Protein 4ZRS (pdb70)

InterPro domains:
  IPR002168 Lipase, GDXG, putative histidine active site [PS01173] (69-85)
  IPR013094 Alpha/beta hydrolase fold-3 [PF07859] (69-193)
  IPR029058 Alpha/Beta hydrolase fold [G3DSA:3.40.50.1820] (19-282)
  IPR029058 Alpha/Beta hydrolase fold [SSF53474] (35-288)
  IPR050300 GDXG lipolytic enzyme [PTHR48081] (38-205)

Sequence (582 aa):
GHMTPELRAKLESLGRDLTPEMLGGTTQIFAAMATGSDPEVEVTRDLEYGEDPRHRLDLFRKADTRDAPVLVFVHGGGFVMGDKRLAETPFYDNIGVFAAQQGFVGVTITYRLAPAHQFPSGPEDLAAVVRWLKANVAQYGGDPDKIVLSGQAGAAHVASYIAHKAHHATEGGGIAGAILMSGIYDTLTATPNEFLIAYYGDDPKGWGPASSMAGLINTEIPLMLTVSEFDPEDFQRQAAQFVCAWGMAHAAYPEMHYLVGHNHLSPAQSIGTEIKAIGRMVAGFVRRVTRGHMTPELRAKLESLGRDLTPEMLGGTTQIFAAMATGSDPEVEVTRDLEYGEDPRHRLDLFRKADTRDAPVLVFVHGGGFVMGDKRLAETPFYDNIGVFAAQQGFVGVTITYRLAPAHQFPSGPEDLAAVVRWLKANVAQYGGDPDKIVLSGQAGAAHVASYIAHKAHHATEGGGIAGAILMSGIYDTLTATPNEFLIAYYGDDPKGWGPASSMAGLINTEIPLMLTVSEFDPEDFQRQAAQFVCAWGMAHAAYPEMHYLVGHNHLSPAQSIGTEIKAIGRMVAGFVRRVTR

Structure (mmCIF, N/CA/C/O backbone):
data_4ZRS
#
_entry.id   4ZRS
#
_cell.length_a   52.156
_cell.length_b   101.790
_cell.length_c   69.822
_cell.angle_alpha   90.00
_cell.angle_beta   110.62
_cell.angle_gamma   90.00
#
_symmetry.space_group_name_H-M   'P 1 21 1'
#
loop_
_entity.id
_entity.type
_entity.pdbx_description
1 polymer Esterase
2 non-polymer GLYCEROL
3 water water
#
loop_
_atom_site.group_PDB
_atom_site.id
_atom_site.type_symbol
_atom_site.label_atom_id
_atom_site.label_alt_id
_atom_site.label_comp_id
_atom_site.label_asym_id
_atom_site.label_entity_id
_atom_site.label_seq_id
_atom_site.pdbx_PDB_ins_code
_atom_site.Cartn_x
_atom_site.Cartn_y
_atom_site.Cartn_z
_atom_site.occupancy
_atom_site.B_iso_or_equiv
_atom_site.auth_seq_id
_atom_site.auth_comp_id
_atom_site.auth_asym_id
_atom_site.auth_atom_id
_atom_site.pdbx_PDB_model_num
ATOM 1 N N . GLY A 1 15 ? -4.957 3.679 32.308 1.00 33.68 -1 GLY A N 1
ATOM 2 C CA . GLY A 1 15 ? -6.263 4.385 32.362 1.00 35.69 -1 GLY A CA 1
ATOM 3 C C . GLY A 1 15 ? -7.539 3.545 32.566 1.00 40.87 -1 GLY A C 1
ATOM 4 O O . GLY A 1 15 ? -8.302 3.478 31.637 1.00 42.27 -1 GLY A O 1
ATOM 5 N N . HIS A 1 16 ? -7.794 2.879 33.715 1.00 40.67 0 HIS A N 1
ATOM 6 C CA . HIS A 1 16 ? -6.792 2.656 34.775 1.00 39.70 0 HIS A CA 1
ATOM 7 C C . HIS A 1 16 ? -6.536 1.152 35.016 1.00 42.46 0 HIS A C 1
ATOM 8 O O . HIS A 1 16 ? -7.453 0.322 35.058 1.00 36.46 0 HIS A O 1
ATOM 10 N N . MET A 1 17 ? -5.247 0.827 35.108 1.00 41.29 1 MET A N 1
ATOM 11 C CA . MET A 1 17 ? -4.820 -0.460 35.529 1.00 41.19 1 MET A CA 1
ATOM 12 C C . MET A 1 17 ? -4.913 -0.552 3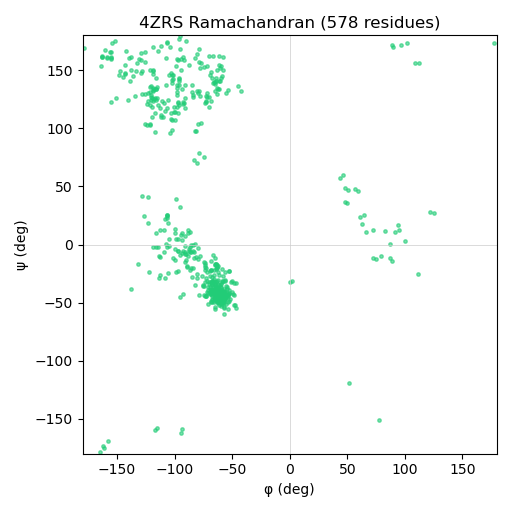7.058 1.00 42.59 1 MET A C 1
ATOM 13 O O . MET A 1 17 ? -4.407 0.325 37.778 1.00 41.47 1 MET A O 1
ATOM 18 N N . THR A 1 18 ? -5.510 -1.638 37.531 1.00 40.05 2 THR A N 1
ATOM 19 C CA . THR A 1 18 ? -5.684 -1.914 38.950 1.00 36.37 2 THR A CA 1
ATOM 20 C C . THR A 1 18 ? -4.427 -2.461 39.653 1.00 34.40 2 THR A C 1
ATOM 21 O O . THR A 1 18 ? -3.557 -3.061 39.011 1.00 33.72 2 THR A O 1
ATOM 25 N N . PRO A 1 19 ? -4.339 -2.292 40.983 1.00 32.35 3 PRO A N 1
ATOM 26 C CA . PRO A 1 19 ? -3.334 -3.033 41.718 1.00 30.04 3 PRO A CA 1
ATOM 27 C C . PRO A 1 19 ? -3.300 -4.540 41.393 1.00 28.40 3 PRO A C 1
ATOM 28 O O . PRO A 1 19 ? -2.246 -5.149 41.406 1.00 26.22 3 PRO A O 1
ATOM 32 N N . GLU A 1 20 ? -4.447 -5.112 41.094 1.00 26.40 4 GLU A N 1
ATOM 33 C CA . GLU A 1 20 ? -4.595 -6.524 40.885 1.00 28.16 4 GLU A CA 1
ATOM 34 C C . GLU A 1 20 ? -3.923 -6.941 39.562 1.00 27.68 4 GLU A C 1
ATOM 35 O O . GLU A 1 20 ? -3.303 -8.008 39.456 1.00 25.86 4 GLU A O 1
ATOM 41 N N . LEU A 1 21 ? -4.098 -6.136 38.520 1.00 23.31 5 LEU A N 1
ATOM 42 C CA . LEU A 1 21 ? -3.467 -6.485 37.244 1.00 21.92 5 LEU A CA 1
ATOM 43 C C . LEU A 1 21 ? -1.931 -6.278 37.366 1.00 20.52 5 LEU A C 1
ATOM 44 O O . LEU A 1 21 ? -1.119 -7.076 36.836 1.00 18.97 5 LEU A O 1
ATOM 49 N N . ARG A 1 22 ? -1.551 -5.209 38.058 1.00 19.86 6 ARG A N 1
ATOM 50 C CA . ARG A 1 22 ? -0.130 -4.930 38.304 1.00 20.93 6 ARG A CA 1
ATOM 51 C C . ARG A 1 22 ? 0.527 -6.118 39.010 1.00 20.00 6 ARG A C 1
ATOM 52 O O . ARG A 1 22 ? 1.629 -6.517 38.667 1.00 21.78 6 ARG A O 1
ATOM 60 N N . ALA A 1 23 ? -0.161 -6.647 40.012 1.00 20.60 7 ALA A N 1
ATOM 61 C CA . ALA A 1 23 ? 0.319 -7.744 40.812 1.00 21.63 7 ALA A CA 1
ATOM 62 C C . ALA A 1 23 ? 0.484 -9.011 39.962 1.00 20.12 7 ALA A C 1
ATOM 63 O O . ALA A 1 23 ? 1.472 -9.745 40.063 1.00 22.03 7 ALA A O 1
ATOM 65 N N . LYS A 1 24 ? -0.431 -9.237 39.068 1.00 20.45 8 LYS A N 1
ATOM 66 C CA . LYS A 1 24 ? -0.314 -10.373 38.144 1.00 24.39 8 LYS A CA 1
ATOM 67 C C . LYS A 1 24 ? 0.874 -10.249 37.188 1.00 21.91 8 LYS A C 1
ATOM 68 O O . LYS A 1 24 ? 1.563 -11.222 36.910 1.00 20.73 8 LYS A O 1
ATOM 74 N N . LEU A 1 25 ? 1.093 -9.045 36.643 1.00 18.91 9 LEU A N 1
ATOM 75 C CA . LEU A 1 25 ? 2.241 -8.882 35.749 1.00 18.76 9 LEU A CA 1
ATOM 76 C C . LEU A 1 25 ? 3.506 -8.990 36.550 1.00 16.49 9 LEU A C 1
ATOM 77 O O . LEU A 1 25 ? 4.456 -9.557 36.113 1.00 15.40 9 LEU A O 1
ATOM 82 N N . GLU A 1 26 ? 3.514 -8.450 37.760 1.00 17.83 10 GLU A N 1
ATOM 83 C CA . GLU A 1 26 ? 4.718 -8.594 38.561 1.00 18.92 10 GLU A CA 1
ATOM 84 C C . GLU A 1 26 ? 5.062 -10.037 38.783 1.00 20.10 10 GLU A C 1
ATOM 85 O O . GLU A 1 26 ? 6.234 -10.403 38.723 1.00 19.06 10 GLU A O 1
ATOM 91 N N . SER A 1 27 ? 4.041 -10.853 39.062 1.00 20.09 11 SER A N 1
ATOM 92 C CA . SER A 1 27 ? 4.300 -12.262 39.374 1.00 23.30 11 SER A CA 1
ATOM 93 C C . SER A 1 27 ? 4.801 -13.001 38.172 1.00 22.67 11 SER A C 1
ATOM 94 O O . SER A 1 27 ? 5.457 -13.994 38.335 1.00 22.72 11 SER A O 1
ATOM 97 N N . LEU A 1 28 ? 4.547 -12.519 36.953 1.00 22.12 12 LEU A N 1
ATOM 98 C CA . LEU A 1 28 ? 5.094 -13.203 35.769 1.00 22.19 12 LEU A CA 1
ATOM 99 C C . LEU A 1 28 ? 6.597 -12.947 35.641 1.00 21.92 12 LEU A C 1
ATOM 100 O O . LEU A 1 28 ? 7.276 -13.616 34.879 1.00 22.06 12 LEU A O 1
ATOM 105 N N . GLY A 1 29 ? 7.099 -11.922 36.323 1.00 21.22 13 GLY A N 1
ATOM 106 C CA . GLY A 1 29 ? 8.539 -11.714 36.436 1.00 23.17 13 GLY A CA 1
ATOM 107 C C . GLY A 1 29 ? 9.154 -10.850 35.335 1.00 22.74 13 GLY A C 1
ATOM 108 O O . GLY A 1 29 ? 8.495 -10.535 34.334 1.00 20.93 13 GLY A O 1
ATOM 109 N N . ARG A 1 30 ? 10.415 -10.474 35.526 1.00 23.43 14 ARG A N 1
ATOM 110 C CA . ARG A 1 30 ? 11.137 -9.653 34.546 1.00 28.84 14 ARG A CA 1
ATOM 111 C C . ARG A 1 30 ? 12.204 -10.375 33.712 1.00 30.27 14 ARG A C 1
ATOM 112 O O . ARG A 1 30 ? 13.138 -9.748 33.161 1.00 29.43 14 ARG A O 1
ATOM 120 N N . ASP A 1 31 ? 12.041 -11.668 33.550 1.00 28.56 15 ASP A N 1
ATOM 121 C CA . ASP A 1 31 ? 12.807 -12.374 32.553 1.00 28.87 15 ASP A CA 1
ATOM 122 C C . ASP A 1 31 ? 11.963 -12.636 31.346 1.00 26.88 15 ASP A C 1
ATOM 123 O O . ASP A 1 31 ? 10.770 -12.908 31.416 1.00 23.26 15 ASP A O 1
ATOM 128 N N . LEU A 1 32 ? 12.599 -12.519 30.199 1.00 32.27 16 LEU A N 1
ATOM 129 C CA . LEU A 1 32 ? 11.903 -12.846 28.950 1.00 35.25 16 LEU A CA 1
ATOM 130 C C . LEU A 1 32 ? 11.972 -14.352 28.820 1.00 36.44 16 LEU A C 1
ATOM 131 O O . LEU A 1 32 ? 13.020 -14.897 28.472 1.00 37.11 16 LEU A O 1
ATOM 136 N N . THR A 1 33 ? 10.876 -14.977 29.239 1.00 33.48 17 THR A N 1
ATOM 137 C CA . THR A 1 33 ? 10.666 -16.375 29.171 1.00 35.24 17 THR A CA 1
ATOM 138 C C . THR A 1 33 ? 9.339 -16.555 28.515 1.00 43.40 17 THR A C 1
ATOM 139 O O . THR A 1 33 ? 8.535 -15.638 28.474 1.00 45.65 17 THR A O 1
ATOM 143 N N . PRO A 1 34 ? 9.075 -17.763 28.068 1.00 47.13 18 PRO A N 1
ATOM 144 C CA . PRO A 1 34 ? 7.793 -18.222 27.580 1.00 45.83 18 PRO A CA 1
ATOM 145 C C . PRO A 1 34 ? 6.626 -18.090 28.516 1.00 41.72 18 PRO A C 1
ATOM 146 O O . PRO A 1 34 ? 5.557 -17.705 28.066 1.00 48.37 18 PRO A O 1
ATOM 150 N N . GLU A 1 35 ? 6.775 -18.490 29.800 1.00 34.52 19 GLU A N 1
ATOM 151 C CA . GLU A 1 35 ? 5.760 -18.209 30.798 1.00 33.63 19 GLU A CA 1
ATOM 152 C C . GLU A 1 35 ? 5.443 -16.669 30.830 1.00 32.74 19 GLU A C 1
ATOM 153 O O . GLU A 1 35 ? 4.284 -16.287 30.867 1.00 29.99 19 GLU A O 1
ATOM 155 N N . MET A 1 36 ? 6.378 -15.811 30.813 1.00 29.69 20 MET A N 1
ATOM 156 C CA . MET A 1 36 ? 6.081 -14.372 30.908 1.00 27.31 20 MET A CA 1
ATOM 157 C C . MET A 1 36 ? 5.412 -13.777 29.643 1.00 27.95 20 MET A C 1
ATOM 158 O O . MET A 1 36 ? 4.365 -13.163 29.727 1.00 22.98 20 MET A O 1
ATOM 163 N N . LEU A 1 37 ? 6.004 -14.028 28.482 1.00 28.86 21 LEU A N 1
ATOM 164 C CA . LEU A 1 37 ? 5.469 -13.510 27.226 1.00 29.15 21 LEU A CA 1
ATOM 165 C C . LEU A 1 37 ? 4.093 -14.057 26.985 1.00 25.31 21 LEU A C 1
ATOM 166 O O . LEU A 1 37 ? 3.140 -13.314 26.781 1.00 26.88 21 LEU A O 1
ATOM 171 N N . GLY A 1 38 ? 3.972 -15.355 27.116 1.00 25.92 22 GLY A N 1
ATOM 172 C CA . GLY A 1 38 ? 2.727 -16.001 26.840 1.00 22.94 22 GLY A CA 1
ATOM 173 C C . GLY A 1 38 ? 1.642 -15.656 27.814 1.00 24.35 22 GLY A C 1
ATOM 174 O O . GLY A 1 38 ? 0.492 -15.439 27.435 1.00 23.01 22 GLY A O 1
ATOM 175 N N . GLY A 1 39 ? 1.993 -15.622 29.096 1.00 22.52 23 GLY A N 1
ATOM 176 C CA . GLY A 1 39 ? 1.016 -15.261 30.114 1.00 21.61 23 GLY A CA 1
ATOM 177 C C . GLY A 1 39 ? 0.486 -13.822 29.895 1.00 20.46 23 GLY A C 1
ATOM 178 O O . GLY A 1 39 ? -0.698 -13.562 30.001 1.00 22.64 23 GLY A O 1
ATOM 179 N N . THR A 1 40 ? 1.369 -12.930 29.497 1.00 19.18 24 THR A N 1
ATOM 180 C CA . THR A 1 40 ? 0.946 -11.584 29.200 1.00 18.21 24 THR A CA 1
ATOM 181 C C . THR A 1 40 ? -0.070 -11.538 28.021 1.00 17.30 24 THR A C 1
ATOM 182 O O . THR A 1 40 ? -1.147 -10.956 28.133 1.00 14.24 24 THR A O 1
ATOM 186 N N . THR A 1 41 ? 0.286 -12.188 26.928 1.00 18.32 25 THR A N 1
ATOM 187 C CA . THR A 1 41 ? -0.505 -12.153 25.738 1.00 18.03 25 THR A CA 1
ATOM 188 C C . THR A 1 41 ? -1.886 -12.733 26.019 1.00 20.22 25 THR A C 1
ATOM 189 O O . THR A 1 41 ? -2.872 -12.181 25.601 1.00 18.43 25 THR A O 1
ATOM 193 N N . GLN A 1 42 ? -1.927 -13.792 26.815 1.00 20.96 26 GLN A N 1
ATOM 194 C CA . GLN A 1 42 ? -3.189 -14.390 27.147 1.00 24.05 26 GLN A CA 1
ATOM 195 C C . GLN A 1 42 ? -4.090 -13.411 27.922 1.00 21.94 26 GLN A C 1
ATOM 196 O O . GLN A 1 42 ? -5.262 -13.306 27.643 1.00 21.44 26 GLN A O 1
ATOM 202 N N . ILE A 1 43 ? -3.535 -12.666 28.865 1.00 18.92 27 ILE A N 1
ATOM 203 C CA . ILE A 1 43 ? -4.332 -11.715 29.635 1.00 17.34 27 ILE A CA 1
ATOM 204 C C . ILE A 1 43 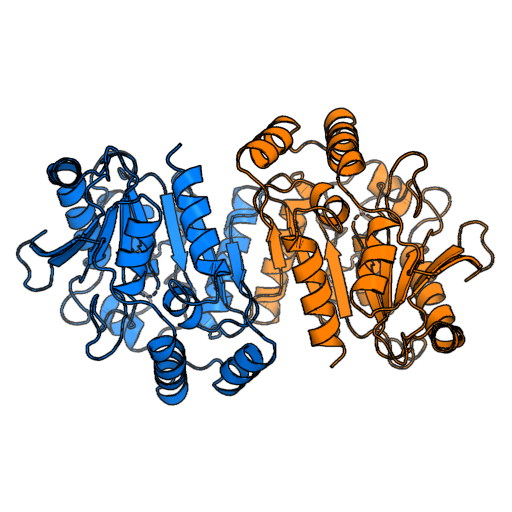? -4.901 -10.628 28.691 1.00 17.08 27 ILE A C 1
ATOM 205 O O . ILE A 1 43 ? -6.088 -10.276 28.721 1.00 17.21 27 ILE A O 1
ATOM 210 N N . PHE A 1 44 ? -4.041 -10.048 27.859 1.00 15.93 28 PHE A N 1
ATOM 211 C CA . PHE A 1 44 ? -4.499 -8.878 27.094 1.00 16.15 28 PHE A CA 1
ATOM 212 C C . PHE A 1 44 ? -5.298 -9.285 25.901 1.00 14.70 28 PHE A C 1
ATOM 213 O O . PHE A 1 44 ? -6.138 -8.497 25.515 1.00 15.22 28 PHE A O 1
ATOM 221 N N . ALA A 1 45 ? -5.074 -10.498 25.378 1.00 15.55 29 ALA A N 1
ATOM 222 C CA . ALA A 1 45 ? -5.822 -10.984 24.215 1.00 18.63 29 ALA A CA 1
ATOM 223 C C . ALA A 1 45 ? -7.322 -11.012 24.503 1.00 19.27 29 ALA A C 1
ATOM 224 O O . ALA A 1 45 ? -8.151 -10.706 23.594 1.00 19.01 29 ALA A O 1
ATOM 226 N N . ALA A 1 46 ? -7.688 -11.252 25.751 1.00 19.76 30 ALA A N 1
ATOM 227 C CA . ALA A 1 46 ? -9.097 -11.293 26.101 1.00 21.03 30 ALA A CA 1
ATOM 228 C C . ALA A 1 46 ? -9.679 -9.905 26.348 1.00 20.68 30 ALA A C 1
ATOM 229 O O . ALA A 1 46 ? -10.892 -9.754 26.479 1.00 19.05 30 ALA A O 1
ATOM 231 N N . MET A 1 47 ? -8.837 -8.890 26.448 1.00 17.69 31 MET A N 1
ATOM 232 C CA . MET A 1 47 ? -9.306 -7.543 26.733 1.00 19.42 31 MET A CA 1
ATOM 233 C C . MET A 1 47 ? -9.288 -6.581 25.528 1.00 19.61 31 MET A C 1
ATOM 234 O O . MET A 1 47 ? -9.984 -5.631 25.540 1.00 19.02 31 MET A O 1
ATOM 239 N N . ALA A 1 48 ? -8.453 -6.809 24.513 1.00 18.96 32 ALA A N 1
ATOM 240 C CA . ALA A 1 48 ? -8.229 -5.804 23.489 1.00 18.70 32 ALA A CA 1
ATOM 241 C C . ALA A 1 48 ? -9.167 -5.939 22.325 1.00 17.73 32 ALA A C 1
ATOM 242 O O . ALA A 1 48 ? -9.358 -7.014 21.807 1.00 17.37 32 ALA A O 1
ATOM 244 N N . THR A 1 49 ? -9.680 -4.818 21.850 1.00 17.89 33 THR A N 1
ATOM 245 C CA . THR A 1 49 ? -10.499 -4.780 20.622 1.00 17.72 33 THR A CA 1
ATOM 246 C C . THR A 1 49 ? -9.625 -4.980 19.382 1.00 16.58 33 THR A C 1
ATOM 247 O O . THR A 1 49 ? -8.721 -4.203 19.101 1.00 17.98 33 THR A O 1
ATOM 251 N N . GLY A 1 50 ? -9.947 -5.987 18.598 1.00 15.66 34 GLY A N 1
ATOM 252 C CA . GLY A 1 50 ? -9.250 -6.275 17.373 1.00 17.12 34 GLY A CA 1
ATOM 253 C C . GLY A 1 50 ? -9.961 -5.946 16.075 1.00 18.27 34 GLY A C 1
ATOM 254 O O . GLY A 1 50 ? -9.389 -6.114 14.985 1.00 17.32 34 GLY A O 1
ATOM 255 N N . SER A 1 51 ? -11.196 -5.462 16.180 1.00 19.00 35 SER A N 1
ATOM 256 C CA . SER A 1 51 ? -11.936 -5.061 14.990 1.00 20.80 35 SER A CA 1
ATOM 257 C C . SER A 1 51 ? -13.061 -4.080 15.335 1.00 19.89 35 SER A C 1
ATOM 258 O O . SER A 1 51 ? -13.420 -3.893 16.497 1.00 18.93 35 SER A O 1
ATOM 261 N N . ASP A 1 52 ? -13.504 -3.384 14.308 1.00 18.09 36 ASP A N 1
ATOM 262 C CA . ASP A 1 52 ? -14.550 -2.418 14.428 1.00 17.69 36 ASP A CA 1
ATOM 263 C C . ASP A 1 52 ? -15.142 -2.350 13.030 1.00 18.58 36 ASP A C 1
ATOM 264 O O . ASP A 1 52 ? -14.410 -2.089 12.089 1.00 18.04 36 ASP A O 1
ATOM 269 N N . PRO A 1 53 ? -16.470 -2.606 12.872 1.00 17.59 37 PRO A N 1
ATOM 270 C CA . PRO A 1 53 ? -17.121 -2.521 11.570 1.00 17.70 37 PRO A CA 1
ATOM 271 C C . PRO A 1 53 ? -16.969 -1.166 10.868 1.00 18.06 37 PRO A C 1
ATOM 272 O O . PRO A 1 53 ? -17.008 -1.111 9.635 1.00 18.24 37 PRO A O 1
ATOM 276 N N . GLU A 1 54 ? -16.734 -0.091 11.588 1.00 17.87 38 GLU A N 1
ATOM 277 C CA . GLU A 1 54 ? -16.485 1.174 10.979 1.00 20.44 38 GLU A CA 1
ATOM 278 C C . GLU A 1 54 ? -15.036 1.359 10.537 1.00 22.18 38 GLU A C 1
ATOM 279 O O . GLU A 1 54 ? -14.700 2.382 9.970 1.00 19.11 38 GLU A O 1
ATOM 285 N N . VAL A 1 55 ? -14.168 0.404 10.874 1.00 19.70 39 VAL A N 1
ATOM 286 C CA . VAL A 1 55 ? -12.717 0.491 10.449 1.00 17.89 39 VAL A CA 1
ATOM 287 C C . VAL A 1 55 ? -12.506 -0.460 9.283 1.00 17.43 39 VAL A C 1
ATOM 288 O O . VAL A 1 55 ? -12.638 -1.659 9.436 1.00 17.33 39 VAL A O 1
ATOM 292 N N . GLU A 1 56 ? -12.235 0.106 8.119 1.00 17.67 40 GLU A N 1
ATOM 293 C CA . GLU A 1 56 ? -11.916 -0.671 6.911 1.00 20.07 40 GLU A CA 1
ATOM 294 C C . GLU A 1 56 ? -10.437 -1.117 6.935 1.00 17.30 40 GLU A C 1
ATOM 295 O O . GLU A 1 56 ? -9.525 -0.329 7.207 1.00 16.33 40 GLU A O 1
ATOM 301 N N . VAL A 1 57 ? -10.220 -2.374 6.661 1.00 16.50 41 VAL A N 1
ATOM 302 C CA . VAL A 1 57 ? -8.906 -2.939 6.708 1.00 17.93 41 VAL A CA 1
ATOM 303 C C . VAL A 1 57 ? -8.561 -3.413 5.307 1.00 18.92 41 VAL A C 1
ATOM 304 O O . VAL A 1 57 ? -9.286 -4.184 4.714 1.00 20.40 41 VAL A O 1
ATOM 308 N N . THR A 1 58 ? -7.432 -2.972 4.789 1.00 16.38 42 THR A N 1
ATOM 309 C CA . THR A 1 58 ? -6.899 -3.523 3.534 1.00 15.25 42 THR A CA 1
ATOM 310 C C . THR A 1 58 ? -5.660 -4.337 3.893 1.00 14.23 42 THR A C 1
ATOM 311 O O . THR A 1 58 ? -4.686 -3.783 4.468 1.00 14.28 42 THR A O 1
ATOM 315 N N . ARG A 1 59 ? -5.666 -5.625 3.548 1.00 13.18 43 ARG A N 1
ATOM 316 C CA . ARG A 1 59 ? -4.658 -6.568 3.993 1.00 13.65 43 ARG A CA 1
ATOM 317 C C . ARG A 1 59 ? -3.546 -6.755 2.977 1.00 14.78 43 ARG A C 1
ATOM 318 O O . ARG A 1 59 ? -3.784 -6.793 1.783 1.00 12.90 43 ARG A O 1
ATOM 326 N N . ASP A 1 60 ? -2.305 -6.802 3.462 1.00 13.47 44 ASP A N 1
ATOM 327 C CA . ASP A 1 60 ? -1.204 -7.254 2.659 1.00 14.34 44 ASP A CA 1
ATOM 328 C C . ASP A 1 60 ? -0.927 -6.480 1.358 1.00 13.07 44 ASP A C 1
ATOM 329 O O . ASP A 1 60 ? -0.632 -7.051 0.316 1.00 12.78 44 ASP A O 1
ATOM 334 N N . LEU A 1 61 ? -0.929 -5.170 1.480 1.00 13.71 45 LEU A N 1
ATOM 335 C CA . LEU A 1 61 ? -0.352 -4.312 0.489 1.00 14.71 45 LEU A CA 1
ATOM 336 C C . LEU A 1 61 ? 1.155 -4.566 0.422 1.00 14.06 45 LEU A C 1
ATOM 337 O O . LEU A 1 61 ? 1.814 -4.794 1.440 1.00 13.96 45 LEU A O 1
ATOM 342 N N . GLU A 1 62 ? 1.691 -4.564 -0.774 1.00 13.90 46 GLU A N 1
ATOM 343 C CA . GLU A 1 62 ? 3.070 -5.021 -0.988 1.00 14.37 46 GLU A CA 1
ATOM 344 C C . GLU A 1 62 ? 3.966 -3.805 -1.110 1.00 14.60 46 GLU A C 1
ATOM 345 O O . GLU A 1 62 ? 3.821 -3.050 -2.015 1.00 15.77 46 GLU A O 1
ATOM 351 N N . TYR A 1 63 ? 4.863 -3.601 -0.177 1.00 13.75 47 TYR A N 1
ATOM 352 C CA . TYR A 1 63 ? 5.732 -2.430 -0.222 1.00 14.21 47 TYR A CA 1
ATOM 353 C C . TYR A 1 63 ? 7.114 -2.743 -0.765 1.00 15.05 47 TYR A C 1
ATOM 354 O O . TYR A 1 63 ? 7.925 -1.836 -0.933 1.00 14.80 47 TYR A O 1
ATOM 363 N N . GLY A 1 64 ? 7.353 -4.025 -1.036 1.00 15.09 48 GLY A N 1
ATOM 364 C CA . GLY A 1 64 ? 8.567 -4.467 -1.691 1.00 17.26 48 GLY A CA 1
ATOM 365 C C . GLY A 1 64 ? 8.379 -5.865 -2.256 1.00 17.15 48 GLY A C 1
ATOM 366 O O . GLY A 1 64 ? 7.283 -6.416 -2.205 1.00 16.95 48 GLY A O 1
ATOM 367 N N . GLU A 1 65 ? 9.454 -6.448 -2.755 1.00 17.85 49 GLU A N 1
ATOM 368 C CA . GLU A 1 65 ? 9.400 -7.791 -3.373 1.00 19.91 49 GLU A CA 1
ATOM 369 C C . GLU A 1 65 ? 9.482 -8.950 -2.449 1.00 19.04 49 GLU A C 1
ATOM 370 O O . GLU A 1 65 ? 9.200 -10.073 -2.865 1.00 18.91 49 GLU A O 1
ATOM 376 N N . ASP A 1 66 ? 9.991 -8.752 -1.240 1.00 16.30 50 ASP A N 1
ATOM 377 C CA . ASP A 1 66 ? 10.124 -9.883 -0.337 1.00 16.15 50 ASP A CA 1
ATOM 378 C C . ASP A 1 66 ? 8.732 -10.328 0.048 1.00 15.77 50 ASP A C 1
ATOM 379 O O . ASP A 1 66 ? 7.811 -9.468 0.127 1.00 15.30 50 ASP A O 1
ATOM 384 N N . PRO A 1 67 ? 8.544 -11.636 0.292 1.00 14.72 51 PRO A N 1
ATOM 385 C CA . PRO A 1 67 ? 7.202 -12.102 0.743 1.00 14.78 51 PRO A CA 1
ATOM 386 C C . PRO A 1 67 ? 6.733 -11.445 2.054 1.00 14.17 51 PRO A C 1
ATOM 387 O O . PRO A 1 67 ? 5.517 -11.416 2.268 1.00 13.16 51 PRO A O 1
ATOM 391 N N . ARG A 1 68 ? 7.669 -10.912 2.865 1.00 12.19 52 ARG A N 1
ATOM 392 C CA . ARG A 1 68 ? 7.313 -10.245 4.121 1.00 13.33 52 ARG A CA 1
ATOM 393 C C . ARG A 1 68 ? 7.270 -8.720 3.999 1.00 13.46 52 ARG A C 1
ATOM 394 O O . ARG A 1 68 ? 7.068 -8.024 4.998 1.00 13.83 52 ARG A O 1
ATOM 402 N N . HIS A 1 69 ? 7.457 -8.199 2.792 1.00 12.29 53 HIS A N 1
ATOM 403 C CA . HIS A 1 69 ? 7.238 -6.793 2.558 1.00 12.37 53 HIS A CA 1
ATOM 404 C C . HIS A 1 69 ? 5.730 -6.535 2.386 1.00 12.35 53 HIS A C 1
ATOM 405 O O . HIS A 1 69 ? 5.281 -6.262 1.277 1.00 11.14 53 HIS A O 1
ATOM 412 N N . ARG A 1 70 ? 4.994 -6.657 3.484 1.00 11.82 54 ARG A N 1
ATOM 413 C CA . ARG A 1 70 ? 3.553 -6.451 3.517 1.00 13.15 54 ARG A CA 1
ATOM 414 C C . ARG A 1 70 ? 3.110 -5.492 4.602 1.00 13.54 54 ARG A C 1
ATOM 415 O O . ARG A 1 70 ? 3.744 -5.416 5.694 1.00 14.53 54 ARG A O 1
ATOM 423 N N . LEU A 1 71 ? 2.022 -4.770 4.348 1.00 12.73 55 LEU A N 1
ATOM 424 C CA . LEU A 1 71 ? 1.477 -3.901 5.361 1.00 12.28 55 LEU A CA 1
ATOM 425 C C . LEU A 1 71 ? -0.045 -3.942 5.261 1.00 13.70 55 LEU A C 1
ATOM 426 O O . LEU A 1 71 ? -0.600 -4.204 4.161 1.00 12.57 55 LEU A O 1
ATOM 431 N N . ASP A 1 72 ? -0.687 -3.797 6.434 1.00 12.99 56 ASP A N 1
ATOM 432 C CA . ASP A 1 72 ? -2.145 -3.741 6.558 1.00 13.64 56 ASP A CA 1
ATOM 433 C C . ASP A 1 72 ? -2.492 -2.305 6.872 1.00 13.21 56 ASP A C 1
ATOM 434 O O . ASP A 1 72 ? -1.815 -1.618 7.663 1.00 13.23 56 ASP A O 1
ATOM 439 N N . LEU A 1 73 ? -3.528 -1.817 6.218 1.00 12.54 57 LEU A N 1
ATOM 440 C CA . LEU A 1 73 ? -3.905 -0.442 6.359 1.00 13.09 57 LEU A CA 1
ATOM 441 C C . LEU A 1 73 ? -5.317 -0.325 6.953 1.00 12.95 57 LEU A C 1
ATOM 442 O O . LEU A 1 73 ? -6.260 -0.996 6.502 1.00 11.88 57 LEU A O 1
ATOM 447 N N . PHE A 1 74 ? -5.450 0.559 7.943 1.00 12.86 58 PHE A N 1
ATOM 448 C CA . PHE A 1 74 ? -6.664 0.720 8.712 1.00 12.96 58 PHE A CA 1
ATOM 449 C C . PHE A 1 74 ? -7.189 2.159 8.567 1.00 13.81 58 PHE A C 1
ATOM 450 O O . PHE A 1 74 ? -6.449 3.094 8.800 1.00 14.34 58 PHE A O 1
ATOM 458 N N . ARG A 1 75 ? -8.473 2.337 8.209 1.00 14.86 59 ARG A N 1
ATOM 459 C CA . ARG A 1 75 ? -9.063 3.674 8.161 1.00 16.31 59 ARG A CA 1
ATOM 460 C C . ARG A 1 75 ? -10.584 3.680 8.334 1.00 16.96 59 ARG A C 1
ATOM 461 O O . ARG A 1 75 ? -11.250 2.695 8.150 1.00 16.19 59 ARG A O 1
ATOM 469 N N . LYS A 1 76 ? -11.110 4.826 8.703 1.00 17.93 60 LYS A N 1
ATOM 470 C CA . LYS A 1 76 ? -12.582 5.027 8.691 1.00 20.93 60 LYS A CA 1
ATOM 471 C C . LYS A 1 76 ? -12.967 5.640 7.338 1.00 23.13 60 LYS A C 1
ATOM 472 O O . LYS A 1 76 ? -12.095 6.146 6.620 1.00 21.42 60 LYS A O 1
ATOM 478 N N . ALA A 1 77 ? -14.257 5.551 6.977 1.00 23.74 61 ALA A N 1
ATOM 479 C CA . ALA A 1 77 ? -14.735 6.088 5.714 1.00 27.09 61 ALA A CA 1
ATOM 480 C C . ALA A 1 77 ? -14.453 7.580 5.632 1.00 23.95 61 ALA A C 1
ATOM 481 O O . ALA A 1 77 ? -14.015 8.064 4.638 1.00 25.42 61 ALA A O 1
ATOM 483 N N . ASP A 1 78 ? -14.644 8.303 6.697 1.00 26.35 62 ASP A N 1
ATOM 484 C CA . ASP A 1 78 ? -14.454 9.748 6.646 1.00 27.99 62 ASP A CA 1
ATOM 485 C C . ASP A 1 78 ? -12.961 10.240 6.735 1.00 26.67 62 ASP A C 1
ATOM 486 O O . ASP A 1 78 ? -12.710 11.448 6.650 1.00 26.24 62 ASP A O 1
ATOM 491 N N . THR A 1 79 ? -11.995 9.348 6.916 1.00 21.70 63 THR A N 1
ATOM 492 C CA . THR A 1 79 ? -10.624 9.775 7.201 1.00 21.50 63 THR A CA 1
ATOM 493 C C . THR A 1 79 ? -9.961 10.449 6.022 1.00 18.31 63 THR A C 1
ATOM 494 O O . THR A 1 79 ? -9.787 9.849 4.994 1.00 20.72 63 THR A O 1
ATOM 498 N N . ARG A 1 80 ? -9.494 11.655 6.215 1.00 22.23 64 ARG A N 1
ATOM 499 C CA . ARG A 1 80 ? -8.869 12.473 5.175 1.00 24.64 64 ARG A CA 1
ATOM 500 C C . ARG A 1 80 ? -7.725 13.280 5.708 1.00 20.11 64 ARG A C 1
ATOM 501 O O . ARG A 1 80 ? -7.816 13.733 6.791 1.00 18.50 64 ARG A O 1
ATOM 509 N N . ASP A 1 81 ? -6.684 13.512 4.910 1.00 19.14 65 ASP A N 1
ATOM 510 C CA . ASP A 1 81 ? -5.568 14.397 5.315 1.00 21.01 65 ASP A CA 1
ATOM 511 C C . ASP A 1 81 ? -5.042 14.069 6.743 1.00 18.14 65 ASP A C 1
ATOM 512 O O . ASP A 1 81 ? -4.606 14.913 7.507 1.00 17.44 65 ASP A O 1
ATOM 517 N N . ALA A 1 82 ? -5.031 12.797 7.046 1.00 16.73 66 ALA A N 1
ATOM 518 C CA . ALA A 1 82 ? -4.840 12.404 8.390 1.00 15.50 66 ALA A CA 1
ATOM 519 C C . ALA A 1 82 ? -3.370 12.011 8.743 1.00 15.50 66 ALA A C 1
ATOM 520 O O . ALA A 1 82 ? -2.574 11.598 7.877 1.00 14.46 66 ALA A O 1
ATOM 522 N N . PRO A 1 83 ? -3.049 12.061 10.036 1.00 14.50 67 PRO A N 1
ATOM 523 C CA . PRO A 1 83 ? -1.800 11.469 10.485 1.00 14.27 67 PRO A CA 1
ATOM 524 C C . PRO A 1 83 ? -1.778 10.002 10.185 1.00 13.04 67 PRO A C 1
ATOM 525 O O . PRO A 1 83 ? -2.839 9.395 10.074 1.00 12.17 67 PRO A O 1
ATOM 529 N N . VAL A 1 84 ? -0.578 9.459 9.997 1.00 12.10 68 VAL A N 1
ATOM 530 C CA . VAL A 1 84 ? -0.395 8.049 9.665 1.00 11.78 68 VAL A CA 1
ATOM 531 C C . VAL A 1 84 ? 0.421 7.413 10.752 1.00 12.91 68 VAL A C 1
ATOM 532 O O . VAL A 1 84 ? 1.582 7.817 10.949 1.00 15.34 68 VAL A O 1
ATOM 536 N N . LEU A 1 85 ? -0.113 6.422 11.464 1.00 11.41 69 LEU A N 1
ATOM 537 C CA . LEU A 1 85 ? 0.637 5.793 12.518 1.00 11.09 69 LEU A CA 1
ATOM 538 C C . LEU A 1 85 ? 1.035 4.404 12.085 1.00 10.90 69 LEU A C 1
ATOM 539 O O . LEU A 1 85 ? 0.171 3.512 11.841 1.00 9.49 69 LEU A O 1
ATOM 544 N N . VAL A 1 86 ? 2.345 4.213 11.949 1.00 11.36 70 VAL A N 1
ATOM 545 C CA . VAL A 1 86 ? 2.891 2.894 11.564 1.00 10.79 70 VAL A CA 1
ATOM 546 C C . VAL A 1 86 ? 3.326 2.191 12.831 1.00 10.35 70 VAL A C 1
ATOM 547 O O . VAL A 1 86 ? 3.929 2.858 13.707 1.00 10.45 70 VAL A O 1
ATOM 551 N N . PHE A 1 87 ? 3.011 0.893 12.926 1.00 9.23 71 PHE A N 1
ATOM 552 C CA . PHE A 1 87 ? 3.479 0.021 14.028 1.00 10.23 71 PHE A CA 1
ATOM 553 C C . PHE A 1 87 ? 4.319 -1.154 13.531 1.00 10.22 71 PHE A C 1
ATOM 554 O O . PHE A 1 87 ? 3.871 -1.950 12.693 1.00 11.50 71 PHE A O 1
ATOM 562 N N . VAL A 1 88 ? 5.509 -1.272 14.109 1.00 9.67 72 VAL A N 1
ATOM 563 C CA . VAL A 1 88 ? 6.483 -2.283 13.808 1.00 9.11 72 VAL A CA 1
ATOM 564 C C . VAL A 1 88 ? 6.636 -3.241 15.007 1.00 9.48 72 VAL A C 1
ATOM 565 O O . VAL A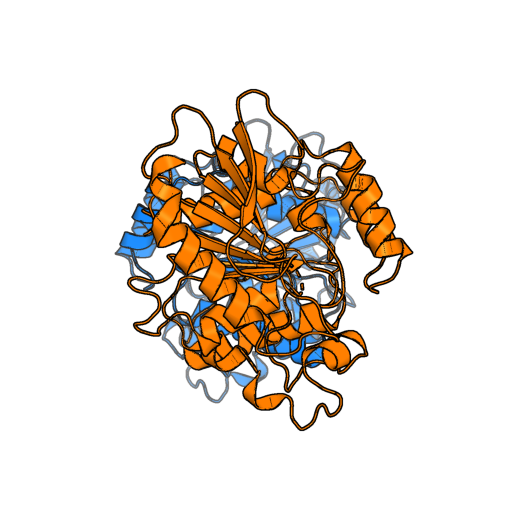 1 88 ? 7.168 -2.870 16.067 1.00 8.30 72 VAL A O 1
ATOM 569 N N . HIS A 1 89 ? 6.192 -4.492 14.818 1.00 10.18 73 HIS A N 1
ATOM 570 C CA . HIS A 1 89 ? 6.164 -5.457 15.893 1.00 9.89 73 HIS A CA 1
ATOM 571 C C . HIS A 1 89 ? 7.557 -5.923 16.330 1.00 9.95 73 HIS A C 1
ATOM 572 O O . HIS A 1 89 ? 8.564 -5.766 15.575 1.00 9.18 73 HIS A O 1
ATOM 579 N N . GLY A 1 90 ? 7.599 -6.502 17.522 1.00 9.90 74 GLY A N 1
ATOM 580 C CA . GLY A 1 90 ? 8.801 -7.096 18.101 1.00 11.08 74 GLY A CA 1
ATOM 581 C C . GLY A 1 90 ? 8.908 -8.591 17.817 1.00 12.02 74 GLY A C 1
ATOM 582 O O . GLY A 1 90 ? 8.265 -9.116 16.890 1.00 14.44 74 GLY A O 1
ATOM 583 N N . GLY A 1 91 ? 9.678 -9.305 18.624 1.00 12.76 75 GLY A N 1
ATOM 584 C CA . GLY A 1 91 ? 9.962 -10.733 18.402 1.00 13.65 75 GLY A CA 1
ATOM 585 C C . GLY A 1 91 ? 11.452 -11.039 18.260 1.00 14.37 75 GLY A C 1
ATOM 586 O O . GLY A 1 91 ? 11.827 -12.018 17.575 1.00 17.08 75 GLY A O 1
ATOM 587 N N . GLY A 1 92 ? 12.326 -10.245 18.879 1.00 13.46 76 GLY A N 1
ATOM 588 C CA . GLY A 1 92 ? 13.747 -10.555 18.897 1.00 13.60 76 GLY A CA 1
ATOM 589 C C . GLY A 1 92 ? 14.464 -10.623 17.570 1.00 13.41 76 GLY A C 1
ATOM 590 O O . GLY A 1 92 ? 15.527 -11.218 17.487 1.00 12.25 76 GLY A O 1
ATOM 591 N N . PHE A 1 93 ? 13.904 -9.933 16.577 1.00 12.44 77 PHE A N 1
ATOM 592 C CA . PHE A 1 93 ? 14.368 -9.849 15.197 1.00 12.27 77 PHE A CA 1
ATOM 593 C C . PHE A 1 93 ? 14.107 -11.089 14.316 1.00 12.57 77 PHE A C 1
ATOM 594 O O . PHE A 1 93 ? 14.290 -11.027 13.107 1.00 12.25 77 PHE A O 1
ATOM 602 N N . VAL A 1 94 ? 13.719 -12.213 14.935 1.00 12.48 78 VAL A N 1
ATOM 603 C CA . VAL A 1 94 ? 13.705 -13.512 14.287 1.00 11.71 78 VAL A CA 1
ATOM 604 C C . VAL A 1 94 ? 12.314 -14.059 14.102 1.00 12.09 78 VAL A C 1
ATOM 605 O O . VAL A 1 94 ? 12.135 -15.023 13.407 1.00 12.29 78 VAL A O 1
ATOM 609 N N . MET A 1 95 ? 11.332 -13.440 14.712 1.00 11.68 79 MET A N 1
ATOM 610 C CA . MET A 1 95 ? 9.967 -13.927 14.588 1.00 12.04 79 MET A CA 1
ATOM 611 C C . MET A 1 95 ? 9.010 -12.801 14.892 1.00 12.15 79 MET A C 1
ATOM 612 O O . MET A 1 95 ? 9.439 -11.660 15.053 1.00 13.14 79 MET A O 1
ATOM 617 N N . GLY A 1 96 ? 7.736 -13.124 15.038 1.00 12.78 80 GLY A N 1
ATOM 618 C CA . GLY A 1 96 ? 6.666 -12.134 15.189 1.00 12.42 80 GLY A CA 1
ATOM 619 C C . GLY A 1 96 ? 5.963 -11.830 13.873 1.00 13.37 80 GLY A C 1
ATOM 620 O O . GLY A 1 96 ? 6.340 -12.317 12.791 1.00 13.02 80 GLY A O 1
ATOM 621 N N . ASP A 1 97 ? 4.878 -11.071 13.987 1.00 12.74 81 ASP A N 1
ATOM 622 C CA . ASP A 1 97 ? 4.046 -10.770 12.866 1.00 12.89 81 ASP A CA 1
ATOM 623 C C . ASP A 1 97 ? 3.152 -9.590 13.192 1.00 11.77 81 ASP A C 1
ATOM 624 O O . ASP A 1 97 ? 2.942 -9.259 14.359 1.00 11.03 81 ASP A O 1
ATOM 629 N N . LYS A 1 98 ? 2.606 -8.952 12.167 1.00 10.92 82 LYS A N 1
ATOM 630 C CA . LYS A 1 98 ? 1.563 -7.947 12.345 1.00 11.59 82 LYS A CA 1
ATOM 631 C C . LYS A 1 98 ? 0.233 -8.575 12.823 1.00 13.25 82 LYS A C 1
ATOM 632 O O . LYS A 1 98 ? -0.581 -7.911 13.456 1.00 14.06 82 LYS A O 1
ATOM 638 N N . ARG A 1 99 ? 0.024 -9.833 12.481 1.00 14.02 83 ARG A N 1
ATOM 639 C CA . ARG A 1 99 ? -1.134 -10.601 12.868 1.00 15.70 83 ARG A CA 1
ATOM 640 C C . ARG A 1 99 ? -0.697 -11.825 13.656 1.00 17.08 83 ARG A C 1
ATOM 641 O O . ARG A 1 99 ? 0.093 -12.672 13.160 1.00 17.77 83 ARG A O 1
ATOM 649 N N . LEU A 1 100 ? -1.231 -11.964 14.852 1.00 21.16 84 LEU A N 1
ATOM 650 C CA . LEU A 1 100 ? -1.244 -13.299 15.589 1.00 26.24 84 LEU A CA 1
ATOM 651 C C . LEU A 1 100 ? -2.653 -13.876 15.719 1.00 28.81 84 LEU A C 1
ATOM 652 O O . LEU A 1 100 ? -3.460 -13.354 16.495 1.00 30.33 84 LEU A O 1
ATOM 657 N N . ALA A 1 101 ? -2.937 -14.967 15.000 1.00 23.86 85 ALA A N 1
ATOM 658 C CA . ALA A 1 101 ? -4.244 -15.497 14.909 1.00 26.61 85 ALA A CA 1
ATOM 659 C C . ALA A 1 101 ? -4.749 -15.903 16.244 1.00 26.30 85 ALA A C 1
ATOM 660 O O . ALA A 1 101 ? -3.991 -16.301 17.114 1.00 29.13 85 ALA A O 1
ATOM 662 N N . GLU A 1 102 ? -6.058 -15.890 16.347 1.00 27.42 86 GLU A N 1
ATOM 663 C CA . GLU A 1 102 ? -6.776 -16.146 17.589 1.00 31.37 86 GLU A CA 1
ATOM 664 C C . GLU A 1 102 ? -6.454 -15.102 18.670 1.00 30.96 86 GLU A C 1
ATOM 665 O O . GLU A 1 102 ? -6.651 -15.424 19.878 1.00 32.73 86 GLU A O 1
ATOM 671 N N . THR A 1 103 ? -5.892 -13.938 18.271 1.00 25.66 87 THR A N 1
ATOM 672 C CA . THR A 1 103 ? -5.637 -12.789 19.179 1.00 21.91 87 THR A CA 1
ATOM 673 C C . THR A 1 103 ? -5.993 -11.517 18.411 1.00 18.47 87 THR A C 1
ATOM 674 O O . THR A 1 103 ? -5.992 -11.508 17.186 1.00 18.83 87 THR A O 1
ATOM 678 N N . PRO A 1 104 ? -6.218 -10.431 19.121 1.00 17.05 88 PRO A N 1
ATOM 679 C CA . PRO A 1 104 ? -6.408 -9.173 18.401 1.00 16.14 88 PRO A CA 1
ATOM 680 C C . PRO A 1 104 ? -5.108 -8.375 18.091 1.00 16.31 88 PRO A C 1
ATOM 681 O O . PRO A 1 104 ? -5.196 -7.237 17.630 1.00 14.29 88 PRO A O 1
ATOM 685 N N . PHE A 1 105 ? -3.930 -8.967 18.317 1.00 13.96 89 PHE A N 1
ATOM 686 C CA . PHE A 1 105 ? -2.680 -8.280 18.065 1.00 14.12 89 PHE A CA 1
ATOM 687 C C . PHE A 1 105 ? -2.114 -8.559 16.692 1.00 12.98 89 PHE A C 1
ATOM 688 O O . PHE A 1 105 ? -2.063 -9.741 16.268 1.00 12.76 89 PHE A O 1
ATOM 696 N N . TYR A 1 106 ? -1.679 -7.523 15.970 1.00 12.77 90 TYR A N 1
ATOM 697 C CA . TYR A 1 106 ? -1.688 -6.114 16.336 1.00 12.10 90 TYR A CA 1
ATOM 698 C C . TYR A 1 106 ? -2.723 -5.280 15.606 1.00 12.08 90 TYR A C 1
ATOM 699 O O . TYR A 1 106 ? -2.624 -4.028 15.463 1.00 10.84 90 TYR A O 1
ATOM 708 N N . ASP A 1 107 ? -3.766 -5.947 15.122 1.00 11.72 91 ASP A N 1
ATOM 709 C CA . ASP A 1 107 ? -4.943 -5.208 14.663 1.00 12.44 91 ASP A CA 1
ATOM 710 C C . ASP A 1 107 ? -5.439 -4.204 15.699 1.00 11.67 91 ASP A C 1
ATOM 711 O O . ASP A 1 107 ? -5.924 -3.128 15.364 1.00 12.92 91 ASP A O 1
ATOM 716 N N . ASN A 1 108 ? -5.287 -4.512 16.976 1.00 11.21 92 ASN A N 1
ATOM 717 C CA . ASN A 1 108 ? -5.664 -3.575 17.994 1.00 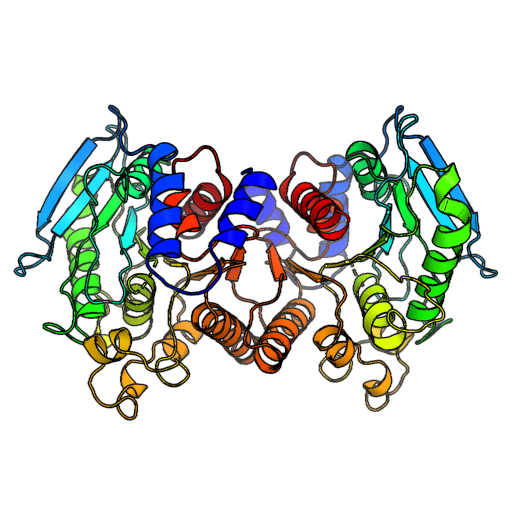11.53 92 ASN A CA 1
ATOM 718 C C . ASN A 1 108 ? -5.116 -2.162 17.772 1.00 11.44 92 ASN A C 1
ATOM 719 O O . ASN A 1 108 ? -5.774 -1.160 18.012 1.00 10.82 92 ASN A O 1
ATOM 724 N N . ILE A 1 109 ? -3.845 -2.099 17.373 1.00 11.78 93 ILE A N 1
ATOM 725 C CA . ILE A 1 109 ? -3.187 -0.824 17.226 1.00 10.88 93 ILE A CA 1
ATOM 726 C C . ILE A 1 109 ? -3.712 -0.179 15.983 1.00 10.03 93 ILE A C 1
ATOM 727 O O . ILE A 1 109 ? -4.013 1.022 15.977 1.00 10.84 93 ILE A O 1
ATOM 732 N N . GLY A 1 110 ? -3.840 -0.950 14.914 1.00 10.34 94 GLY A N 1
ATOM 733 C CA . GLY A 1 110 ? -4.382 -0.409 13.633 1.00 11.00 94 GLY A CA 1
ATOM 734 C C . GLY A 1 110 ? -5.805 0.182 13.804 1.00 11.29 94 GLY A C 1
ATOM 735 O O . GLY A 1 110 ? -6.098 1.273 13.317 1.00 11.36 94 GLY A O 1
ATOM 736 N N . VAL A 1 111 ? -6.665 -0.598 14.473 1.00 11.36 95 VAL A N 1
ATOM 737 C CA . VAL A 1 111 ? -8.066 -0.224 14.735 1.00 11.81 95 VAL A CA 1
ATOM 738 C C . VAL A 1 111 ? -8.127 0.999 15.661 1.00 13.34 95 VAL A C 1
ATOM 739 O O . VAL A 1 111 ? -8.836 1.992 15.374 1.00 12.94 95 VAL A O 1
ATOM 743 N N . PHE A 1 112 ? -7.321 0.986 16.724 1.00 12.23 96 PHE A N 1
ATOM 744 C CA . PHE A 1 112 ? -7.201 2.142 17.591 1.00 12.89 96 PHE A CA 1
ATOM 745 C C . PHE A 1 112 ? -6.812 3.397 16.807 1.00 13.41 96 PHE A C 1
ATOM 746 O O . PHE A 1 112 ? -7.445 4.467 16.935 1.00 13.26 96 PHE A O 1
ATOM 754 N N . ALA A 1 113 ? -5.750 3.297 16.003 1.00 13.01 97 ALA A N 1
ATOM 755 C CA . ALA A 1 113 ? -5.336 4.426 15.195 1.00 12.37 97 ALA A CA 1
ATOM 756 C C . ALA A 1 113 ? -6.462 4.987 14.332 1.00 11.77 97 ALA A C 1
ATOM 757 O O . ALA A 1 113 ? -6.638 6.189 14.233 1.00 12.32 97 ALA A O 1
ATOM 759 N N . ALA A 1 114 ? -7.137 4.121 13.635 1.00 12.43 98 ALA A N 1
ATOM 760 C CA . ALA A 1 114 ? -8.267 4.510 12.792 1.00 12.81 98 ALA A CA 1
ATOM 761 C C . ALA A 1 114 ? -9.364 5.189 13.587 1.00 14.04 98 ALA A C 1
ATOM 762 O O . ALA A 1 114 ? -9.883 6.256 13.178 1.00 14.19 98 ALA A O 1
ATOM 764 N N . GLN A 1 115 ? -9.691 4.635 14.749 1.00 14.92 99 GLN A N 1
ATOM 765 C CA . GLN A 1 115 ? -10.718 5.229 15.596 1.00 15.97 99 GLN A CA 1
ATOM 766 C C . GLN A 1 115 ? -10.316 6.620 16.059 1.00 16.65 99 GLN A C 1
ATOM 767 O O . GLN A 1 115 ? -11.177 7.499 16.247 1.00 16.58 99 GLN A O 1
ATOM 773 N N . GLN A 1 116 ? -9.020 6.848 16.207 1.00 15.71 100 GLN A N 1
ATOM 774 C CA . GLN A 1 116 ? -8.534 8.127 16.696 1.00 16.06 100 GLN A CA 1
ATOM 775 C C . GLN A 1 116 ? -8.447 9.176 15.588 1.00 16.88 100 GLN A C 1
ATOM 776 O O . GLN A 1 116 ? -7.964 10.291 15.819 1.00 18.71 100 GLN A O 1
ATOM 782 N N . GLY A 1 117 ? -8.818 8.826 14.374 1.00 15.74 101 GLY A N 1
ATOM 783 C CA . GLY A 1 117 ? -8.731 9.771 13.275 1.00 15.98 101 GLY A CA 1
ATOM 784 C C . GLY A 1 117 ? -7.428 9.674 12.437 1.00 17.13 101 GLY A C 1
ATOM 785 O O . GLY A 1 117 ? -7.114 10.571 11.668 1.00 16.86 101 GLY A O 1
ATOM 786 N N . PHE A 1 118 ? -6.653 8.609 12.617 1.00 14.76 102 PHE A N 1
ATOM 787 C CA . PHE A 1 118 ? -5.429 8.450 11.880 1.00 15.30 102 PHE A CA 1
ATOM 788 C C . PHE A 1 118 ? -5.640 7.415 10.793 1.00 14.34 102 PHE A C 1
ATOM 789 O O . PHE A 1 118 ? -6.642 6.710 10.777 1.00 13.67 102 PHE A O 1
ATOM 797 N N . VAL A 1 119 ? -4.678 7.292 9.899 1.00 13.84 103 VAL A N 1
ATOM 798 C CA . VAL A 1 119 ? -4.564 6.055 9.135 1.00 13.85 103 VAL A CA 1
ATOM 799 C C . VAL A 1 119 ? -3.625 5.119 9.898 1.00 12.91 103 VAL A C 1
ATOM 800 O O . VAL A 1 119 ? -2.528 5.484 10.238 1.00 12.22 103 VAL A O 1
ATOM 804 N N . GLY A 1 120 ? -4.073 3.915 10.186 1.00 13.20 104 GLY A N 1
ATOM 805 C CA . GLY A 1 120 ? -3.221 2.954 10.866 1.00 13.56 104 GLY A CA 1
ATOM 806 C C . GLY A 1 120 ? -2.536 2.002 9.905 1.00 13.01 104 GLY A C 1
ATOM 807 O O . GLY A 1 120 ? -3.122 1.598 8.871 1.00 13.65 104 GLY A O 1
ATOM 808 N N . VAL A 1 121 ? -1.291 1.667 10.221 1.00 11.91 105 VAL A N 1
ATOM 809 C CA . VAL A 1 121 ? -0.499 0.798 9.389 1.00 12.03 105 VAL A CA 1
ATOM 810 C C . VAL A 1 121 ? 0.305 -0.129 10.258 1.00 11.91 105 VAL A C 1
ATOM 811 O O . VAL A 1 121 ? 1.041 0.322 11.107 1.00 12.21 105 VAL A O 1
ATOM 815 N N . THR A 1 122 ? 0.154 -1.443 10.038 1.00 12.45 106 THR A N 1
ATOM 816 C CA . THR A 1 122 ? 0.961 -2.459 10.680 1.00 11.14 106 THR A CA 1
ATOM 817 C C . THR A 1 122 ? 1.749 -3.177 9.570 1.00 10.72 106 THR A C 1
ATOM 818 O O . THR A 1 122 ? 1.250 -3.336 8.488 1.00 9.91 106 THR A O 1
ATOM 822 N N . ILE A 1 123 ? 3.008 -3.570 9.828 1.00 10.98 107 ILE A N 1
ATOM 823 C CA . ILE A 1 123 ? 3.889 -4.149 8.772 1.00 10.81 107 ILE A CA 1
ATOM 824 C C . ILE A 1 123 ? 4.519 -5.441 9.270 1.00 11.06 107 ILE A C 1
ATOM 825 O O . ILE A 1 123 ? 4.556 -5.708 10.486 1.00 10.12 107 ILE A O 1
ATOM 830 N N . THR A 1 124 ? 4.970 -6.252 8.326 1.00 10.71 108 THR A N 1
ATOM 831 C CA . THR A 1 124 ? 5.980 -7.275 8.592 1.00 11.04 108 THR A CA 1
ATOM 832 C C . THR A 1 124 ? 7.230 -6.793 7.840 1.00 10.07 108 THR A C 1
ATOM 833 O O . THR A 1 124 ? 7.205 -5.783 7.113 1.00 10.32 108 THR A O 1
ATOM 837 N N . TYR A 1 125 ? 8.329 -7.463 8.092 1.00 10.01 109 TYR A N 1
ATOM 838 C CA . TYR A 1 125 ? 9.640 -7.075 7.572 1.00 9.62 109 TYR A CA 1
ATOM 839 C C . TYR A 1 125 ? 10.485 -8.349 7.527 1.00 9.83 109 TYR A C 1
ATOM 840 O O . TYR A 1 125 ? 10.102 -9.363 8.059 1.00 10.24 109 TYR A O 1
ATOM 849 N N . ARG A 1 126 ? 11.545 -8.323 6.758 1.00 10.56 110 ARG A N 1
ATOM 850 C CA . ARG A 1 126 ? 12.422 -9.479 6.657 1.00 11.60 110 ARG A CA 1
ATOM 851 C C . ARG A 1 126 ? 13.044 -9.844 8.009 1.00 11.15 110 ARG A C 1
ATOM 852 O O . ARG A 1 126 ? 13.447 -8.966 8.779 1.00 9.85 110 ARG A O 1
ATOM 860 N N . LEU A 1 127 ? 13.139 -11.143 8.272 1.00 11.67 111 LEU A N 1
ATOM 861 C CA . LEU A 1 127 ? 13.588 -11.668 9.590 1.00 13.06 111 LEU A CA 1
ATOM 862 C C . LEU A 1 127 ? 15.020 -12.167 9.640 1.00 13.90 111 LEU A C 1
ATOM 863 O O . LEU A 1 127 ? 15.522 -12.778 8.682 1.00 15.95 111 LEU A O 1
ATOM 868 N N . ALA A 1 128 ? 15.655 -11.980 10.788 1.00 12.46 112 ALA A N 1
ATOM 869 C CA . ALA A 1 128 ? 16.945 -12.578 11.059 1.00 12.73 112 ALA A CA 1
ATOM 870 C C . ALA A 1 128 ? 16.762 -14.075 11.406 1.00 12.60 112 ALA A C 1
ATOM 871 O O . ALA A 1 128 ? 15.708 -14.456 11.888 1.00 10.72 112 ALA A O 1
ATOM 873 N N . PRO A 1 129 ? 17.816 -14.899 11.210 1.00 12.52 113 PRO A N 1
ATOM 874 C CA . PRO A 1 129 ? 19.154 -14.584 10.761 1.00 12.14 113 PRO A CA 1
ATOM 875 C C . PRO A 1 129 ? 19.339 -14.581 9.237 1.00 12.92 113 PRO A C 1
ATOM 876 O O . PRO A 1 129 ? 20.410 -14.234 8.744 1.00 10.79 113 PRO A O 1
ATOM 880 N N . ALA A 1 130 ? 18.320 -14.964 8.497 1.00 14.06 114 ALA A N 1
ATOM 881 C CA . ALA A 1 130 ? 18.412 -14.966 7.021 1.00 15.51 114 ALA A CA 1
ATOM 882 C C . ALA A 1 130 ? 18.748 -13.573 6.522 1.00 17.82 114 ALA A C 1
ATOM 883 O O . ALA A 1 130 ? 19.508 -13.434 5.621 1.00 16.49 114 ALA A O 1
ATOM 885 N N . HIS A 1 131 ? 18.151 -12.535 7.143 1.00 18.00 115 HIS A N 1
ATOM 886 C CA . HIS A 1 131 ? 18.361 -11.172 6.780 1.00 16.04 115 HIS A CA 1
ATOM 887 C C . HIS A 1 131 ? 18.845 -10.427 7.999 1.00 15.62 115 HIS A C 1
ATOM 888 O O . HIS A 1 131 ? 18.184 -10.420 9.057 1.00 15.12 115 HIS A O 1
ATOM 895 N N . GLN A 1 132 ? 19.999 -9.803 7.865 1.00 13.46 116 GLN A N 1
ATOM 896 C CA . GLN A 1 132 ? 20.679 -9.219 8.990 1.00 13.39 116 GLN A CA 1
ATOM 897 C C . GLN A 1 132 ? 20.808 -7.711 8.774 1.00 12.92 116 GLN A C 1
ATOM 898 O O . GLN A 1 132 ? 20.537 -7.199 7.682 1.00 13.28 116 GLN A O 1
ATOM 904 N N . PHE A 1 133 ? 21.217 -6.984 9.799 1.00 12.75 117 PHE A N 1
ATOM 905 C CA . PHE A 1 133 ? 21.431 -5.549 9.659 1.00 13.23 117 PHE A CA 1
ATOM 906 C C . PHE A 1 133 ? 22.201 -5.240 8.377 1.00 14.01 117 PHE A C 1
ATOM 907 O O . PHE A 1 133 ? 23.191 -5.895 8.120 1.00 13.89 117 PHE A O 1
ATOM 915 N N . PRO A 1 134 ? 21.809 -4.199 7.599 1.00 14.59 118 PRO A N 1
ATOM 916 C CA . PRO A 1 134 ? 20.770 -3.191 7.815 1.00 13.30 118 PRO A CA 1
ATOM 917 C C . PRO A 1 134 ? 19.405 -3.499 7.159 1.00 12.93 118 PRO A C 1
ATOM 918 O O . PRO A 1 134 ? 18.769 -2.577 6.703 1.00 11.60 118 PRO A O 1
ATOM 922 N N . SER A 1 135 ? 19.016 -4.781 7.053 1.00 12.34 119 SER A N 1
ATOM 923 C CA . SER A 1 135 ? 17.735 -5.143 6.505 1.00 11.70 119 SER A CA 1
ATOM 924 C C . SER A 1 135 ? 16.571 -4.363 7.149 1.00 10.69 119 SER A C 1
ATOM 925 O O . SER A 1 135 ? 15.636 -4.009 6.470 1.00 11.50 119 SER A O 1
ATOM 928 N N . GLY A 1 136 ? 16.605 -4.173 8.463 1.00 10.02 120 GLY A N 1
ATOM 929 C CA . GLY A 1 136 ? 15.584 -3.450 9.172 1.00 10.74 120 GLY A CA 1
ATOM 930 C C . GLY A 1 136 ? 15.330 -2.013 8.694 1.00 10.71 120 GLY A C 1
ATOM 931 O O . GLY A 1 136 ? 14.208 -1.697 8.291 1.00 9.77 120 GLY A O 1
ATOM 932 N N . PRO A 1 137 ? 16.355 -1.140 8.746 1.00 10.13 121 PRO A N 1
ATOM 933 C CA . PRO A 1 137 ? 16.120 0.207 8.251 1.00 10.12 121 PRO A CA 1
ATOM 934 C C . PRO A 1 137 ? 15.837 0.265 6.707 1.00 10.12 121 PRO A C 1
ATOM 935 O O . PRO A 1 137 ? 15.119 1.176 6.204 1.00 8.94 121 PRO A O 1
ATOM 939 N N . GLU A 1 138 ? 16.349 -0.711 5.972 1.00 10.93 122 GLU A N 1
ATOM 940 C CA . GLU A 1 138 ? 16.018 -0.823 4.531 1.00 12.54 122 GLU A CA 1
ATOM 941 C C . GLU A 1 138 ? 14.512 -1.042 4.363 1.00 12.46 122 GLU A C 1
ATOM 942 O O . GLU A 1 138 ? 13.862 -0.389 3.530 1.00 14.07 122 GLU A O 1
ATOM 948 N N . ASP A 1 139 ? 13.964 -1.948 5.160 1.00 11.23 123 ASP A N 1
ATOM 949 C CA . ASP A 1 139 ? 12.582 -2.266 5.041 1.00 11.13 123 ASP A CA 1
ATOM 950 C C . ASP A 1 139 ? 11.756 -1.048 5.489 1.00 11.77 123 ASP A C 1
ATOM 951 O O . ASP A 1 139 ? 10.717 -0.775 4.901 1.00 11.83 123 ASP A O 1
ATOM 956 N N . LEU A 1 140 ? 12.174 -0.333 6.552 1.00 11.75 124 LEU A N 1
ATOM 957 C CA . LEU A 1 140 ? 11.398 0.798 6.994 1.00 12.29 124 LEU A CA 1
ATOM 958 C C . LEU A 1 140 ? 11.440 1.885 5.939 1.00 12.48 124 LEU A C 1
ATOM 959 O O . LEU A 1 140 ? 10.432 2.559 5.720 1.00 13.54 124 LEU A O 1
ATOM 964 N N . ALA A 1 141 ? 12.597 2.078 5.314 1.00 11.48 125 ALA A N 1
ATOM 965 C CA . ALA A 1 141 ? 12.694 3.025 4.240 1.00 11.35 125 ALA A CA 1
ATOM 966 C C . ALA A 1 141 ? 11.684 2.691 3.131 1.00 11.84 125 ALA A C 1
ATOM 967 O O . ALA A 1 141 ? 11.097 3.596 2.556 1.00 10.80 125 ALA A O 1
ATOM 969 N N . ALA A 1 142 ? 11.511 1.400 2.819 1.00 11.79 126 ALA A N 1
ATOM 970 C CA . ALA A 1 142 ? 10.607 0.995 1.756 1.00 11.68 126 ALA A CA 1
ATOM 971 C C . ALA A 1 142 ? 9.158 1.248 2.135 1.00 11.07 126 ALA A C 1
ATOM 972 O O . ALA A 1 142 ? 8.321 1.589 1.259 1.00 11.03 126 ALA A O 1
ATOM 974 N N . VAL A 1 143 ? 8.841 1.039 3.410 1.00 10.08 127 VAL A N 1
ATOM 975 C CA . VAL A 1 143 ? 7.529 1.412 3.944 1.00 10.74 127 VAL A CA 1
ATOM 976 C C . VAL A 1 143 ? 7.267 2.914 3.793 1.00 11.35 127 VAL A C 1
ATOM 977 O O . VAL A 1 143 ? 6.198 3.319 3.277 1.00 10.77 127 VAL A O 1
ATOM 981 N N . VAL A 1 144 ? 8.236 3.742 4.211 1.00 10.82 128 VAL A N 1
ATOM 982 C CA . VAL A 1 144 ? 8.060 5.186 4.162 1.00 11.70 128 VAL A CA 1
ATOM 983 C C . VAL A 1 144 ? 7.835 5.614 2.721 1.00 13.22 128 VAL A C 1
ATOM 984 O O . VAL A 1 144 ? 6.939 6.409 2.409 1.00 13.09 128 VAL A O 1
ATOM 988 N N . ARG A 1 145 ? 8.635 5.061 1.831 1.00 14.51 129 ARG A N 1
ATOM 989 C CA . ARG A 1 145 ? 8.515 5.318 0.400 1.00 15.94 129 ARG A CA 1
ATOM 990 C C . ARG A 1 145 ? 7.117 4.973 -0.117 1.00 14.66 129 ARG A C 1
ATOM 991 O O . ARG A 1 145 ? 6.520 5.755 -0.828 1.00 12.47 129 ARG A O 1
ATOM 999 N N . TRP A 1 146 ? 6.623 3.809 0.244 1.00 13.05 130 TRP A N 1
ATOM 1000 C CA . TRP A 1 146 ? 5.327 3.345 -0.176 1.00 13.52 130 TRP A CA 1
ATOM 1001 C C . TRP A 1 146 ? 4.242 4.320 0.296 1.00 13.26 130 TRP A C 1
ATOM 1002 O O . TRP A 1 146 ? 3.371 4.723 -0.479 1.00 12.92 130 TRP A O 1
ATOM 1013 N N . LEU A 1 147 ? 4.334 4.723 1.550 1.00 12.28 131 LEU A N 1
ATOM 1014 C CA . LEU A 1 147 ? 3.404 5.654 2.119 1.00 12.46 131 LEU A CA 1
ATOM 1015 C C . LEU A 1 147 ? 3.454 6.978 1.391 1.00 12.79 131 LEU A C 1
ATOM 1016 O O . LEU A 1 147 ? 2.417 7.512 1.028 1.00 10.75 131 LEU A O 1
ATOM 1021 N N . LYS A 1 148 ? 4.653 7.484 1.159 1.00 12.40 132 LYS A N 1
ATOM 1022 C CA . LYS A 1 148 ? 4.762 8.751 0.458 1.00 14.68 132 LYS A CA 1
ATOM 1023 C C . LYS A 1 148 ? 3.998 8.710 -0.888 1.00 14.91 132 LYS A C 1
ATOM 1024 O O . LYS A 1 148 ? 3.353 9.694 -1.234 1.00 16.04 132 LYS A O 1
ATOM 1030 N N . ALA A 1 149 ? 4.129 7.621 -1.623 1.00 14.23 133 ALA A N 1
ATOM 1031 C CA . ALA A 1 149 ? 3.556 7.491 -2.933 1.00 14.58 133 ALA A CA 1
ATOM 1032 C C . ALA A 1 149 ? 2.076 7.138 -2.922 1.00 16.07 133 ALA A C 1
ATOM 1033 O O . ALA A 1 149 ? 1.381 7.458 -3.864 1.00 18.07 133 ALA A O 1
ATOM 1035 N N . ASN A 1 150 ? 1.579 6.440 -1.890 1.00 14.98 134 ASN A N 1
ATOM 1036 C CA . ASN A 1 150 ? 0.240 5.852 -1.896 1.00 14.85 134 ASN A CA 1
ATOM 1037 C C . ASN A 1 150 ? -0.759 6.234 -0.801 1.00 15.47 134 ASN A C 1
ATOM 1038 O O . ASN A 1 150 ? -1.987 6.077 -1.007 1.00 14.84 134 ASN A O 1
ATOM 1043 N N . VAL A 1 151 ? -0.293 6.692 0.354 1.00 13.73 135 VAL A N 1
ATOM 1044 C CA . VAL A 1 151 ? -1.195 6.796 1.501 1.00 13.76 135 VAL A CA 1
ATOM 1045 C C . VAL A 1 151 ? -2.268 7.900 1.346 1.00 14.23 135 VAL A C 1
ATOM 1046 O O . VAL A 1 151 ? -3.317 7.852 1.980 1.00 14.43 135 VAL A O 1
ATOM 1050 N N . ALA A 1 152 ? -2.021 8.891 0.506 1.00 16.09 136 ALA A N 1
ATOM 1051 C CA . ALA A 1 152 ? -3.043 9.914 0.174 1.00 16.71 136 ALA A CA 1
ATOM 1052 C C . ALA A 1 152 ? -4.308 9.274 -0.337 1.00 17.25 136 ALA A C 1
ATOM 1053 O O . ALA A 1 152 ? -5.393 9.741 -0.041 1.00 16.80 136 ALA A O 1
ATOM 1055 N N . GLN A 1 153 ? -4.173 8.190 -1.073 1.00 18.71 137 GLN A N 1
ATOM 1056 C CA . GLN A 1 153 ? -5.357 7.458 -1.560 1.00 21.02 137 GLN A CA 1
ATOM 1057 C C . GLN A 1 153 ? -6.234 6.862 -0.492 1.00 21.84 137 GLN A C 1
ATOM 1058 O O . GLN A 1 153 ? -7.409 6.521 -0.784 1.00 22.26 137 GLN A O 1
ATOM 1064 N N . TYR A 1 154 ? -5.670 6.686 0.712 1.00 17.82 138 TYR A N 1
ATOM 1065 C CA . TYR A 1 154 ? -6.383 6.091 1.866 1.00 17.23 138 TYR A CA 1
ATOM 1066 C C . TYR A 1 154 ? -6.701 7.112 2.939 1.00 15.90 138 TYR A C 1
ATOM 1067 O O . TYR A 1 154 ? -7.152 6.769 4.050 1.00 18.09 138 TYR A O 1
ATOM 1076 N N . GLY A 1 155 ? -6.557 8.379 2.612 1.00 13.91 139 GLY A N 1
ATOM 1077 C CA . GLY A 1 155 ? -6.917 9.422 3.532 1.00 13.85 139 GLY A CA 1
ATOM 1078 C C . GLY A 1 155 ? -5.796 9.892 4.434 1.00 14.39 139 GLY A C 1
ATOM 1079 O O . GLY A 1 155 ? -6.057 10.664 5.418 1.00 14.13 139 GLY A O 1
ATOM 1080 N N . GLY A 1 156 ? -4.565 9.453 4.117 1.00 13.37 140 GLY A N 1
ATOM 1081 C CA . GLY A 1 156 ? -3.418 9.925 4.886 1.00 14.24 140 GLY A CA 1
ATOM 1082 C C . GLY A 1 156 ? -2.695 11.123 4.294 1.00 14.18 140 GLY A C 1
ATOM 1083 O O . GLY A 1 156 ? -2.642 11.291 3.061 1.00 15.54 140 GLY A O 1
ATOM 1084 N N . ASP A 1 157 ? -2.113 11.935 5.154 1.00 13.80 141 ASP A N 1
ATOM 1085 C CA . ASP A 1 157 ? -1.166 12.963 4.729 1.00 13.57 141 ASP A CA 1
ATOM 1086 C C . ASP A 1 157 ? 0.235 12.365 4.775 1.00 13.75 141 ASP A C 1
ATOM 1087 O O . ASP A 1 157 ? 0.759 12.060 5.860 1.00 14.24 141 ASP A O 1
ATOM 1092 N N . PRO A 1 158 ? 0.900 12.283 3.622 1.00 14.45 142 PRO A N 1
ATOM 1093 C CA . PRO A 1 158 ? 2.233 11.697 3.594 1.00 14.38 142 PRO A CA 1
ATOM 1094 C C . PRO A 1 158 ? 3.321 12.474 4.331 1.00 13.58 142 PRO A C 1
ATOM 1095 O O . PRO A 1 158 ? 4.399 11.954 4.453 1.00 12.76 142 PRO A O 1
ATOM 1099 N N . ASP A 1 159 ? 3.051 13.695 4.778 1.00 14.75 143 ASP A N 1
ATOM 1100 C CA . ASP A 1 159 ? 3.991 14.447 5.603 1.00 17.14 143 ASP A CA 1
ATOM 1101 C C . ASP A 1 159 ? 3.654 14.390 7.109 1.00 14.86 143 ASP A C 1
ATOM 1102 O O . ASP A 1 159 ? 4.203 15.146 7.910 1.00 14.01 143 ASP A O 1
ATOM 1107 N N . LYS A 1 160 ? 2.769 13.480 7.484 1.00 13.69 144 LYS A N 1
ATOM 1108 C CA . LYS A 1 160 ? 2.397 13.338 8.918 1.00 14.46 144 LYS A CA 1
ATOM 1109 C C . LYS A 1 160 ? 2.547 11.880 9.330 1.00 13.15 144 LYS A C 1
ATOM 1110 O O . LYS A 1 160 ? 1.665 11.358 9.963 1.00 13.48 144 LYS A O 1
ATOM 1116 N N . ILE A 1 161 ? 3.627 11.240 8.879 1.00 12.34 145 ILE A N 1
ATOM 1117 C CA . ILE A 1 161 ? 3.925 9.865 9.215 1.00 12.23 145 ILE A CA 1
ATOM 1118 C C . ILE A 1 161 ? 4.657 9.765 10.571 1.00 11.72 145 ILE A C 1
ATOM 1119 O O . ILE A 1 161 ? 5.728 10.363 10.773 1.00 13.14 145 ILE A O 1
ATOM 1124 N N . VAL A 1 162 ? 4.127 8.947 11.440 1.00 11.02 146 VAL A N 1
ATOM 1125 C CA . VAL A 1 162 ? 4.762 8.664 12.729 1.00 11.94 146 VAL A CA 1
ATOM 1126 C C . VAL A 1 162 ? 5.104 7.162 12.783 1.00 11.16 146 VAL A C 1
ATOM 1127 O O . VAL A 1 162 ? 4.213 6.315 12.542 1.00 11.25 146 VAL A O 1
ATOM 1131 N N . LEU A 1 163 ? 6.375 6.857 13.046 1.00 10.01 147 LEU A N 1
ATOM 1132 C CA . LEU A 1 163 ? 6.805 5.462 13.127 1.00 9.98 147 LEU A CA 1
ATOM 1133 C C . LEU A 1 163 ? 6.843 4.987 14.583 1.00 9.97 147 LEU A C 1
ATOM 1134 O O . LEU A 1 163 ? 7.579 5.547 15.373 1.00 10.63 147 LEU A O 1
ATOM 1139 N N . SER A 1 164 ? 6.099 3.922 14.911 1.00 9.53 148 SER A N 1
ATOM 1140 C CA . SER A 1 164 ? 6.154 3.338 16.268 1.00 9.61 148 SER A CA 1
ATOM 1141 C C . SER A 1 164 ? 6.639 1.895 16.191 1.00 9.39 148 SER A C 1
ATOM 1142 O O . SER A 1 164 ? 6.465 1.227 15.207 1.00 9.75 148 SER A O 1
ATOM 1145 N N . GLY A 1 165 ? 7.300 1.433 17.232 1.00 9.39 149 GLY A N 1
ATOM 1146 C CA . GLY A 1 165 ? 7.706 0.023 17.301 1.00 9.59 149 GLY A CA 1
ATOM 1147 C C . GLY A 1 165 ? 7.983 -0.438 18.691 1.00 9.07 149 GLY A C 1
ATOM 1148 O O . GLY A 1 165 ? 8.213 0.365 19.589 1.00 8.84 149 GLY A O 1
ATOM 1149 N N . GLN A 1 166 ? 7.958 -1.743 18.870 1.00 9.41 150 GLN A N 1
ATOM 1150 C CA . GLN A 1 166 ? 8.163 -2.356 20.156 1.00 9.90 150 GLN A CA 1
ATOM 1151 C C . GLN A 1 166 ? 9.338 -3.370 20.117 1.00 10.04 150 GLN A C 1
ATOM 1152 O O . GLN A 1 166 ? 9.500 -4.159 19.179 1.00 8.62 150 GLN A O 1
ATOM 1174 N N . ALA A 1 168 ? 12.302 -5.227 19.214 1.00 10.64 152 ALA A N 1
ATOM 1175 C CA . ALA A 1 168 ? 13.104 -5.262 18.000 1.00 10.33 152 ALA A CA 1
ATOM 1176 C C . ALA A 1 168 ? 12.533 -4.320 16.952 1.00 9.93 152 ALA A C 1
ATOM 1177 O O . ALA A 1 168 ? 13.284 -3.745 16.146 1.00 10.46 152 ALA A O 1
ATOM 1179 N N . GLY A 1 169 ? 11.211 -4.156 16.953 1.00 9.50 153 GLY A N 1
ATOM 1180 C CA . GLY A 1 169 ? 10.613 -3.217 16.056 1.00 9.30 153 GLY A CA 1
ATOM 1181 C C . GLY A 1 169 ? 11.048 -1.803 16.389 1.00 9.09 153 GLY A C 1
ATOM 1182 O O . GLY A 1 169 ? 11.184 -1.005 15.481 1.00 9.46 153 GLY A O 1
ATOM 1183 N N . ALA A 1 170 ? 11.261 -1.478 17.680 1.00 8.74 154 ALA A N 1
ATOM 1184 C CA . ALA A 1 170 ? 11.687 -0.164 18.067 1.00 8.89 154 ALA A CA 1
ATOM 1185 C C . ALA A 1 170 ? 13.186 0.010 17.673 1.00 10.06 154 ALA A C 1
ATOM 1186 O O . ALA A 1 170 ? 13.609 1.119 17.251 1.00 9.64 154 ALA A O 1
ATOM 1188 N N . ALA A 1 171 ? 13.959 -1.090 17.717 1.00 9.26 155 ALA A N 1
ATOM 1189 C CA . ALA A 1 171 ? 15.317 -1.064 17.281 1.00 9.98 155 ALA A CA 1
ATOM 1190 C C . ALA A 1 171 ? 15.336 -0.704 15.819 1.00 10.85 155 ALA A C 1
ATOM 1191 O O . ALA A 1 171 ? 16.186 0.064 15.405 1.00 10.81 155 ALA A O 1
ATOM 1193 N N . HIS A 1 172 ? 14.389 -1.260 15.048 1.00 10.88 156 HIS A N 1
ATOM 1194 C CA . HIS A 1 172 ? 14.386 -0.986 13.619 1.00 11.11 156 HIS A CA 1
ATOM 1195 C C . HIS A 1 172 ? 14.007 0.478 13.342 1.00 11.11 156 HIS A C 1
ATOM 1196 O O . HIS A 1 172 ? 14.609 1.104 12.449 1.00 11.07 156 HIS A O 1
ATOM 1203 N N . VAL A 1 173 ? 12.995 0.991 14.056 1.00 11.49 157 VAL A N 1
ATOM 1204 C CA . VAL A 1 173 ? 12.629 2.409 13.913 1.00 10.60 157 VAL A CA 1
ATOM 1205 C C . VAL A 1 173 ? 13.825 3.293 14.251 1.00 11.18 157 VAL A C 1
ATOM 1206 O O . VAL A 1 173 ? 14.212 4.203 13.474 1.00 11.62 157 VAL A O 1
ATOM 1210 N N . ALA A 1 174 ? 14.434 3.029 15.377 1.00 10.65 158 ALA A N 1
ATOM 1211 C CA . ALA A 1 174 ? 15.646 3.762 15.809 1.00 10.80 158 ALA A CA 1
ATOM 1212 C C . ALA A 1 174 ? 16.772 3.729 14.775 1.00 10.99 158 ALA A C 1
ATOM 1213 O O . ALA A 1 174 ? 17.425 4.767 14.540 1.00 10.69 158 ALA A O 1
ATOM 1215 N N . SER A 1 175 ? 16.982 2.569 14.144 1.00 11.61 159 SER A N 1
ATOM 1216 C CA . SER A 1 175 ? 18.025 2.460 13.135 1.00 13.14 159 SER A CA 1
ATOM 1217 C C . SER A 1 175 ? 17.718 3.289 11.883 1.00 12.45 159 SER A C 1
ATOM 1218 O O . SER A 1 175 ? 18.634 3.835 11.253 1.00 12.61 159 SER A O 1
ATOM 1221 N N . TYR A 1 176 ? 16.433 3.403 11.539 1.00 12.70 160 TYR A N 1
ATOM 1222 C CA . TYR A 1 176 ? 16.007 4.201 10.421 1.00 11.64 160 TYR A CA 1
ATOM 1223 C C . TYR A 1 176 ? 16.328 5.698 10.724 1.00 11.91 160 TYR A C 1
ATOM 1224 O O . TYR A 1 176 ? 17.009 6.427 9.923 1.00 12.17 160 TYR A O 1
ATOM 1233 N N . ILE A 1 177 ? 15.971 6.116 11.915 1.00 10.90 161 ILE A N 1
ATOM 1234 C CA . ILE A 1 177 ? 16.214 7.450 12.387 1.00 10.87 161 ILE A CA 1
ATOM 1235 C C . ILE A 1 177 ? 17.716 7.806 12.367 1.00 11.66 161 ILE A C 1
ATOM 1236 O O . ILE A 1 177 ? 18.127 8.854 11.883 1.00 11.17 161 ILE A O 1
ATOM 1241 N N . ALA A 1 178 ? 18.508 6.916 12.916 1.00 12.14 162 ALA A N 1
ATOM 1242 C CA . ALA A 1 178 ? 19.908 7.156 13.168 1.00 12.34 162 ALA A CA 1
ATOM 1243 C C . ALA A 1 178 ? 20.807 7.176 11.950 1.00 14.01 162 ALA A C 1
ATOM 1244 O O . ALA A 1 178 ? 21.880 7.734 12.025 1.00 14.21 162 ALA A O 1
ATOM 1246 N N . HIS A 1 179 ? 20.449 6.445 10.904 1.00 15.23 163 HIS A N 1
ATOM 1247 C CA . HIS A 1 179 ? 21.357 6.199 9.783 1.00 17.84 163 HIS A CA 1
ATOM 1248 C C . HIS A 1 179 ? 20.767 6.817 8.522 1.00 16.28 163 HIS A C 1
ATOM 1249 O O . HIS A 1 179 ? 19.957 6.205 7.881 1.00 16.26 163 HIS A O 1
ATOM 1256 N N . LYS A 1 180 ? 21.212 8.018 8.211 1.00 16.27 164 LYS A N 1
ATOM 1257 C CA . LYS A 1 180 ? 20.654 8.820 7.137 1.00 18.65 164 LYS A CA 1
ATOM 1258 C C . LYS A 1 180 ? 20.837 8.115 5.775 1.00 17.53 164 LYS A C 1
ATOM 1259 O O . LYS A 1 180 ? 20.111 8.417 4.857 1.00 17.71 164 LYS A O 1
ATOM 1265 N N . ALA A 1 181 ? 21.807 7.222 5.646 1.00 16.08 165 ALA A N 1
ATOM 1266 C CA . ALA A 1 181 ? 21.917 6.372 4.449 1.00 17.84 165 ALA A CA 1
ATOM 1267 C C . ALA A 1 181 ? 20.651 5.645 4.134 1.00 17.54 165 ALA A C 1
ATOM 1268 O O . ALA A 1 181 ? 20.433 5.335 3.013 1.00 21.80 165 ALA A O 1
ATOM 1270 N N . HIS A 1 182 ? 19.757 5.426 5.084 1.00 16.99 166 HIS A N 1
ATOM 1271 C CA . HIS A 1 182 ? 18.498 4.744 4.755 1.00 17.20 166 HIS A CA 1
ATOM 1272 C C . HIS A 1 182 ? 17.307 5.645 4.697 1.00 16.56 166 HIS A C 1
ATOM 1273 O O . HIS A 1 182 ? 16.193 5.194 4.446 1.00 16.87 166 HIS A O 1
ATOM 1280 N N . HIS A 1 183 ? 17.512 6.944 4.844 1.00 16.01 167 HIS A N 1
ATOM 1281 C CA . HIS A 1 183 ? 16.391 7.830 4.797 1.00 14.88 167 HIS A CA 1
ATOM 1282 C C . HIS A 1 183 ? 15.716 7.795 3.426 1.00 16.43 167 HIS A C 1
ATOM 1283 O O . HIS A 1 183 ? 16.401 7.886 2.351 1.00 15.06 167 HIS A O 1
ATOM 1290 N N . ALA A 1 184 ? 14.388 7.718 3.443 1.00 15.45 168 ALA A N 1
ATOM 1291 C CA . ALA A 1 184 ? 13.625 7.745 2.180 1.00 17.54 168 ALA A CA 1
ATOM 1292 C C . ALA A 1 184 ? 13.658 9.124 1.504 1.00 17.07 168 ALA A C 1
ATOM 1293 O O . ALA A 1 184 ? 13.632 9.213 0.307 1.00 20.73 168 ALA A O 1
ATOM 1295 N N . THR A 1 185 ? 13.678 10.193 2.281 1.00 17.86 169 THR A N 1
ATOM 1296 C CA . THR A 1 185 ? 13.764 11.540 1.758 1.00 19.11 169 THR A CA 1
ATOM 1297 C C . THR A 1 185 ? 14.636 12.300 2.691 1.00 19.87 169 THR A C 1
ATOM 1298 O O . THR A 1 185 ? 14.925 11.848 3.838 1.00 22.60 169 THR A O 1
ATOM 1302 N N . GLU A 1 186 ? 15.055 13.450 2.245 1.00 19.28 170 GLU A N 1
ATOM 1303 C CA . GLU A 1 186 ? 15.969 14.290 3.007 1.00 21.92 170 GLU A CA 1
ATOM 1304 C C . GLU A 1 186 ? 15.413 14.606 4.415 1.00 21.25 170 GLU A C 1
ATOM 1305 O O . GLU A 1 186 ? 14.297 15.018 4.529 1.00 19.46 170 GLU A O 1
ATOM 1311 N N . GLY A 1 187 ? 16.202 14.422 5.467 1.00 19.05 171 GLY A N 1
ATOM 1312 C CA . GLY A 1 187 ? 15.730 14.555 6.863 1.00 18.48 171 GLY A CA 1
ATOM 1313 C C . GLY A 1 187 ? 14.953 13.366 7.433 1.00 18.17 171 GLY A C 1
ATOM 1314 O O . GLY A 1 187 ? 14.638 13.358 8.626 1.00 19.26 171 GLY A O 1
ATOM 1315 N N . GLY A 1 188 ? 14.590 12.392 6.595 1.00 17.29 172 GLY A N 1
ATOM 1316 C CA . GLY A 1 188 ? 13.898 11.160 7.048 1.00 15.49 172 GLY A CA 1
ATOM 1317 C C . GLY A 1 188 ? 12.439 11.041 6.595 1.00 14.83 172 GLY A C 1
ATOM 1318 O O . GLY A 1 188 ? 11.873 9.930 6.500 1.00 12.74 172 GLY A O 1
ATOM 1319 N N . GLY A 1 189 ? 11.821 12.164 6.341 1.00 13.56 173 GLY A N 1
ATOM 1320 C CA . GLY A 1 189 ? 10.466 12.145 5.833 1.00 14.08 173 GLY A CA 1
ATOM 1321 C C . GLY A 1 189 ? 9.355 11.744 6.843 1.00 13.44 173 GLY A C 1
ATOM 1322 O O . GLY A 1 189 ? 8.230 11.420 6.433 1.00 12.70 173 GLY A O 1
ATOM 1323 N N . ILE A 1 190 ? 9.697 11.710 8.129 1.00 12.80 174 ILE A N 1
ATOM 1324 C CA . ILE A 1 190 ? 8.738 11.350 9.172 1.00 12.58 174 ILE A CA 1
ATOM 1325 C C . ILE A 1 190 ? 8.584 12.509 10.222 1.00 11.73 174 ILE A C 1
ATOM 1326 O O . ILE A 1 190 ? 9.491 13.290 10.458 1.00 13.01 174 ILE A O 1
ATOM 1331 N N . ALA A 1 191 ? 7.423 12.610 10.818 1.00 11.38 175 ALA A N 1
ATOM 1332 C CA . ALA A 1 191 ? 7.094 13.676 11.721 1.00 11.78 175 ALA A CA 1
ATOM 1333 C C . ALA A 1 191 ? 7.472 13.319 13.167 1.00 11.56 175 ALA A C 1
ATOM 1334 O O . ALA A 1 191 ? 7.485 14.192 14.048 1.00 11.19 175 ALA A O 1
ATOM 1336 N N . GLY A 1 192 ? 7.665 12.040 13.451 1.00 10.77 176 GLY A N 1
ATOM 1337 C CA . GLY A 1 192 ? 8.029 11.635 14.810 1.00 10.51 176 GLY A CA 1
ATOM 1338 C C . GLY A 1 192 ? 8.139 10.127 14.934 1.00 10.55 176 GLY A C 1
ATOM 1339 O O . GLY A 1 192 ? 7.820 9.419 13.987 1.00 11.64 176 GLY A O 1
ATOM 1340 N N . ALA A 1 193 ? 8.587 9.636 16.077 1.00 9.42 177 ALA A N 1
ATOM 1341 C CA . ALA A 1 193 ? 8.741 8.227 16.297 1.00 10.01 177 ALA A CA 1
ATOM 1342 C C . ALA A 1 193 ? 8.483 7.900 17.779 1.00 10.13 177 ALA A C 1
ATOM 1343 O O . ALA A 1 193 ? 8.774 8.745 18.655 1.00 10.59 177 ALA A O 1
ATOM 1345 N N . ILE A 1 194 ? 7.966 6.676 18.000 1.00 9.27 178 ILE A N 1
ATOM 1346 C CA . ILE A 1 194 ? 7.660 6.111 19.272 1.00 9.16 178 ILE A CA 1
ATOM 1347 C C . ILE A 1 194 ? 8.386 4.791 19.442 1.00 9.31 178 ILE A C 1
ATOM 1348 O O . ILE A 1 194 ? 8.227 3.828 18.653 1.00 9.82 178 ILE A O 1
ATOM 1353 N N . LEU A 1 195 ? 9.220 4.710 20.472 1.00 9.90 179 LEU A N 1
ATOM 1354 C CA . LEU A 1 195 ? 10.114 3.609 20.675 1.00 9.77 179 LEU A CA 1
ATOM 1355 C C . LEU A 1 195 ? 9.797 2.984 22.038 1.00 10.14 179 LEU A C 1
ATOM 1356 O O . LEU A 1 195 ? 10.123 3.537 23.067 1.00 10.25 179 LEU A O 1
ATOM 1361 N N . MET A 1 196 ? 9.101 1.845 22.016 1.00 10.57 180 MET A N 1
ATOM 1362 C CA . MET A 1 196 ? 8.642 1.195 23.211 1.00 10.81 180 MET A CA 1
ATOM 1363 C C . MET A 1 196 ? 9.616 0.040 23.534 1.00 10.03 180 MET A C 1
ATOM 1364 O O . MET A 1 196 ? 9.715 -0.965 22.816 1.00 9.32 180 MET A O 1
ATOM 1369 N N . SER A 1 197 ? 10.305 0.195 24.647 1.00 11.30 181 SER A N 1
ATOM 1370 C CA . SER A 1 197 ? 11.278 -0.816 25.142 1.00 11.78 181 SER A CA 1
ATOM 1371 C C . SER A 1 197 ? 12.198 -1.410 24.063 1.00 11.13 181 SER A C 1
ATOM 1372 O O . SER A 1 197 ? 12.256 -2.622 23.872 1.00 11.04 181 SER A O 1
ATOM 1375 N N . GLY A 1 198 ? 12.920 -0.543 23.382 1.00 11.58 182 GLY A N 1
ATOM 1376 C CA . GLY A 1 198 ? 13.881 -0.923 22.418 1.00 12.43 182 GLY A CA 1
ATOM 1377 C C . G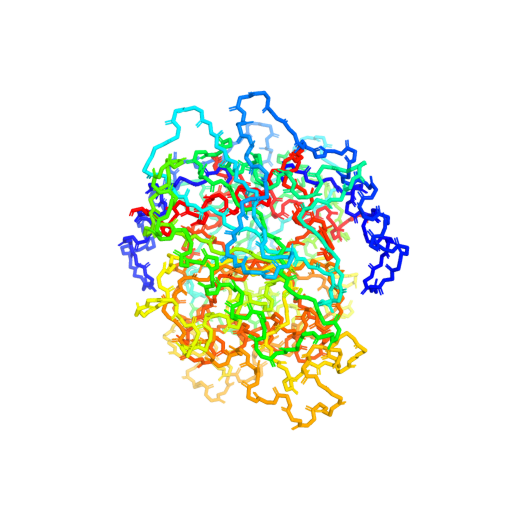LY A 1 198 ? 15.282 -1.121 22.954 1.00 14.14 182 GLY A C 1
ATOM 1378 O O . GLY A 1 198 ? 15.586 -0.849 24.116 1.00 12.09 182 GLY A O 1
ATOM 1379 N N . ILE A 1 199 ? 16.135 -1.579 22.048 1.00 15.51 183 ILE A N 1
ATOM 1380 C CA . ILE A 1 199 ? 17.577 -1.711 22.253 1.00 16.72 183 ILE A CA 1
ATOM 1381 C C . ILE A 1 199 ? 18.191 -0.721 21.297 1.00 15.67 183 ILE A C 1
ATOM 1382 O O . ILE A 1 199 ? 17.941 -0.778 20.121 1.00 14.76 183 ILE A O 1
ATOM 1387 N N . TYR A 1 200 ? 18.937 0.249 21.810 1.00 15.54 184 TYR A N 1
ATOM 1388 C CA . TYR A 1 200 ? 19.427 1.368 21.000 1.00 15.20 184 TYR A CA 1
ATOM 1389 C C . TYR A 1 200 ? 20.969 1.399 20.781 1.00 15.94 184 TYR A C 1
ATOM 1390 O O . TYR A 1 200 ? 21.449 1.958 19.798 1.00 18.81 184 TYR A O 1
ATOM 1399 N N . ASP A 1 201 ? 21.740 0.830 21.685 1.00 15.78 185 ASP A N 1
ATOM 1400 C CA . ASP A 1 201 ? 23.201 0.883 21.595 1.00 16.03 185 ASP A CA 1
ATOM 1401 C C . ASP A 1 201 ? 23.735 -0.514 21.600 1.00 15.38 185 ASP A C 1
ATOM 1402 O O . ASP A 1 201 ? 23.767 -1.153 22.631 1.00 13.90 185 ASP A O 1
ATOM 1407 N N . THR A 1 202 ? 24.119 -0.995 20.422 1.00 14.72 186 THR A N 1
ATOM 1408 C CA . THR A 1 202 ? 24.641 -2.339 20.270 1.00 15.59 186 THR A CA 1
ATOM 1409 C C . THR A 1 202 ? 25.966 -2.553 20.995 1.00 16.49 186 THR A C 1
ATOM 1410 O O . THR A 1 202 ? 26.322 -3.711 21.220 1.00 19.16 186 THR A O 1
ATOM 1414 N N . LEU A 1 203 ? 26.645 -1.493 21.373 1.00 16.58 187 LEU A N 1
ATOM 1415 C CA . LEU A 1 203 ? 27.957 -1.647 22.035 1.00 21.57 187 LEU A CA 1
ATOM 1416 C C . LEU A 1 203 ? 27.804 -1.874 23.501 1.00 21.75 187 LEU A C 1
ATOM 1417 O O . LEU A 1 203 ? 28.638 -2.525 24.082 1.00 23.02 187 LEU A O 1
ATOM 1422 N N . THR A 1 204 ? 26.737 -1.390 24.117 1.00 20.07 188 THR A N 1
ATOM 1423 C CA . THR A 1 204 ? 26.530 -1.613 25.562 1.00 19.48 188 THR A CA 1
ATOM 1424 C C . THR A 1 204 ? 25.505 -2.732 25.820 1.00 19.41 188 THR A C 1
ATOM 1425 O O . THR A 1 204 ? 25.357 -3.222 26.934 1.00 18.70 188 THR A O 1
ATOM 1429 N N . ALA A 1 205 ? 24.806 -3.152 24.780 1.00 22.01 189 ALA A N 1
ATOM 1430 C CA . ALA A 1 205 ? 23.830 -4.247 24.875 1.00 21.78 189 ALA A CA 1
ATOM 1431 C C . ALA A 1 205 ? 24.489 -5.543 25.317 1.00 21.63 189 ALA A C 1
ATOM 1432 O O . ALA A 1 205 ? 25.582 -5.831 24.936 1.00 23.12 189 ALA A O 1
ATOM 1434 N N . THR A 1 206 ? 23.813 -6.298 26.152 1.00 20.23 190 THR A N 1
ATOM 1435 C CA . THR A 1 206 ? 24.263 -7.636 26.564 1.00 21.66 190 THR A CA 1
ATOM 1436 C C . THR A 1 206 ? 24.044 -8.563 25.389 1.00 19.50 190 THR A C 1
ATOM 1437 O O . THR A 1 206 ? 22.918 -8.652 24.879 1.00 17.81 190 THR A O 1
ATOM 1441 N N . PRO A 1 207 ? 25.106 -9.210 24.910 1.00 20.23 191 PRO A N 1
ATOM 1442 C CA . PRO A 1 207 ? 24.940 -10.039 23.716 1.00 21.79 191 PRO A CA 1
ATOM 1443 C C . PRO A 1 207 ? 24.112 -11.248 24.042 1.00 24.25 191 PRO A C 1
ATOM 1444 O O . PRO A 1 207 ? 24.122 -11.735 25.205 1.00 22.60 191 PRO A O 1
ATOM 1448 N N . ASN A 1 208 ? 23.317 -11.667 23.073 1.00 20.13 192 ASN A N 1
ATOM 1449 C CA . ASN A 1 208 ? 22.494 -12.848 23.225 1.00 19.58 192 ASN A CA 1
ATOM 1450 C C . ASN A 1 208 ? 22.192 -13.447 21.813 1.00 19.21 192 ASN A C 1
ATOM 1451 O O . ASN A 1 208 ? 22.587 -12.876 20.792 1.00 17.21 192 ASN A O 1
ATOM 1456 N N . GLU A 1 209 ? 21.559 -14.608 21.763 1.00 21.05 193 GLU A N 1
ATOM 1457 C CA . GLU A 1 209 ? 21.304 -15.309 20.497 1.00 22.04 193 GLU A CA 1
ATOM 1458 C C . GLU A 1 209 ? 20.471 -14.471 19.519 1.00 19.99 193 GLU A C 1
ATOM 1459 O O . GLU A 1 209 ? 20.714 -14.528 18.325 1.00 18.13 193 GLU A O 1
ATOM 1465 N N . PHE A 1 210 ? 19.570 -13.640 20.024 1.00 18.39 194 PHE A N 1
ATOM 1466 C CA . PHE A 1 210 ? 18.689 -12.843 19.167 1.00 18.13 194 PHE A CA 1
ATOM 1467 C C . PHE A 1 210 ? 19.457 -11.737 18.505 1.00 18.15 194 PHE A C 1
ATOM 1468 O O . PHE A 1 210 ? 19.345 -11.536 17.283 1.00 15.85 194 PHE A O 1
ATOM 1476 N N . LEU A 1 211 ? 20.299 -11.070 19.293 1.00 17.52 195 LEU A N 1
ATOM 1477 C CA . LEU A 1 211 ? 21.131 -9.988 18.768 1.00 17.38 195 LEU A CA 1
ATOM 1478 C C . LEU A 1 211 ? 22.142 -10.530 17.769 1.00 17.04 195 LEU A C 1
ATOM 1479 O O . LEU A 1 211 ? 22.461 -9.876 16.737 1.00 15.18 195 LEU A O 1
ATOM 1484 N N . ILE A 1 212 ? 22.651 -11.709 18.084 1.00 16.00 196 ILE A N 1
ATOM 1485 C CA . ILE A 1 212 ? 23.603 -12.384 17.222 1.00 16.46 196 ILE A CA 1
ATOM 1486 C C . ILE A 1 212 ? 22.951 -12.713 15.891 1.00 14.34 196 ILE A C 1
ATOM 1487 O O . ILE A 1 212 ? 23.539 -12.500 14.859 1.00 14.48 196 ILE A O 1
ATOM 1492 N N . ALA A 1 213 ? 21.715 -13.176 15.928 1.00 14.02 197 ALA A N 1
ATOM 1493 C CA . ALA A 1 213 ? 21.002 -13.477 14.704 1.00 13.97 197 ALA A CA 1
ATOM 1494 C C . ALA A 1 213 ? 20.919 -12.292 13.775 1.00 15.15 197 ALA A C 1
ATOM 1495 O O . ALA A 1 213 ? 21.081 -12.430 12.581 1.00 16.10 197 ALA A O 1
ATOM 1497 N N . TYR A 1 214 ? 20.657 -11.112 14.323 1.00 14.68 198 TYR A N 1
ATOM 1498 C CA . TYR A 1 214 ? 20.460 -9.918 13.480 1.00 13.10 198 TYR A CA 1
ATOM 1499 C C . TYR A 1 214 ? 21.726 -9.104 13.246 1.00 12.92 198 TYR A C 1
ATOM 1500 O O . TYR A 1 214 ? 21.926 -8.633 12.131 1.00 13.52 198 TYR A O 1
ATOM 1509 N N . TYR A 1 215 ? 22.553 -8.874 14.260 1.00 11.78 199 TYR A N 1
ATOM 1510 C CA . TYR A 1 215 ? 23.696 -8.012 14.046 1.00 12.02 199 TYR A CA 1
ATOM 1511 C C . TYR A 1 215 ? 24.964 -8.765 13.675 1.00 13.81 199 TYR A C 1
ATOM 1512 O O . TYR A 1 215 ? 25.978 -8.144 13.371 1.00 13.84 199 TYR A O 1
ATOM 1521 N N . GLY A 1 216 ? 24.913 -10.099 13.740 1.00 16.98 200 GLY A N 1
ATOM 1522 C CA . GLY A 1 216 ? 26.059 -10.898 13.316 1.00 19.88 200 GLY A CA 1
ATOM 1523 C C . GLY A 1 216 ? 26.788 -11.562 14.475 1.00 20.56 200 GLY A C 1
ATOM 1524 O O . GLY A 1 216 ? 26.672 -11.156 15.627 1.00 19.47 200 GLY A O 1
ATOM 1525 N N . ASP A 1 217 ? 27.488 -12.647 14.132 1.00 22.86 201 ASP A N 1
ATOM 1526 C CA . ASP A 1 217 ? 28.117 -13.575 15.095 1.00 23.92 201 ASP A CA 1
ATOM 1527 C C . ASP A 1 217 ? 29.038 -12.903 16.138 1.00 22.09 201 ASP A C 1
ATOM 1528 O O . ASP A 1 217 ? 29.010 -13.297 17.323 1.00 22.43 201 ASP A O 1
ATOM 1533 N N . ASP A 1 218 ? 29.807 -11.904 15.702 1.00 19.66 202 ASP A N 1
ATOM 1534 C CA . ASP A 1 218 ? 30.820 -11.253 16.536 1.00 20.49 202 ASP A CA 1
ATOM 1535 C C . ASP A 1 218 ? 30.404 -9.893 17.102 1.00 20.07 202 ASP A C 1
ATOM 1536 O O . ASP A 1 218 ? 30.347 -8.920 16.386 1.00 21.84 202 ASP A O 1
ATOM 1541 N N . PRO A 1 219 ? 30.114 -9.832 18.408 1.00 18.96 203 PRO A N 1
ATOM 1542 C CA . PRO A 1 219 ? 29.590 -8.587 18.975 1.00 19.05 203 PRO A CA 1
ATOM 1543 C C . PRO A 1 219 ? 30.568 -7.455 18.886 1.00 19.80 203 PRO A C 1
ATOM 1544 O O . PRO A 1 219 ? 30.167 -6.328 18.963 1.00 17.87 203 PRO A O 1
ATOM 1548 N N . LYS A 1 220 ? 31.859 -7.756 18.736 1.00 21.79 204 LYS A N 1
ATOM 1549 C CA . LYS A 1 220 ? 32.881 -6.710 18.579 1.00 24.02 204 LYS A CA 1
ATOM 1550 C C . LYS A 1 220 ? 32.756 -5.966 17.259 1.00 23.32 204 LYS A C 1
ATOM 1551 O O . LYS A 1 220 ? 33.368 -4.886 17.100 1.00 24.15 204 LYS A O 1
ATOM 1557 N N . GLY A 1 221 ? 31.981 -6.502 16.317 1.00 21.33 205 GLY A N 1
ATOM 1558 C CA . GLY A 1 221 ? 31.711 -5.789 15.031 1.00 19.47 205 GLY A CA 1
ATOM 1559 C C . GLY A 1 221 ? 30.368 -5.052 14.957 1.00 17.86 205 GLY A C 1
ATOM 1560 O O . GLY A 1 221 ? 29.970 -4.589 13.892 1.00 15.97 205 GLY A O 1
ATOM 1561 N N . TRP A 1 222 ? 29.675 -4.940 16.083 1.00 15.73 206 TRP A N 1
ATOM 1562 C CA . TRP A 1 222 ? 28.322 -4.384 16.125 1.00 15.11 206 TRP A CA 1
ATOM 1563 C C . TRP A 1 222 ? 28.261 -2.865 16.190 1.00 15.18 206 TRP A C 1
ATOM 1564 O O . TRP A 1 222 ? 27.163 -2.260 16.073 1.00 14.65 206 TRP A O 1
ATOM 1575 N N . GLY A 1 223 ? 29.417 -2.234 16.316 1.00 13.52 207 GLY A N 1
ATOM 1576 C CA . GLY A 1 223 ? 29.471 -0.812 16.510 1.00 14.87 207 GLY A CA 1
ATOM 1577 C C . GLY A 1 223 ? 28.799 0.046 15.448 1.00 15.48 207 GLY A C 1
ATOM 1578 O O . GLY A 1 223 ? 28.006 0.923 15.772 1.00 15.81 207 GLY A O 1
ATOM 1579 N N . PRO A 1 224 ? 29.102 -0.176 14.165 1.00 15.61 208 PRO A N 1
ATOM 1580 C CA . PRO A 1 224 ? 28.472 0.666 13.130 1.00 16.89 208 PRO A CA 1
ATOM 1581 C C . PRO A 1 224 ? 26.921 0.523 13.103 1.00 16.37 208 PRO A C 1
ATOM 1582 O O . PRO A 1 224 ? 26.232 1.419 12.635 1.00 17.98 208 PRO A O 1
ATOM 1586 N N . ALA A 1 225 ? 26.386 -0.529 13.680 1.00 15.54 209 ALA A N 1
ATOM 1587 C CA . ALA A 1 225 ? 24.927 -0.686 13.761 1.00 15.95 209 ALA A CA 1
ATOM 1588 C C . ALA A 1 225 ? 24.279 0.008 14.987 1.00 16.07 209 ALA A C 1
ATOM 1589 O O . ALA A 1 225 ? 23.079 -0.137 15.218 1.00 16.96 209 ALA A O 1
ATOM 1591 N N . SER A 1 226 ? 25.064 0.650 15.834 1.00 14.51 210 SER A N 1
ATOM 1592 C CA . SER A 1 226 ? 24.507 1.317 16.979 1.00 14.69 210 SER A CA 1
ATOM 1593 C C . SER A 1 226 ? 23.627 2.494 16.540 1.00 14.18 210 SER A C 1
ATOM 1594 O O . SER A 1 226 ? 24.002 3.215 15.625 1.00 13.33 210 SER A O 1
ATOM 1597 N N . SER A 1 227 ? 22.487 2.696 17.192 1.00 13.44 211 SER A N 1
ATOM 1598 C CA . SER A 1 227 ? 21.587 3.799 16.836 1.00 14.38 211 SER A CA 1
ATOM 1599 C C . SER A 1 227 ? 21.744 4.982 17.760 1.00 15.59 211 SER A C 1
ATOM 1600 O O . SER A 1 227 ? 21.179 6.053 17.503 1.00 14.91 211 SER A O 1
ATOM 1603 N N . MET A 1 228 ? 22.431 4.769 18.886 1.00 17.18 212 MET A N 1
ATOM 1604 C CA . MET A 1 228 ? 22.363 5.689 20.030 1.00 18.43 212 MET A CA 1
ATOM 1605 C C . MET A 1 228 ? 22.802 7.094 19.680 1.00 18.10 212 MET A C 1
ATOM 1606 O O . MET A 1 228 ? 22.048 8.014 19.908 1.00 16.97 212 MET A O 1
ATOM 1611 N N . ALA A 1 229 ? 23.965 7.240 19.067 1.00 18.52 213 ALA A N 1
ATOM 1612 C CA . ALA A 1 229 ? 24.439 8.549 18.674 1.00 19.70 213 ALA A CA 1
ATOM 1613 C C . ALA A 1 229 ? 23.484 9.234 17.696 1.00 18.00 213 ALA A C 1
ATOM 1614 O O . ALA A 1 229 ? 23.215 10.413 17.818 1.00 17.88 213 ALA A O 1
ATOM 1616 N N . GLY A 1 230 ? 22.958 8.499 16.736 1.00 17.64 214 GLY A N 1
ATOM 1617 C CA . GLY A 1 230 ? 22.016 9.075 15.795 1.00 17.12 214 GLY A CA 1
ATOM 1618 C C . GLY A 1 230 ? 20.688 9.501 16.430 1.00 18.16 214 GLY A C 1
ATOM 1619 O O . GLY A 1 230 ? 20.092 10.511 16.035 1.00 16.34 214 GLY A O 1
ATOM 1620 N N . LEU A 1 231 ? 20.244 8.772 17.438 1.00 16.30 215 LEU A N 1
ATOM 1621 C CA . LEU A 1 231 ? 19.053 9.150 18.183 1.00 15.53 215 LEU A CA 1
ATOM 1622 C C . LEU A 1 231 ? 19.310 10.413 18.970 1.00 15.72 215 LEU A C 1
ATOM 1623 O O . LEU A 1 231 ? 18.475 11.305 19.035 1.00 14.79 215 LEU A O 1
ATOM 1628 N N . ILE A 1 232 ? 20.481 10.492 19.579 1.00 16.24 216 ILE A N 1
ATOM 1629 C CA . ILE A 1 232 ? 20.802 11.661 20.359 1.00 16.98 216 ILE A CA 1
ATOM 1630 C C . ILE A 1 232 ? 20.877 12.900 19.450 1.00 16.22 216 ILE A C 1
ATOM 1631 O O . ILE A 1 232 ? 20.535 14.010 19.875 1.00 15.80 216 ILE A O 1
ATOM 1636 N N . ASN A 1 233 ? 21.337 12.720 18.219 1.00 16.58 217 ASN A N 1
ATOM 1637 C CA . ASN A 1 233 ? 21.547 13.856 17.298 1.00 18.92 217 ASN A CA 1
ATOM 1638 C C . ASN A 1 233 ? 20.370 14.216 16.409 1.00 18.01 217 ASN A C 1
ATOM 1639 O O . ASN A 1 233 ? 20.439 15.208 15.735 1.00 15.68 217 ASN A O 1
ATOM 1644 N N . THR A 1 234 ? 19.292 13.414 16.422 1.00 17.63 218 THR A N 1
ATOM 1645 C CA . THR A 1 234 ? 18.227 13.607 15.499 1.00 17.10 218 THR A CA 1
ATOM 1646 C C . THR A 1 234 ? 17.387 14.816 15.866 1.00 18.13 218 THR A C 1
ATOM 1647 O O . THR A 1 234 ? 17.257 15.162 17.020 1.00 15.21 218 THR A O 1
ATOM 1651 N N . GLU A 1 235 ? 16.775 15.411 14.861 1.00 17.89 219 GLU A N 1
ATOM 1652 C CA . GLU A 1 235 ? 15.782 16.466 15.041 1.00 19.72 219 GLU A CA 1
ATOM 1653 C C . GLU A 1 235 ? 14.390 15.917 14.979 1.00 16.71 219 GLU A C 1
ATOM 1654 O O . GLU A 1 235 ? 13.447 16.646 15.166 1.00 16.85 219 GLU A O 1
ATOM 1660 N N . ILE A 1 236 ? 14.240 14.624 14.665 1.00 14.52 220 ILE A N 1
ATOM 1661 C CA . ILE A 1 236 ? 12.924 13.982 14.637 1.00 12.99 220 ILE A CA 1
ATOM 1662 C C . ILE A 1 236 ? 12.432 13.858 16.074 1.00 13.31 220 ILE A C 1
ATOM 1663 O O . ILE A 1 236 ? 13.155 13.376 16.912 1.00 13.61 220 ILE A O 1
ATOM 1668 N N . PRO A 1 237 ? 11.227 14.350 16.370 1.00 13.98 221 PRO A N 1
ATOM 1669 C CA . PRO A 1 237 ? 10.699 14.263 17.709 1.00 13.00 221 PRO A CA 1
ATOM 1670 C C . PRO A 1 237 ? 10.557 12.794 18.122 1.00 12.18 221 PRO A C 1
ATOM 1671 O O . PRO A 1 237 ? 10.064 12.008 17.334 1.00 12.27 221 PRO A O 1
ATOM 1675 N N . LEU A 1 238 ? 10.989 12.455 19.318 1.00 10.89 222 LEU A N 1
ATOM 1676 C CA . LEU A 1 238 ? 10.962 11.086 19.839 1.00 11.74 222 LEU A CA 1
ATOM 1677 C C . LEU A 1 238 ? 10.123 10.979 21.112 1.00 11.89 222 LEU A C 1
ATOM 1678 O O . LEU A 1 238 ? 10.256 11.789 21.979 1.00 10.74 222 LEU A O 1
ATOM 1683 N N . MET A 1 239 ? 9.317 9.934 21.188 1.00 12.00 223 MET A N 1
ATOM 1684 C CA . MET A 1 239 ? 8.694 9.536 22.408 1.00 13.19 223 MET A CA 1
ATOM 1685 C C . MET A 1 239 ? 9.201 8.124 22.682 1.00 12.09 223 MET A C 1
ATOM 1686 O O . MET A 1 239 ? 9.172 7.252 21.788 1.00 11.47 223 MET A O 1
ATOM 1691 N N . LEU A 1 240 ? 9.628 7.874 23.905 1.00 10.78 224 LEU A N 1
ATOM 1692 C CA . LEU A 1 240 ? 10.123 6.529 24.246 1.00 10.77 224 LEU A CA 1
ATOM 1693 C C . LEU A 1 240 ? 9.416 6.064 25.501 1.00 10.33 224 LEU A C 1
ATOM 1694 O O . LEU A 1 240 ? 8.939 6.867 26.278 1.00 9.86 224 LEU A O 1
ATOM 1699 N N . THR A 1 241 ? 9.403 4.753 25.714 1.00 10.04 225 THR A N 1
ATOM 1700 C CA . THR A 1 241 ? 8.828 4.189 26.928 1.00 10.76 225 THR A CA 1
ATOM 1701 C C . THR A 1 241 ? 9.712 3.072 27.468 1.00 10.77 225 THR A C 1
ATOM 1702 O O . THR A 1 241 ? 10.411 2.373 26.696 1.00 10.62 225 THR A O 1
ATOM 1706 N N . VAL A 1 242 ? 9.658 2.928 28.801 1.00 10.72 226 VAL A N 1
ATOM 1707 C CA . VAL A 1 242 ? 10.255 1.788 29.537 1.00 10.66 226 VAL A CA 1
ATOM 1708 C C . VAL A 1 242 ? 9.230 1.339 30.567 1.00 10.95 226 VAL A C 1
ATOM 1709 O O . VAL A 1 242 ? 8.502 2.152 31.118 1.00 11.12 226 VAL A O 1
ATOM 1713 N N . SER A 1 243 ? 9.156 0.040 30.824 1.00 10.79 227 SER A N 1
ATOM 1714 C CA . SER A 1 243 ? 8.150 -0.521 31.654 1.00 10.13 227 SER A CA 1
ATOM 1715 C C . SER A 1 243 ? 8.733 -0.845 33.033 1.00 10.54 227 SER A C 1
ATOM 1716 O O . SER A 1 243 ? 9.920 -1.244 33.165 1.00 9.11 227 SER A O 1
ATOM 1719 N N . GLU A 1 244 ? 7.871 -0.726 34.046 1.00 10.18 228 GLU A N 1
ATOM 1720 C CA . GLU A 1 244 ? 8.303 -1.077 35.402 1.00 11.48 228 GLU A CA 1
ATOM 1721 C C . GLU A 1 244 ? 8.905 -2.484 35.479 1.00 11.33 228 GLU A C 1
ATOM 1722 O O . GLU A 1 244 ? 9.953 -2.672 36.107 1.00 12.42 228 GLU A O 1
ATOM 1728 N N . PHE A 1 245 ? 8.303 -3.456 34.817 1.00 10.85 229 PHE A N 1
ATOM 1729 C CA . PHE A 1 245 ? 8.818 -4.850 34.893 1.00 12.28 229 PHE A CA 1
ATOM 1730 C C . PHE A 1 245 ? 9.533 -5.303 33.622 1.00 11.88 229 PHE A C 1
ATOM 1731 O O . PHE A 1 245 ? 9.575 -6.478 33.316 1.00 11.80 229 PHE A O 1
ATOM 1739 N N . ASP A 1 246 ? 10.073 -4.351 32.867 1.00 11.84 230 ASP A N 1
ATOM 1740 C CA . ASP A 1 246 ? 10.931 -4.640 31.717 1.00 11.63 230 ASP A CA 1
ATOM 1741 C C . ASP A 1 246 ? 12.132 -5.439 32.179 1.00 12.68 230 ASP A C 1
ATOM 1742 O O . ASP A 1 246 ? 12.619 -5.209 33.263 1.00 12.30 230 ASP A O 1
ATOM 1747 N N . PRO A 1 247 ? 12.617 -6.358 31.343 1.00 13.46 231 PRO A N 1
ATOM 1748 C CA . PRO A 1 247 ? 13.865 -7.016 31.728 1.00 13.20 231 PRO A CA 1
ATOM 1749 C C . PRO A 1 247 ? 15.013 -6.038 31.847 1.00 13.46 231 PRO A C 1
ATOM 1750 O O . PRO A 1 247 ? 14.996 -4.953 31.278 1.00 13.53 231 PRO A O 1
ATOM 1754 N N . GLU A 1 248 ? 16.041 -6.480 32.525 1.00 12.86 232 GLU A N 1
ATOM 1755 C CA . GLU A 1 248 ? 17.164 -5.678 32.838 1.00 13.82 232 GLU A CA 1
ATOM 1756 C C . GLU A 1 248 ? 17.757 -4.859 31.683 1.00 13.17 232 GLU A C 1
ATOM 1757 O O . GLU A 1 248 ? 17.997 -3.662 31.859 1.00 12.16 232 GLU A O 1
ATOM 1763 N N . ASP A 1 249 ? 18.049 -5.498 30.562 1.00 13.11 233 ASP A N 1
ATOM 1764 C CA . ASP A 1 249 ? 18.754 -4.797 29.494 1.00 15.50 233 ASP A CA 1
ATOM 1765 C C . ASP A 1 249 ? 17.928 -3.712 28.842 1.00 13.81 233 ASP A C 1
ATOM 1766 O O . ASP A 1 249 ? 18.500 -2.758 28.353 1.00 14.17 233 ASP A O 1
ATOM 1771 N N . PHE A 1 250 ? 16.608 -3.911 28.771 1.00 12.78 234 PHE A N 1
ATOM 1772 C CA . PHE A 1 250 ? 15.699 -2.872 28.295 1.00 12.22 234 PHE A CA 1
ATOM 1773 C C . PHE A 1 250 ? 15.682 -1.687 29.246 1.00 11.54 234 PHE A C 1
ATOM 1774 O O . PHE A 1 250 ? 15.706 -0.539 28.775 1.00 11.17 234 PHE A O 1
ATOM 1782 N N . GLN A 1 251 ? 15.695 -1.943 30.557 1.00 11.04 235 GLN A N 1
ATOM 1783 C CA . GLN A 1 251 ? 15.815 -0.870 31.495 1.00 11.06 235 GLN A CA 1
ATOM 1784 C C . GLN A 1 251 ? 17.159 -0.133 31.421 1.00 11.39 235 GLN A C 1
ATOM 1785 O O . GLN A 1 251 ? 17.179 1.080 31.465 1.00 10.30 235 GLN A O 1
ATOM 1791 N N . ARG A 1 252 ? 18.266 -0.871 31.309 1.00 11.51 236 ARG A N 1
ATOM 1792 C CA . ARG A 1 252 ? 19.565 -0.239 31.121 1.00 12.98 236 ARG A CA 1
ATOM 1793 C C . ARG A 1 252 ? 19.639 0.628 29.892 1.00 13.34 236 ARG A C 1
ATOM 1794 O O . ARG A 1 252 ? 20.190 1.723 29.922 1.00 12.52 236 ARG A O 1
ATOM 1802 N N . GLN A 1 253 ? 19.113 0.112 28.781 1.00 12.98 237 GLN A N 1
ATOM 1803 C CA . GLN A 1 253 ? 19.205 0.845 27.541 1.00 13.36 237 GLN A CA 1
ATOM 1804 C C . GLN A 1 253 ? 18.436 2.151 27.664 1.00 13.52 237 GLN A C 1
ATOM 1805 O O . GLN A 1 253 ? 18.910 3.169 27.187 1.00 12.27 237 GLN A O 1
ATOM 1811 N N . ALA A 1 254 ? 17.241 2.100 28.289 1.00 12.89 238 ALA A N 1
ATOM 1812 C CA . ALA A 1 254 ? 16.446 3.286 28.492 1.00 12.56 238 ALA A CA 1
ATOM 1813 C C . ALA A 1 254 ? 17.191 4.311 29.344 1.00 12.41 238 ALA A C 1
ATOM 1814 O O . ALA A 1 254 ? 17.195 5.491 29.032 1.00 12.26 238 ALA A O 1
ATOM 1816 N N . ALA A 1 255 ? 17.764 3.877 30.457 1.00 12.69 239 ALA A N 1
ATOM 1817 C CA . ALA A 1 255 ? 18.486 4.753 31.332 1.00 12.30 239 ALA A CA 1
ATOM 1818 C C . ALA A 1 255 ? 19.740 5.357 30.617 1.00 13.68 239 ALA A C 1
ATOM 1819 O O . ALA A 1 255 ? 20.065 6.521 30.751 1.00 12.43 239 ALA A O 1
ATOM 1821 N N . GLN A 1 256 ? 20.393 4.556 29.808 1.00 14.25 240 GLN A N 1
ATOM 1822 C CA . GLN A 1 256 ? 21.548 5.050 29.048 1.00 14.84 240 GLN A CA 1
ATOM 1823 C C . GLN A 1 256 ? 21.160 6.152 28.074 1.00 13.27 240 GLN A C 1
ATOM 1824 O O . GLN A 1 256 ? 21.875 7.170 27.906 1.00 12.08 240 GLN A O 1
ATOM 1830 N N . PHE A 1 257 ? 20.013 5.952 27.436 1.00 12.88 241 PHE A N 1
ATOM 1831 C CA . PHE A 1 257 ? 19.504 6.937 26.497 1.00 12.70 241 PHE A CA 1
ATOM 1832 C C . PHE A 1 257 ? 19.270 8.267 27.224 1.00 13.06 241 PHE A C 1
ATOM 1833 O O . PHE A 1 257 ? 19.682 9.339 26.715 1.00 13.50 241 PHE A O 1
ATOM 1841 N N . VAL A 1 258 ? 18.621 8.206 28.399 1.00 12.08 242 VAL A N 1
ATOM 1842 C CA . VAL A 1 258 ? 18.292 9.404 29.158 1.00 13.05 242 VAL A CA 1
ATOM 1843 C C . VAL A 1 258 ? 19.577 10.116 29.590 1.00 14.45 242 VAL A C 1
ATOM 1844 O O . VAL A 1 258 ? 19.725 11.378 29.456 1.00 13.31 242 VAL A O 1
ATOM 1848 N N . CYS A 1 259 ? 20.534 9.319 30.035 1.00 16.92 243 CYS A N 1
ATOM 1849 C CA . CYS A 1 259 ? 21.847 9.828 30.401 1.00 19.01 243 CYS A CA 1
ATOM 1850 C C . CYS A 1 259 ? 22.565 10.590 29.253 1.00 18.53 243 CYS A C 1
ATOM 1851 O O . CYS A 1 259 ? 22.985 11.754 29.427 1.00 17.87 243 CYS A O 1
ATOM 1854 N N . ALA A 1 260 ? 22.686 9.937 28.099 1.00 15.12 244 ALA A N 1
ATOM 1855 C CA . ALA A 1 260 ? 23.329 10.521 26.930 1.00 15.91 244 ALA A CA 1
ATOM 1856 C C . ALA A 1 260 ? 22.613 11.739 26.406 1.00 15.59 244 ALA A C 1
ATOM 1857 O O . ALA A 1 260 ? 23.256 12.673 25.917 1.00 15.12 244 ALA A O 1
ATOM 1859 N N . TRP A 1 261 ? 21.278 11.727 26.450 1.00 15.06 245 TRP A N 1
ATOM 1860 C CA . TRP A 1 261 ? 20.469 12.853 26.016 1.00 15.75 245 TRP A CA 1
ATOM 1861 C C . TRP A 1 261 ? 20.718 14.001 26.940 1.00 17.05 245 TRP A C 1
ATOM 1862 O O . TRP A 1 261 ? 20.959 15.105 26.512 1.00 18.90 245 TRP A O 1
ATOM 1873 N N . GLY A 1 262 ? 20.640 13.747 28.229 1.00 16.63 246 GLY A N 1
ATOM 1874 C CA . GLY A 1 262 ? 20.883 14.787 29.199 1.00 18.70 246 GLY A CA 1
ATOM 1875 C C . GLY A 1 262 ? 22.286 15.385 29.079 1.00 20.56 246 GLY A C 1
ATOM 1876 O O . GLY A 1 262 ? 22.439 16.577 29.186 1.00 23.11 246 GLY A O 1
ATOM 1877 N N . MET A 1 263 ? 23.299 14.553 28.909 1.00 20.28 247 MET A N 1
ATOM 1878 C CA . MET A 1 263 ? 24.634 15.048 28.672 1.00 23.35 247 MET A CA 1
ATOM 1879 C C . MET A 1 263 ? 24.758 15.875 27.375 1.00 21.94 247 MET A C 1
ATOM 1880 O O . MET A 1 263 ? 25.490 16.810 27.364 1.00 20.89 247 MET A O 1
ATOM 1885 N N . ALA A 1 264 ? 24.048 15.549 26.318 1.00 18.33 248 ALA A N 1
ATOM 1886 C CA . ALA A 1 264 ? 24.254 16.224 25.035 1.00 17.49 248 ALA A CA 1
ATOM 1887 C C . ALA A 1 264 ? 23.493 17.521 25.009 1.00 19.43 248 ALA A C 1
ATOM 1888 O O . ALA A 1 264 ? 23.936 18.478 24.396 1.00 19.40 248 ALA A O 1
ATOM 1890 N N . HIS A 1 265 ? 22.319 17.544 25.641 1.00 17.61 249 HIS A N 1
ATOM 1891 C CA . HIS A 1 265 ? 21.391 18.641 25.453 1.00 18.63 249 HIS A CA 1
ATOM 1892 C C . HIS A 1 265 ? 21.052 19.428 26.712 1.00 17.74 249 HIS A C 1
ATOM 1893 O O . HIS A 1 265 ? 20.330 20.368 26.616 1.00 19.71 249 HIS A O 1
ATOM 1900 N N . ALA A 1 266 ? 21.568 19.043 27.875 1.00 18.09 250 ALA A N 1
ATOM 1901 C CA . ALA A 1 266 ? 21.189 19.684 29.123 1.00 18.37 250 ALA A CA 1
ATOM 1902 C C . ALA A 1 266 ? 19.654 19.741 29.223 1.00 17.15 250 ALA A C 1
ATOM 1903 O O . ALA A 1 266 ? 19.048 20.786 29.556 1.00 15.07 250 ALA A O 1
ATOM 1905 N N . ALA A 1 267 ? 19.033 18.592 28.933 1.00 15.56 251 ALA A N 1
ATOM 1906 C CA . ALA A 1 267 ? 17.611 18.496 28.888 1.00 14.70 251 ALA A CA 1
ATOM 1907 C C . ALA A 1 267 ? 17.217 17.047 29.118 1.00 13.50 251 ALA A C 1
ATOM 1908 O O . ALA A 1 267 ? 18.042 16.109 29.051 1.00 12.61 251 ALA A O 1
ATOM 1910 N N . TYR A 1 268 ? 15.936 16.866 29.402 1.00 12.19 252 TYR A N 1
ATOM 1911 C CA . TYR A 1 268 ? 15.369 15.552 29.721 1.00 12.44 252 TYR A CA 1
ATOM 1912 C C . TYR A 1 268 ? 14.454 15.149 28.561 1.00 12.25 252 TYR A C 1
ATOM 1913 O O . TYR A 1 268 ? 13.534 15.858 28.245 1.00 11.91 252 TYR A O 1
ATOM 1922 N N . PRO A 1 269 ? 14.696 13.987 27.938 1.00 11.82 253 PRO A N 1
ATOM 1923 C CA . PRO A 1 269 ? 13.922 13.574 26.758 1.00 11.52 253 PRO A CA 1
ATOM 1924 C C . PRO A 1 269 ? 12.587 12.979 27.127 1.00 11.15 253 PRO A C 1
ATOM 1925 O O . PRO A 1 269 ? 12.368 12.631 28.280 1.00 9.97 253 PRO A O 1
ATOM 1929 N N . GLU A 1 270 ? 11.693 12.883 26.163 1.00 10.79 254 GLU A N 1
ATOM 1930 C CA . GLU A 1 270 ? 10.387 12.319 26.446 1.00 11.25 254 GLU A CA 1
ATOM 1931 C C . GLU A 1 270 ? 10.467 10.775 26.597 1.00 11.40 254 GLU A C 1
ATOM 1932 O O . GLU A 1 270 ? 10.059 10.015 25.692 1.00 10.85 254 GLU A O 1
ATOM 1938 N N . MET A 1 271 ? 10.986 10.338 27.748 1.00 11.20 255 MET A N 1
ATOM 1939 C CA . MET A 1 271 ? 11.024 8.933 28.119 1.00 11.01 255 MET A CA 1
ATOM 1940 C C . MET A 1 271 ? 9.982 8.714 29.215 1.00 11.46 255 MET A C 1
ATOM 1941 O O . MET A 1 271 ? 10.115 9.253 30.287 1.00 12.32 255 MET A O 1
ATOM 1946 N N . HIS A 1 272 ? 8.989 7.885 28.944 1.00 11.09 256 HIS A N 1
ATOM 1947 C CA . HIS A 1 272 ? 7.881 7.589 29.846 1.00 12.40 256 HIS A CA 1
ATOM 1948 C C . HIS A 1 272 ? 8.117 6.286 30.605 1.00 11.92 256 HIS A C 1
ATOM 1949 O O . HIS A 1 272 ? 8.483 5.260 29.991 1.00 11.00 256 HIS A O 1
ATOM 1956 N N . TYR A 1 273 ? 7.979 6.358 31.929 1.00 10.56 257 TYR A N 1
ATOM 1957 C CA . TYR A 1 273 ? 8.014 5.199 32.802 1.00 11.09 257 TYR A CA 1
ATOM 1958 C C . TYR A 1 273 ? 6.610 4.654 33.040 1.00 11.50 257 TYR A C 1
ATOM 1959 O O . TYR A 1 273 ? 5.734 5.326 33.505 1.00 10.68 257 TYR A O 1
ATOM 1968 N N . LEU A 1 274 ? 6.392 3.403 32.678 1.00 10.74 258 LEU A N 1
ATOM 1969 C CA . LEU A 1 274 ? 5.080 2.838 32.669 1.00 10.86 258 LEU A CA 1
ATOM 1970 C C . LEU A 1 274 ? 4.876 1.936 33.912 1.00 11.45 258 LEU A C 1
ATOM 1971 O O . LEU A 1 274 ? 5.267 0.757 33.942 1.00 10.00 258 LEU A O 1
ATOM 1976 N N . VAL A 1 275 ? 4.235 2.495 34.919 1.00 12.18 259 VAL A N 1
ATOM 1977 C CA . VAL A 1 275 ? 3.984 1.822 36.187 1.00 12.89 259 VAL A CA 1
ATOM 1978 C C . VAL A 1 275 ? 3.065 0.658 35.926 1.00 12.54 259 VAL A C 1
ATOM 1979 O O . VAL A 1 275 ? 2.127 0.786 35.210 1.00 11.81 259 VAL A O 1
ATOM 1983 N N . GLY A 1 276 ? 3.398 -0.513 36.446 1.00 12.37 260 GLY A N 1
ATOM 1984 C CA . GLY A 1 276 ? 2.516 -1.644 36.392 1.00 12.99 260 GLY A CA 1
ATOM 1985 C C . GLY A 1 276 ? 2.675 -2.486 35.136 1.00 13.82 260 GLY A C 1
ATOM 1986 O O . GLY A 1 276 ? 2.229 -3.607 35.089 1.00 13.85 260 GLY A O 1
ATOM 1987 N N . HIS A 1 277 ? 3.359 -1.958 34.114 1.00 12.98 261 HIS A N 1
ATOM 1988 C CA . HIS A 1 277 ? 3.477 -2.652 32.863 1.00 12.48 261 HIS A CA 1
ATOM 1989 C C . HIS A 1 277 ? 4.742 -3.542 32.790 1.00 12.45 261 HIS A C 1
ATOM 1990 O O . HIS A 1 277 ? 5.729 -3.337 33.476 1.00 11.89 261 HIS A O 1
ATOM 1997 N N . ASN A 1 278 ? 4.706 -4.512 31.902 1.00 12.58 262 ASN A N 1
ATOM 1998 C CA . ASN A 1 278 ? 5.905 -5.286 31.640 1.00 11.47 262 ASN A CA 1
ATOM 1999 C C . ASN A 1 278 ? 6.342 -5.108 30.196 1.00 11.83 262 ASN A C 1
ATOM 2000 O O . ASN A 1 278 ? 5.976 -4.114 29.561 1.00 10.51 262 ASN A O 1
ATOM 2005 N N . HIS A 1 279 ? 7.146 -6.030 29.677 1.00 12.24 263 HIS A N 1
ATOM 2006 C CA . HIS A 1 279 ? 7.681 -5.817 28.340 1.00 13.28 263 HIS A CA 1
ATOM 2007 C C . HIS A 1 279 ? 6.631 -5.738 27.234 1.00 13.99 263 HIS A C 1
ATOM 2008 O O . HIS A 1 279 ? 6.808 -4.960 26.274 1.00 15.17 263 HIS A O 1
ATOM 2015 N N . LEU A 1 280 ? 5.629 -6.590 27.302 1.00 15.62 264 LEU A N 1
ATOM 2016 C CA . LEU A 1 280 ? 4.604 -6.689 26.235 1.00 15.93 264 LEU A CA 1
ATOM 2017 C C . LEU A 1 280 ? 3.336 -5.922 26.499 1.00 14.31 264 LEU A C 1
ATOM 2018 O O . LEU A 1 280 ? 2.615 -5.569 25.535 1.00 14.77 264 LEU A O 1
ATOM 2023 N N . SER A 1 281 ? 3.044 -5.637 27.757 1.00 11.62 265 SER A N 1
ATOM 2024 C CA . SER A 1 281 ? 1.748 -5.097 28.086 1.00 11.91 265 SER A CA 1
ATOM 2025 C C . SER A 1 281 ? 1.386 -3.713 27.503 1.00 11.29 265 SER A C 1
ATOM 2026 O O . SER A 1 281 ? 0.197 -3.436 27.266 1.00 11.85 265 SER A O 1
ATOM 2029 N N . PRO A 1 282 ? 2.353 -2.847 27.306 1.00 10.22 266 PRO A N 1
ATOM 2030 C CA . PRO A 1 282 ? 1.961 -1.485 26.825 1.00 11.09 266 PRO A CA 1
ATOM 2031 C C . PRO A 1 282 ? 1.240 -1.490 25.514 1.00 11.48 266 PRO A C 1
ATOM 2032 O O . PRO A 1 282 ? 0.069 -1.014 25.421 1.00 11.85 266 PRO A O 1
ATOM 2036 N N . ALA A 1 283 ? 1.845 -2.127 24.519 1.00 11.72 267 ALA A N 1
ATOM 2037 C CA . ALA A 1 283 ? 1.226 -2.169 23.211 1.00 12.77 267 ALA A CA 1
ATOM 2038 C C . ALA A 1 283 ? -0.033 -3.056 23.187 1.00 13.44 267 ALA A C 1
ATOM 2039 O O . ALA A 1 283 ? -0.967 -2.794 22.418 1.00 12.40 267 ALA A O 1
ATOM 2041 N N . GLN A 1 284 ? -0.025 -4.105 24.003 1.00 12.53 268 GLN A N 1
ATOM 2042 C CA . GLN A 1 284 ? -1.144 -4.997 24.075 1.00 13.51 268 GLN A CA 1
ATOM 2043 C C . GLN A 1 284 ? -2.310 -4.370 24.820 1.00 12.63 268 GLN A C 1
ATOM 2044 O O . GLN A 1 284 ? -3.418 -4.795 24.634 1.00 12.64 268 GLN A O 1
ATOM 2050 N N . SER A 1 285 ? -2.067 -3.333 25.619 1.00 12.70 269 SER A N 1
ATOM 2051 C CA . SER A 1 285 ? -3.122 -2.644 26.333 1.00 13.13 269 SER A CA 1
ATOM 2052 C C . SER A 1 285 ? -3.894 -1.652 25.440 1.00 14.65 269 SER A C 1
ATOM 2053 O O . SER A 1 285 ? -4.977 -1.166 25.818 1.00 14.39 269 SER A O 1
ATOM 2056 N N . ILE A 1 286 ? -3.376 -1.357 24.262 1.00 14.07 270 ILE A N 1
ATOM 2057 C CA . ILE A 1 286 ? -4.030 -0.380 23.381 1.00 14.36 270 ILE A CA 1
ATOM 2058 C C . ILE A 1 286 ? -5.305 -1.040 22.845 1.00 15.38 270 ILE A C 1
ATOM 2059 O O . ILE A 1 286 ? -5.282 -2.173 22.368 1.00 14.55 270 ILE A O 1
ATOM 2064 N N . GLY A 1 287 ? -6.432 -0.346 22.929 1.00 15.14 271 GLY A N 1
ATOM 2065 C CA . GLY A 1 287 ? -7.687 -0.966 22.585 1.00 16.79 271 GLY A CA 1
ATOM 2066 C C . GLY A 1 287 ? -8.357 -1.711 23.711 1.00 16.57 271 GLY A C 1
ATOM 2067 O O . GLY A 1 287 ? -9.392 -2.300 23.498 1.00 17.31 271 GLY A O 1
ATOM 2068 N N . THR A 1 288 ? -7.764 -1.722 24.881 1.00 16.72 272 THR A N 1
ATOM 2069 C CA . THR A 1 288 ? -8.408 -2.234 26.070 1.00 17.71 272 THR A CA 1
ATOM 2070 C C . THR A 1 288 ? -9.053 -1.116 26.914 1.00 20.70 272 THR A C 1
ATOM 2071 O O . THR A 1 288 ? -8.975 0.069 26.601 1.00 18.85 272 THR A O 1
ATOM 2075 N N . GLU A 1 289 ? -9.719 -1.520 27.996 1.00 21.90 273 GLU A N 1
ATOM 2076 C CA . GLU A 1 289 ? -10.236 -0.528 28.959 1.00 26.41 273 GLU A CA 1
ATOM 2077 C C . GLU A 1 289 ? -9.151 0.265 29.656 1.00 22.60 273 GLU A C 1
ATOM 2078 O O . GLU A 1 289 ? -9.416 1.287 30.238 1.00 23.01 273 GLU A O 1
ATOM 2084 N N . ILE A 1 290 ? -7.927 -0.229 29.606 1.00 20.32 274 ILE A N 1
ATOM 2085 C CA . ILE A 1 290 ? -6.765 0.510 30.062 1.00 20.56 274 ILE A CA 1
ATOM 2086 C C . ILE A 1 290 ? -6.366 1.497 28.962 1.00 21.11 274 ILE A C 1
ATOM 2087 O O . ILE A 1 290 ? -5.814 1.120 27.914 1.00 20.24 274 ILE A O 1
ATOM 2092 N N . LYS A 1 291 ? -6.697 2.754 29.175 1.00 20.70 275 LYS A N 1
ATOM 2093 C CA . LYS A 1 291 ? -6.581 3.769 28.181 1.00 20.17 275 LYS A CA 1
ATOM 2094 C C . LYS A 1 291 ? -5.250 4.527 28.113 1.00 17.59 275 LYS A C 1
ATOM 2095 O O . LYS A 1 291 ? -5.022 5.213 27.127 1.00 15.07 275 LYS A O 1
ATOM 2101 N N . ALA A 1 292 ? -4.382 4.418 29.110 1.00 16.32 276 ALA A N 1
ATOM 2102 C CA . ALA A 1 292 ? -3.319 5.383 29.290 1.00 15.96 276 ALA A CA 1
ATOM 2103 C C . ALA A 1 292 ? -2.349 5.296 28.124 1.00 15.61 276 ALA A C 1
ATOM 2104 O O . ALA A 1 292 ? -1.855 6.344 27.632 1.00 15.40 276 ALA A O 1
ATOM 2106 N N . ILE A 1 293 ? -2.034 4.072 27.680 1.00 13.23 277 ILE A N 1
ATOM 2107 C CA . ILE A 1 293 ? -0.974 3.945 26.666 1.00 14.09 277 ILE A CA 1
ATOM 2108 C C . ILE A 1 293 ? -1.477 4.449 25.288 1.00 13.50 277 ILE A C 1
ATOM 2109 O O . ILE A 1 293 ? -0.822 5.243 24.618 1.00 14.00 277 ILE A O 1
ATOM 2114 N N . GLY A 1 294 ? -2.697 4.040 24.932 1.00 13.89 278 GLY A N 1
ATOM 2115 C CA . GLY A 1 294 ? -3.383 4.541 23.739 1.00 14.59 278 GLY A CA 1
ATOM 2116 C C . GLY A 1 294 ? -3.400 6.065 23.713 1.00 15.22 278 GLY A C 1
ATOM 2117 O O . GLY A 1 294 ? -3.118 6.713 22.686 1.00 14.87 278 GLY A O 1
ATOM 2118 N N . ARG A 1 295 ? -3.745 6.643 24.836 1.00 15.20 279 ARG A N 1
ATOM 2119 C CA . ARG A 1 295 ? -3.854 8.115 24.938 1.00 17.15 279 ARG A CA 1
ATOM 2120 C C . ARG A 1 295 ? -2.532 8.804 24.772 1.00 14.89 279 ARG A C 1
ATOM 2121 O O . ARG A 1 295 ? -2.412 9.775 24.094 1.00 14.68 279 ARG A O 1
ATOM 2129 N N . MET A 1 296 ? -1.492 8.237 25.356 1.00 13.70 280 MET A N 1
ATOM 2130 C CA . MET A 1 296 ? -0.175 8.780 25.257 1.00 14.62 280 MET A CA 1
ATOM 2131 C C . MET A 1 296 ? 0.286 8.772 23.782 1.00 13.78 280 MET A C 1
ATOM 2132 O O . MET A 1 296 ? 0.820 9.750 23.306 1.00 13.81 280 MET A O 1
ATOM 2137 N N . VAL A 1 297 ? 0.110 7.627 23.120 1.00 11.81 281 VAL A N 1
ATOM 2138 C CA . VAL A 1 297 ? 0.433 7.453 21.738 1.00 11.54 281 VAL A CA 1
ATOM 2139 C C . VAL A 1 297 ? -0.317 8.459 20.864 1.00 11.61 281 VAL A C 1
ATOM 2140 O O . VAL A 1 297 ? 0.277 9.158 20.072 1.00 12.68 281 VAL A O 1
ATOM 2144 N N . ALA A 1 298 ? -1.630 8.491 20.981 1.00 12.26 282 ALA A N 1
ATOM 2145 C CA . ALA A 1 298 ? -2.450 9.374 20.199 1.00 12.75 282 ALA A CA 1
ATOM 2146 C C . ALA A 1 298 ? -2.125 10.863 20.426 1.00 13.99 282 ALA A C 1
ATOM 2147 O O . ALA A 1 298 ? -2.074 11.646 19.487 1.00 14.68 282 ALA A O 1
ATOM 2149 N N . GLY A 1 299 ? -1.914 11.250 21.687 1.00 14.34 283 GLY A N 1
ATOM 2150 C CA . GLY A 1 299 ? -1.552 12.579 22.051 1.00 13.12 283 GLY A CA 1
ATOM 2151 C C . GLY A 1 299 ? -0.233 13.007 21.387 1.00 13.16 283 GLY A C 1
ATOM 2152 O O . GLY A 1 299 ? -0.101 14.116 20.878 1.00 11.45 283 GLY A O 1
ATOM 2153 N N . PHE A 1 300 ? 0.756 12.117 21.376 1.00 13.48 284 PHE A N 1
ATOM 2154 C CA . PHE A 1 300 ? 2.007 12.404 20.708 1.00 12.43 284 PHE A CA 1
ATOM 2155 C C . PHE A 1 300 ? 1.810 12.547 19.193 1.00 12.24 284 PHE A C 1
ATOM 2156 O O . PHE A 1 300 ? 2.343 13.472 18.581 1.00 12.27 284 PHE A O 1
ATOM 2164 N N . VAL A 1 301 ? 1.108 11.616 18.563 1.00 11.45 285 VAL A N 1
ATOM 2165 C CA . VAL A 1 301 ? 0.866 11.738 17.141 1.00 11.52 285 VAL A CA 1
ATOM 2166 C C . VAL A 1 301 ? 0.347 13.173 16.793 1.00 13.52 285 VAL A C 1
ATOM 2167 O O . VAL A 1 301 ? 0.848 13.851 15.855 1.00 14.79 285 VAL A O 1
ATOM 2171 N N . ARG A 1 302 ? -0.695 13.589 17.514 1.00 15.28 286 ARG A N 1
ATOM 2172 C CA . ARG A 1 302 ? -1.326 14.897 17.261 1.00 16.82 286 ARG A CA 1
ATOM 2173 C C . ARG A 1 302 ? -0.336 16.039 17.534 1.00 17.49 286 ARG A C 1
ATOM 2174 O O . ARG A 1 302 ? -0.297 17.012 16.789 1.00 16.74 286 ARG A O 1
ATOM 2182 N N . ARG A 1 303 ? 0.518 15.914 18.563 1.00 17.79 287 ARG A N 1
ATOM 2183 C CA . ARG A 1 303 ? 1.481 16.981 18.834 1.00 19.15 287 ARG A CA 1
ATOM 2184 C C . ARG A 1 303 ? 2.481 17.185 17.724 1.00 18.33 287 ARG A C 1
ATOM 2185 O O . ARG A 1 303 ? 2.828 18.324 17.393 1.00 18.59 287 ARG A O 1
ATOM 2193 N N . VAL A 1 304 ? 2.942 16.110 1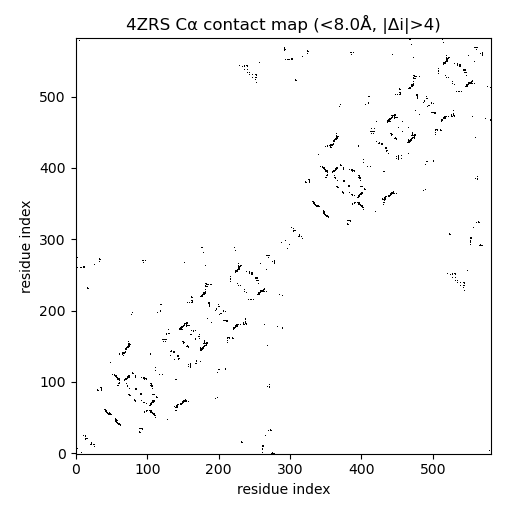7.135 1.00 15.92 288 VAL A N 1
ATOM 2194 C CA . VAL A 1 304 ? 4.027 16.247 16.188 1.00 15.58 288 VAL A CA 1
ATOM 2195 C C . VAL A 1 304 ? 3.492 16.404 14.761 1.00 15.25 288 VAL A C 1
ATOM 2196 O O . VAL A 1 304 ? 4.250 16.610 13.871 1.00 17.20 288 VAL A O 1
ATOM 2200 N N . THR A 1 305 ? 2.192 16.290 14.557 1.00 17.08 289 THR A N 1
ATOM 2201 C CA . THR A 1 305 ? 1.609 16.443 13.240 1.00 18.05 289 THR A CA 1
ATOM 2202 C C . THR A 1 305 ? 0.716 17.684 13.039 1.00 22.51 289 THR A C 1
ATOM 2203 O O . THR A 1 305 ? 0.043 17.746 12.037 1.00 21.81 289 THR A O 1
ATOM 2207 N N . ARG A 1 306 ? 0.740 18.634 13.975 1.00 28.43 290 ARG A N 1
ATOM 2208 C CA . ARG A 1 306 ? -0.206 19.784 14.026 1.00 35.17 290 ARG A CA 1
ATOM 2209 C C . ARG A 1 306 ? 0.137 20.895 13.036 1.00 35.99 290 ARG A C 1
ATOM 2210 O O . ARG A 1 306 ? 0.909 20.684 12.108 1.00 36.88 290 ARG A O 1
ATOM 2218 N N . GLY B 1 15 ? -4.617 14.664 32.712 1.00 42.15 -1 GLY B N 1
ATOM 2219 C CA . GLY B 1 15 ? -5.862 13.833 32.985 1.00 39.79 -1 GLY B CA 1
ATOM 2220 C C . GLY B 1 15 ? -7.273 14.439 32.769 1.00 42.14 -1 GLY B C 1
ATOM 2221 O O . GLY B 1 15 ? -8.105 14.300 33.609 1.00 39.68 -1 GLY B O 1
ATOM 2222 N N . HIS B 1 16 ? -7.593 15.042 31.629 1.00 45.15 0 HIS B N 1
ATOM 2223 C CA . HIS B 1 16 ? -6.635 15.191 30.555 1.00 41.45 0 HIS B CA 1
ATOM 2224 C C . HIS B 1 16 ? -6.489 16.678 30.276 1.00 43.81 0 HIS B C 1
ATOM 2225 O O . HIS B 1 16 ? -7.467 17.429 30.203 1.00 41.46 0 HIS B O 1
ATOM 2227 N N . MET B 1 17 ? -5.218 17.054 30.219 1.00 43.44 1 MET B N 1
ATOM 2228 C CA . MET B 1 17 ? -4.701 18.373 29.943 1.00 45.17 1 MET B CA 1
ATOM 2229 C C . MET B 1 17 ? -4.798 18.564 28.417 1.00 41.60 1 MET B C 1
ATOM 2230 O O . MET B 1 17 ? -4.373 17.700 27.668 1.00 43.99 1 MET B O 1
ATOM 2235 N N . THR B 1 18 ? -5.401 19.655 27.963 1.00 40.05 2 THR B N 1
ATOM 2236 C CA . THR B 1 18 ? -5.651 19.858 26.535 1.00 36.15 2 THR B CA 1
ATOM 2237 C C . THR B 1 18 ? -4.439 20.407 25.804 1.00 35.39 2 THR B C 1
ATOM 2238 O O . THR B 1 18 ? -3.550 21.012 26.428 1.00 29.85 2 THR B O 1
ATOM 2242 N N . PRO B 1 19 ? -4.415 20.256 24.464 1.00 32.99 3 PRO B N 1
ATOM 2243 C CA . PRO B 1 19 ? -3.343 20.909 23.742 1.00 28.77 3 PRO B CA 1
ATOM 2244 C C . PRO B 1 19 ? -3.297 22.422 24.016 1.00 30.02 3 PRO B C 1
ATOM 2245 O O . PRO B 1 19 ? -2.239 23.034 24.005 1.00 27.35 3 PRO B O 1
ATOM 2249 N N . GLU B 1 20 ? -4.442 23.015 24.285 1.00 27.53 4 GLU B N 1
ATOM 2250 C CA . GLU B 1 20 ? -4.534 24.442 24.505 1.00 28.57 4 GLU B CA 1
ATOM 2251 C C . GLU B 1 20 ? -3.846 24.850 25.837 1.00 26.52 4 GLU B C 1
ATOM 2252 O O . GLU B 1 20 ? -3.207 25.886 25.933 1.00 23.09 4 GLU B O 1
ATOM 2258 N N . LEU B 1 21 ? -4.044 24.051 26.878 1.00 24.98 5 LEU B N 1
ATOM 2259 C CA . LEU B 1 21 ? -3.425 24.344 28.172 1.00 22.79 5 LEU B CA 1
ATOM 2260 C C . LEU B 1 21 ? -1.897 24.146 28.034 1.00 21.75 5 LEU B C 1
ATOM 2261 O O . LEU B 1 21 ? -1.129 24.999 28.442 1.00 19.89 5 LEU B O 1
ATOM 2266 N N . ARG B 1 22 ? -1.481 23.073 27.344 1.00 20.71 6 ARG B N 1
ATOM 2267 C CA . ARG B 1 22 ? -0.069 22.828 27.064 1.00 21.37 6 ARG B CA 1
ATOM 2268 C C . ARG B 1 22 ? 0.543 24.028 26.375 1.00 20.18 6 ARG B C 1
ATOM 2269 O O . ARG B 1 22 ? 1.683 24.443 26.675 1.00 17.57 6 ARG B O 1
ATOM 2277 N N . ALA B 1 23 ? -0.188 24.558 25.411 1.00 20.68 7 ALA B N 1
ATOM 2278 C CA . ALA B 1 23 ? 0.331 25.724 24.684 1.00 22.57 7 ALA B CA 1
ATOM 2279 C C . ALA B 1 23 ? 0.428 26.993 25.579 1.00 21.70 7 ALA B C 1
ATOM 2280 O O . ALA B 1 23 ? 1.424 27.767 25.425 1.00 23.76 7 ALA B O 1
ATOM 2282 N N . LYS B 1 24 ? -0.500 27.206 26.542 1.00 22.87 8 LYS B N 1
ATOM 2283 C CA . LYS B 1 24 ? -0.322 28.359 27.495 1.00 23.25 8 LYS B CA 1
ATOM 2284 C C . LYS B 1 24 ? 0.912 28.178 28.291 1.00 20.62 8 LYS B C 1
ATOM 2285 O O . LYS B 1 24 ? 1.652 29.129 28.494 1.00 19.74 8 LYS B O 1
ATOM 2291 N N . LEU B 1 25 ? 1.099 26.965 28.831 1.00 18.70 9 LEU B N 1
ATOM 2292 C CA . LEU B 1 25 ? 2.273 26.726 29.639 1.00 17.57 9 LEU B CA 1
ATOM 2293 C C . LEU B 1 25 ? 3.572 26.834 28.832 1.00 16.81 9 LEU B C 1
ATOM 2294 O O . LEU B 1 25 ? 4.545 27.428 29.289 1.00 17.02 9 LEU B O 1
ATOM 2299 N N . GLU B 1 26 ? 3.593 26.295 27.617 1.00 17.09 10 GLU B N 1
ATOM 2300 C CA . GLU B 1 26 ? 4.765 26.436 26.744 1.00 18.98 10 GLU B CA 1
ATOM 2301 C C . GLU B 1 26 ? 5.084 27.899 26.537 1.00 18.96 10 GLU B C 1
ATOM 2302 O O . GLU B 1 26 ? 6.237 28.296 26.642 1.00 18.34 10 GLU B O 1
ATOM 2308 N N . SER B 1 27 ? 4.056 28.713 26.322 1.00 19.24 11 SER B N 1
ATOM 2309 C CA . SER B 1 27 ? 4.318 30.127 26.075 1.00 21.97 11 SER B CA 1
ATOM 2310 C C . SER B 1 27 ? 4.834 30.858 27.258 1.00 22.12 11 SER B C 1
ATOM 2311 O O . SER B 1 27 ? 5.464 31.845 27.073 1.00 22.90 11 SER B O 1
ATOM 2314 N N . LEU B 1 28 ? 4.615 30.393 28.482 1.00 20.55 12 LEU B N 1
ATOM 2315 C CA . LEU B 1 28 ? 5.180 31.054 29.630 1.00 20.67 12 LEU B CA 1
ATOM 2316 C C . LEU B 1 28 ? 6.703 30.800 29.760 1.00 19.92 12 LEU B C 1
ATOM 2317 O O . LEU B 1 28 ? 7.398 31.461 30.506 1.00 18.46 12 LEU B O 1
ATOM 2322 N N . GLY B 1 29 ? 7.209 29.800 29.062 1.00 19.96 13 GLY B N 1
ATOM 2323 C CA . GLY B 1 29 ? 8.635 29.541 29.044 1.00 20.78 13 GLY B CA 1
ATOM 2324 C C . GLY B 1 29 ? 9.180 28.631 30.114 1.00 20.17 13 GLY B C 1
ATOM 2325 O O . GLY B 1 29 ? 8.524 28.302 31.092 1.00 21.65 13 GLY B O 1
ATOM 2326 N N . ARG B 1 30 ? 10.442 28.315 29.930 1.00 22.36 14 ARG B N 1
ATOM 2327 C CA . ARG B 1 30 ? 11.249 27.473 30.789 1.00 24.91 14 ARG B CA 1
ATOM 2328 C C . ARG B 1 30 ? 12.276 28.236 31.637 1.00 26.84 14 ARG B C 1
ATOM 2329 O O . ARG B 1 30 ? 13.242 27.630 32.118 1.00 29.20 14 ARG B O 1
ATOM 2337 N N . ASP B 1 31 ? 12.109 29.539 31.814 1.00 24.40 15 ASP B N 1
ATOM 2338 C CA . ASP B 1 31 ? 12.980 30.283 32.694 1.00 27.02 15 ASP B CA 1
ATOM 2339 C C . ASP B 1 31 ? 12.159 30.429 33.917 1.00 26.36 15 ASP B C 1
ATOM 2340 O O . ASP B 1 31 ? 10.964 30.593 33.848 1.00 22.97 15 ASP B O 1
ATOM 2345 N N . LEU B 1 32 ? 12.789 30.346 35.075 1.00 31.70 16 LEU B N 1
ATOM 2346 C CA . LEU B 1 32 ? 12.059 30.603 36.299 1.00 32.96 16 LEU B CA 1
ATOM 2347 C C . LEU B 1 32 ? 12.033 32.137 36.466 1.00 35.96 16 LEU B C 1
ATOM 2348 O O . LEU B 1 32 ? 13.006 32.763 36.882 1.00 34.91 16 LEU B O 1
ATOM 2353 N N . THR B 1 33 ? 10.932 32.699 36.046 1.00 33.02 17 THR B N 1
ATOM 2354 C CA . THR B 1 33 ? 10.710 34.105 36.067 1.00 36.74 17 THR B CA 1
ATOM 2355 C C . THR B 1 33 ? 9.450 34.319 36.801 1.00 46.45 17 THR B C 1
ATOM 2356 O O . THR B 1 33 ? 8.699 33.368 37.019 1.00 40.42 17 THR B O 1
ATOM 2360 N N . PRO B 1 34 ? 9.228 35.609 37.191 1.00 50.13 18 PRO B N 1
ATOM 2361 C CA . PRO B 1 34 ? 7.960 35.901 37.832 1.00 47.45 18 PRO B CA 1
ATOM 2362 C C . PRO B 1 34 ? 6.785 35.674 36.962 1.00 48.14 18 PRO B C 1
ATOM 2363 O O . PRO B 1 34 ? 5.780 35.162 37.410 1.00 56.17 18 PRO B O 1
ATOM 2367 N N . GLU B 1 35 ? 6.870 36.116 35.738 1.00 41.09 19 GLU B N 1
ATOM 2368 C CA . GLU B 1 35 ? 5.789 35.912 34.813 1.00 46.25 19 GLU B CA 1
ATOM 2369 C C . GLU B 1 35 ? 5.432 34.405 34.637 1.00 40.22 19 GLU B C 1
ATOM 2370 O O . GLU B 1 35 ? 4.267 34.048 34.561 1.00 36.23 19 GLU B O 1
ATOM 2376 N N . MET B 1 36 ? 6.432 33.540 34.576 1.00 35.74 20 MET B N 1
ATOM 2377 C CA . MET B 1 36 ? 6.176 32.091 34.441 1.00 30.41 20 MET B CA 1
ATOM 2378 C C . MET B 1 36 ? 5.507 31.537 35.736 1.00 27.48 20 MET B C 1
ATOM 2379 O O . MET B 1 36 ? 4.428 30.960 35.701 1.00 20.27 20 MET B O 1
ATOM 2384 N N . LEU B 1 37 ? 6.097 31.865 36.888 1.00 28.75 21 LEU B N 1
ATOM 2385 C CA . LEU B 1 37 ? 5.575 31.343 38.165 1.00 29.52 21 LEU B CA 1
ATOM 2386 C C . LEU B 1 37 ? 4.190 31.858 38.435 1.00 24.39 21 LEU B C 1
ATOM 2387 O O . LEU B 1 37 ? 3.262 31.112 38.758 1.00 22.34 21 LEU B O 1
ATOM 2392 N N . GLY B 1 38 ? 4.044 33.141 38.218 1.00 24.00 22 GLY B N 1
ATOM 2393 C CA . GLY B 1 38 ? 2.824 33.853 38.553 1.00 20.41 22 GLY B CA 1
ATOM 2394 C C . GLY B 1 38 ? 1.723 33.497 37.640 1.00 21.54 22 GLY B C 1
ATOM 2395 O O . GLY B 1 38 ? 0.601 33.316 38.062 1.00 20.14 22 GLY B O 1
ATOM 2396 N N . GLY B 1 39 ? 2.055 33.382 36.362 1.00 20.29 23 GLY B N 1
ATOM 2397 C CA . GLY B 1 39 ? 1.064 33.063 35.367 1.00 23.28 23 GLY B CA 1
ATOM 2398 C C . GLY B 1 39 ? 0.523 31.643 35.556 1.00 21.18 23 GLY B C 1
ATOM 2399 O O . GLY B 1 39 ? -0.680 31.388 35.381 1.00 22.10 23 GLY B O 1
ATOM 2400 N N . THR B 1 40 ? 1.406 30.742 35.956 1.00 20.19 24 THR B N 1
ATOM 2401 C CA . THR B 1 40 ? 0.953 29.369 36.210 1.00 19.97 24 THR B CA 1
ATOM 2402 C C . THR B 1 40 ? 0.013 29.324 37.417 1.00 18.44 24 THR B C 1
ATOM 2403 O O . THR B 1 40 ? -1.046 28.727 37.368 1.00 17.32 24 THR B O 1
ATOM 2407 N N . THR B 1 41 ? 0.408 29.983 38.488 1.00 20.52 25 THR B N 1
ATOM 2408 C CA . THR B 1 41 ? -0.406 29.979 39.696 1.00 18.60 25 THR B CA 1
ATOM 2409 C C . THR B 1 41 ? -1.768 30.566 39.394 1.00 20.22 25 THR B C 1
ATOM 2410 O O . THR B 1 41 ? -2.791 30.046 39.771 1.00 18.59 25 THR B O 1
ATOM 2414 N N . GLN B 1 42 ? -1.765 31.629 38.607 1.00 21.55 26 GLN B N 1
ATOM 2415 C CA . GLN B 1 42 ? -2.978 32.260 38.211 1.00 24.11 26 GLN B CA 1
ATOM 2416 C C . GLN B 1 42 ? -3.917 31.340 37.455 1.00 23.72 26 GLN B C 1
ATOM 2417 O O . GLN B 1 42 ? -5.111 31.306 37.746 1.00 20.78 26 GLN B O 1
ATOM 2423 N N . ILE B 1 43 ? -3.389 30.581 36.494 1.00 21.33 27 ILE B N 1
ATOM 2424 C CA . ILE B 1 43 ? -4.233 29.640 35.746 1.00 19.77 27 ILE B CA 1
ATOM 2425 C C . ILE B 1 43 ? -4.835 28.576 36.689 1.00 19.06 27 ILE B C 1
ATOM 2426 O O . ILE B 1 43 ? -6.015 28.323 36.693 1.00 18.80 27 ILE B O 1
ATOM 2431 N N . PHE B 1 44 ? -3.999 27.922 37.478 1.00 16.57 28 PHE B N 1
ATOM 2432 C CA . PHE B 1 44 ? -4.508 26.800 38.259 1.00 16.16 28 PHE B CA 1
ATOM 2433 C C . PHE B 1 44 ? -5.321 27.190 39.481 1.00 15.57 28 PHE B C 1
ATOM 2434 O O . PHE B 1 44 ? -6.140 26.379 39.941 1.00 15.31 28 PHE B O 1
ATOM 2442 N N . ALA B 1 45 ? -5.056 28.368 40.030 1.00 15.34 29 ALA B N 1
ATOM 2443 C CA . ALA B 1 45 ? -5.775 28.845 41.187 1.00 18.00 29 ALA B CA 1
ATOM 2444 C C . ALA B 1 45 ? -7.290 28.872 40.926 1.00 19.64 29 ALA B C 1
ATOM 2445 O O . ALA B 1 45 ? -8.072 28.585 41.838 1.00 19.66 29 ALA B O 1
ATOM 2447 N N . ALA B 1 46 ? -7.684 29.109 39.683 1.00 19.61 30 ALA B N 1
ATOM 2448 C CA . ALA B 1 46 ? -9.100 29.149 39.322 1.00 20.90 30 ALA B CA 1
ATOM 2449 C C . ALA B 1 46 ? -9.676 27.778 39.105 1.00 20.56 30 ALA B C 1
ATOM 2450 O O . ALA B 1 46 ? -10.886 27.655 38.981 1.00 19.64 30 ALA B O 1
ATOM 2452 N N . MET B 1 47 ? -8.831 26.749 39.039 1.00 19.93 31 MET B N 1
ATOM 2453 C CA . MET B 1 47 ? -9.281 25.364 38.740 1.00 20.11 31 MET B CA 1
ATOM 2454 C C . MET B 1 47 ? -9.239 24.392 39.953 1.00 19.21 31 MET B C 1
ATOM 2455 O O . MET B 1 47 ? -9.996 23.456 40.001 1.00 17.01 31 MET B O 1
ATOM 2460 N N . ALA B 1 48 ? -8.349 24.599 40.918 1.00 17.56 32 ALA B N 1
ATOM 2461 C CA . ALA B 1 48 ? -8.167 23.624 41.962 1.00 16.60 32 ALA B CA 1
ATOM 2462 C C . ALA B 1 48 ? -9.142 23.757 43.121 1.00 15.74 32 ALA B C 1
ATOM 2463 O O . ALA B 1 48 ? -9.346 24.824 43.636 1.00 13.55 32 ALA B O 1
ATOM 2465 N N . THR B 1 49 ? -9.660 22.619 43.585 1.00 16.29 33 THR B N 1
ATOM 2466 C CA . THR B 1 49 ? -10.467 22.576 44.804 1.00 17.24 33 THR B CA 1
ATOM 2467 C C . THR B 1 49 ? -9.585 22.765 46.038 1.00 18.46 33 THR B C 1
ATOM 2468 O O . THR B 1 49 ? -8.665 21.978 46.294 1.00 19.85 33 THR B O 1
ATOM 2472 N N . GLY B 1 50 ? -9.918 23.772 46.831 1.00 18.94 34 GLY B N 1
ATOM 2473 C CA . GLY B 1 50 ? -9.188 24.087 48.044 1.00 18.82 34 GLY B CA 1
ATOM 2474 C C . GLY B 1 50 ? -9.880 23.759 49.349 1.00 19.38 34 GLY B C 1
ATOM 2475 O O . GLY B 1 50 ? -9.303 23.995 50.412 1.00 12.41 34 GLY B O 1
ATOM 2476 N N . SER B 1 51 ? -11.105 23.204 49.266 1.00 18.99 35 SER B N 1
ATOM 2477 C CA . SER B 1 51 ? -11.878 22.884 50.477 1.00 19.20 35 SER B CA 1
ATOM 2478 C C . SER B 1 51 ? -13.004 21.947 50.152 1.00 18.90 35 SER B C 1
ATOM 2479 O O . SER B 1 51 ? -13.443 21.876 49.017 1.00 20.86 35 SER B O 1
ATOM 2482 N N . ASP B 1 52 ? -13.391 21.188 51.155 1.00 18.07 36 ASP B N 1
ATOM 2483 C CA . ASP B 1 52 ? -14.479 20.220 51.062 1.00 18.01 36 ASP B CA 1
ATOM 2484 C C . ASP B 1 52 ? -15.052 20.127 52.448 1.00 17.07 36 ASP B C 1
ATOM 2485 O O . ASP B 1 52 ? -14.342 19.834 53.422 1.00 16.35 36 ASP B O 1
ATOM 2490 N N . PRO B 1 53 ? -16.371 20.327 52.568 1.00 17.91 37 PRO B N 1
ATOM 2491 C CA . PRO B 1 53 ? -16.972 20.275 53.914 1.00 17.33 37 PRO B CA 1
ATOM 2492 C C . PRO B 1 53 ? -16.868 18.932 54.559 1.00 15.91 37 PRO B C 1
ATOM 2493 O O . PRO B 1 53 ? -16.995 18.830 55.750 1.00 14.74 37 PRO B O 1
ATOM 2497 N N . GLU B 1 54 ? -16.608 17.868 53.832 1.00 15.91 38 GLU B N 1
ATOM 2498 C CA . GLU B 1 54 ? -16.369 16.616 54.531 1.00 17.42 38 GLU B CA 1
ATOM 2499 C C . GLU B 1 54 ? -14.914 16.435 54.959 1.00 16.91 38 GLU B C 1
ATOM 2500 O O . GLU B 1 54 ? -14.568 15.467 55.583 1.00 16.68 38 GLU B O 1
ATOM 2506 N N . VAL B 1 55 ? -14.039 17.342 54.545 1.00 17.14 39 VAL B N 1
ATOM 2507 C CA . VAL B 1 55 ? -12.649 17.284 54.977 1.00 15.48 39 VAL B CA 1
ATOM 2508 C C . VAL B 1 55 ? -12.453 18.204 56.144 1.00 15.69 39 VAL B C 1
ATOM 2509 O O . VAL B 1 55 ? -12.524 19.422 56.015 1.00 17.72 39 VAL B O 1
ATOM 2513 N N . GLU B 1 56 ? -12.171 17.620 57.305 1.00 16.01 40 GLU B N 1
ATOM 2514 C CA . GLU B 1 56 ? -11.879 18.416 58.479 1.00 18.75 40 GLU B CA 1
ATOM 2515 C C . GLU B 1 56 ? -10.377 18.836 58.532 1.00 17.68 40 GLU B C 1
ATOM 2516 O O . GLU B 1 56 ? -9.473 18.030 58.355 1.00 16.62 40 GLU B O 1
ATOM 2522 N N . VAL B 1 57 ? -10.122 20.115 58.761 1.00 18.59 41 VAL B N 1
ATOM 2523 C CA . VAL B 1 57 ? -8.765 20.639 58.760 1.00 18.99 41 VAL B CA 1
ATOM 2524 C C . VAL B 1 57 ? -8.404 21.155 60.161 1.00 19.35 41 VAL B C 1
ATOM 2525 O O . VAL B 1 57 ? -9.207 21.868 60.775 1.00 20.36 41 VAL B O 1
ATOM 2529 N N . THR B 1 58 ? -7.223 20.806 60.664 1.00 15.49 42 THR B N 1
ATOM 2530 C CA . THR B 1 58 ? -6.728 21.408 61.899 1.00 15.38 42 THR B CA 1
ATOM 2531 C C . THR B 1 58 ? -5.498 22.192 61.506 1.00 14.83 42 THR B C 1
ATOM 2532 O O . THR B 1 58 ? -4.565 21.637 60.861 1.00 13.14 42 THR B O 1
ATOM 2536 N N . ARG B 1 59 ? -5.474 23.473 61.856 1.00 13.89 43 ARG B N 1
ATOM 2537 C CA . ARG B 1 59 ? -4.401 24.378 61.421 1.00 14.14 43 ARG B CA 1
ATOM 2538 C C . ARG B 1 59 ? -3.310 24.536 62.418 1.00 14.24 43 ARG B C 1
ATOM 2539 O O . ARG B 1 59 ? -3.556 24.641 63.624 1.00 12.75 43 ARG B O 1
ATOM 2547 N N . ASP B 1 60 ? -2.084 24.590 61.913 1.00 13.40 44 ASP B N 1
ATOM 2548 C CA . ASP B 1 60 ? -0.942 25.038 62.731 1.00 13.70 44 ASP B CA 1
ATOM 2549 C C . ASP B 1 60 ? -0.676 24.272 64.021 1.00 13.30 44 ASP B C 1
ATOM 2550 O O . ASP B 1 60 ? -0.351 24.845 65.085 1.00 11.68 44 ASP B O 1
ATOM 2555 N N . LEU B 1 61 ? -0.672 22.945 63.906 1.00 13.27 45 LEU B N 1
ATOM 2556 C CA . LEU B 1 61 ? -0.071 22.117 64.920 1.00 13.88 45 LEU B CA 1
ATOM 2557 C C . LEU B 1 61 ? 1.418 22.406 64.953 1.00 13.86 45 LEU B C 1
ATOM 2558 O O . LEU B 1 61 ? 2.062 22.644 63.924 1.00 13.31 45 LEU B O 1
ATOM 2563 N N . GLU B 1 62 ? 1.971 22.451 66.151 1.00 13.85 46 GLU B N 1
ATOM 2564 C CA . GLU B 1 62 ? 3.356 22.863 66.328 1.00 14.74 46 GLU B CA 1
ATOM 2565 C C . GLU B 1 62 ? 4.194 21.637 66.392 1.00 14.74 46 GLU B C 1
ATOM 2566 O O . GLU B 1 62 ? 3.996 20.828 67.273 1.00 14.23 46 GLU B O 1
ATOM 2572 N N . TYR B 1 63 ? 5.139 21.484 65.484 1.00 14.47 47 TYR B N 1
ATOM 2573 C CA . TYR B 1 63 ? 5.934 20.255 65.520 1.00 14.50 47 TYR B CA 1
ATOM 2574 C C . TYR B 1 63 ? 7.307 20.519 66.066 1.00 14.36 47 TYR B C 1
ATOM 2575 O O . TYR B 1 63 ? 8.150 19.615 66.132 1.00 14.63 47 TYR B O 1
ATOM 2584 N N . GLY B 1 64 ? 7.551 21.771 66.382 1.00 14.50 48 GLY B N 1
ATOM 2585 C CA . GLY B 1 64 ? 8.876 22.169 66.882 1.00 16.38 48 GLY B CA 1
ATOM 2586 C C . GLY B 1 64 ? 8.734 23.562 67.498 1.00 16.70 48 GLY B C 1
ATOM 2587 O O . GLY B 1 64 ? 7.643 24.103 67.559 1.00 16.47 48 GLY B O 1
ATOM 2588 N N . GLU B 1 65 ? 9.836 24.090 67.976 1.00 19.05 49 GLU B N 1
ATOM 2589 C CA . GLU B 1 65 ? 9.916 25.375 68.643 1.00 22.39 49 GLU B CA 1
ATOM 2590 C C . GLU B 1 65 ? 9.836 26.586 67.769 1.00 22.14 49 GLU B C 1
ATOM 2591 O O . GLU B 1 65 ? 9.432 27.632 68.202 1.00 21.35 49 GLU B O 1
ATOM 2597 N N . ASP B 1 66 ? 10.387 26.480 66.570 1.00 19.36 50 ASP B N 1
ATOM 2598 C CA . ASP B 1 66 ? 10.424 27.634 65.676 1.00 16.31 50 ASP B CA 1
ATOM 2599 C C . ASP B 1 66 ? 8.999 28.079 65.309 1.00 17.25 50 ASP B C 1
ATOM 2600 O O . ASP B 1 66 ? 8.119 27.232 65.217 1.00 15.86 50 ASP B O 1
ATOM 2605 N N . PRO B 1 67 ? 8.781 29.384 65.037 1.00 15.86 51 PRO B N 1
ATOM 2606 C CA . PRO B 1 67 ? 7.477 29.829 64.588 1.00 16.24 51 PRO B CA 1
ATOM 2607 C C . PRO B 1 67 ? 6.972 29.170 63.319 1.00 14.94 51 PRO B C 1
ATOM 2608 O O . PRO B 1 67 ? 5.748 29.122 63.137 1.00 13.69 51 PRO B O 1
ATOM 2612 N N . ARG B 1 68 ? 7.902 28.718 62.465 1.00 14.14 52 ARG B N 1
ATOM 2613 C CA . ARG B 1 68 ? 7.570 28.040 61.199 1.00 14.16 52 ARG B CA 1
ATOM 2614 C C . ARG B 1 68 ? 7.510 26.496 61.299 1.00 13.82 52 ARG B C 1
ATOM 2615 O O . ARG B 1 68 ? 7.320 25.805 60.292 1.00 14.36 52 ARG B O 1
ATOM 2623 N N . HIS B 1 69 ? 7.678 25.953 62.489 1.00 13.06 53 HIS B N 1
ATOM 2624 C CA . HIS B 1 69 ? 7.457 24.548 62.684 1.00 12.93 53 HIS B CA 1
ATOM 2625 C C . HIS B 1 69 ? 5.951 24.295 62.903 1.00 12.63 53 HIS B C 1
ATOM 2626 O O . HIS B 1 69 ? 5.466 24.015 64.025 1.00 13.98 53 HIS B O 1
ATOM 2633 N N . ARG B 1 70 ? 5.212 24.413 61.822 1.00 11.86 54 ARG B N 1
ATOM 2634 C CA . ARG B 1 70 ? 3.765 24.283 61.839 1.00 12.61 54 ARG B CA 1
ATOM 2635 C C . ARG B 1 70 ? 3.317 23.314 60.786 1.00 12.40 54 ARG B C 1
ATOM 2636 O O . ARG B 1 70 ? 3.959 23.227 59.693 1.00 11.28 54 ARG B O 1
ATOM 2644 N N . LEU B 1 71 ? 2.221 22.588 61.065 1.00 11.72 55 LEU B N 1
ATOM 2645 C CA . LEU B 1 71 ? 1.608 21.783 60.036 1.00 11.67 55 LEU B CA 1
ATOM 2646 C C . LEU B 1 71 ? 0.095 21.790 60.173 1.00 10.68 55 LEU B C 1
ATOM 2647 O O . LEU B 1 71 ? -0.447 22.059 61.261 1.00 10.03 55 LEU B O 1
ATOM 2652 N N . ASP B 1 72 ? -0.556 21.559 59.045 1.00 11.16 56 ASP B N 1
ATOM 2653 C CA . ASP B 1 72 ? -2.030 21.557 58.904 1.00 11.87 56 ASP B CA 1
ATOM 2654 C C . ASP B 1 72 ? -2.419 20.151 58.527 1.00 12.77 56 ASP B C 1
ATOM 2655 O O . ASP B 1 72 ? -1.749 19.517 57.658 1.00 12.63 56 ASP B O 1
ATOM 2660 N N . LEU B 1 73 ? -3.444 19.624 59.178 1.00 13.89 57 LEU B N 1
ATOM 2661 C CA . LEU B 1 73 ? -3.845 18.249 59.000 1.00 15.73 57 LEU B CA 1
ATOM 2662 C C . LEU B 1 73 ? -5.217 18.187 58.386 1.00 14.19 57 LEU B C 1
ATOM 2663 O O . LEU B 1 73 ? -6.129 18.896 58.812 1.00 14.84 57 LEU B O 1
ATOM 2668 N N . PHE B 1 74 ? -5.366 17.309 57.410 1.00 12.13 58 PHE B N 1
ATOM 2669 C CA . PHE B 1 74 ? -6.596 17.151 56.663 1.00 12.96 58 PHE B CA 1
ATOM 2670 C C . PHE B 1 74 ? -7.099 15.686 56.755 1.00 14.74 58 PHE B C 1
ATOM 2671 O O . PHE B 1 74 ? -6.338 14.754 56.484 1.00 15.04 58 PHE B O 1
ATOM 2679 N N . ARG B 1 75 ? -8.380 15.481 57.084 1.00 15.72 59 ARG B N 1
ATOM 2680 C CA . ARG B 1 75 ? -8.944 14.126 57.108 1.00 17.80 59 ARG B CA 1
ATOM 2681 C C . ARG B 1 75 ? -10.471 14.142 57.095 1.00 18.27 59 ARG B C 1
ATOM 2682 O O . ARG B 1 75 ? -11.128 15.145 57.396 1.00 19.41 59 ARG B O 1
ATOM 2690 N N . LYS B 1 76 ? -11.023 12.999 56.738 1.00 20.45 60 LYS B N 1
ATOM 2691 C CA . LYS B 1 76 ? -12.478 12.797 56.751 1.00 20.09 60 LYS B CA 1
ATOM 2692 C C . LYS B 1 76 ? -12.840 12.080 58.045 1.00 21.71 60 LYS B C 1
ATOM 2693 O O . LYS B 1 76 ? -11.999 11.471 58.692 1.00 18.65 60 LYS B O 1
ATOM 2699 N N . ALA B 1 77 ? -14.110 12.183 58.438 1.00 23.86 61 ALA B N 1
ATOM 2700 C CA . ALA B 1 77 ? -14.558 11.556 59.702 1.00 27.19 61 ALA B CA 1
ATOM 2701 C C . ALA B 1 77 ? -14.298 10.076 59.726 1.00 25.05 61 ALA B C 1
ATOM 2702 O O . ALA B 1 77 ? -13.896 9.581 60.719 1.00 24.61 61 ALA B O 1
ATOM 2704 N N . ASP B 1 78 ? -14.475 9.368 58.622 1.00 28.14 62 ASP B N 1
ATOM 2705 C CA . ASP B 1 78 ? -14.303 7.907 58.668 1.00 29.98 62 ASP B CA 1
ATOM 2706 C C . ASP B 1 78 ? -12.894 7.372 58.413 1.00 30.26 62 ASP B C 1
ATOM 2707 O O . ASP B 1 78 ? -12.697 6.157 58.296 1.00 31.48 62 ASP B O 1
ATOM 2712 N N . THR B 1 79 ? -11.892 8.249 58.417 1.00 28.81 63 THR B N 1
ATOM 2713 C CA . THR B 1 79 ? -10.519 7.825 58.102 1.00 24.53 63 THR B CA 1
ATOM 2714 C C . THR B 1 79 ? -9.891 7.163 59.306 1.00 21.17 63 THR B C 1
ATOM 2715 O O . THR B 1 79 ? -9.909 7.709 60.372 1.00 20.09 63 THR B O 1
ATOM 2719 N N . ARG B 1 80 ? -9.302 5.990 59.120 1.00 21.01 64 ARG B N 1
ATOM 2720 C CA . ARG B 1 80 ? -8.625 5.315 60.229 1.00 24.80 64 ARG B CA 1
ATOM 2721 C C . ARG B 1 80 ? -7.456 4.504 59.682 1.00 21.03 64 ARG B C 1
ATOM 2722 O O . ARG B 1 80 ? -7.558 3.942 58.611 1.00 17.31 64 ARG B O 1
ATOM 2730 N N . ASP B 1 81 ? -6.366 4.415 60.450 1.00 20.30 65 ASP B N 1
ATOM 2731 C CA . ASP B 1 81 ? -5.201 3.584 60.067 1.00 21.71 65 ASP B CA 1
ATOM 2732 C C . ASP B 1 81 ? -4.741 3.856 58.612 1.00 18.83 65 ASP B C 1
ATOM 2733 O O . ASP B 1 81 ? -4.308 2.942 57.881 1.00 15.98 65 ASP B O 1
ATOM 2738 N N . ALA B 1 82 ? -4.851 5.106 58.197 1.00 16.00 66 ALA B N 1
ATOM 2739 C CA . ALA B 1 82 ? -4.635 5.453 56.813 1.00 14.70 66 ALA B CA 1
ATOM 2740 C C . ALA B 1 82 ? -3.225 5.912 56.460 1.00 13.92 66 ALA B C 1
ATOM 2741 O O . ALA B 1 82 ? -2.451 6.353 57.312 1.00 13.73 66 ALA B O 1
ATOM 2743 N N . PRO B 1 83 ? -2.887 5.826 55.179 1.00 13.50 67 PRO B N 1
ATOM 2744 C CA . PRO B 1 83 ? -1.670 6.408 54.760 1.00 13.02 67 PRO B CA 1
ATOM 2745 C C . PRO B 1 83 ? -1.660 7.915 55.090 1.00 12.56 67 PRO B C 1
ATOM 2746 O O . PRO B 1 83 ? -2.695 8.558 55.108 1.00 12.85 67 PRO B O 1
ATOM 2750 N N . VAL B 1 84 ? -0.483 8.456 55.342 1.00 12.10 68 VAL B N 1
ATOM 2751 C CA . VAL B 1 84 ? -0.312 9.856 55.641 1.00 11.84 68 VAL B CA 1
ATOM 2752 C C . VAL B 1 84 ? 0.558 10.502 54.556 1.00 11.81 68 VAL B C 1
ATOM 2753 O O . VAL B 1 84 ? 1.770 10.198 54.474 1.00 11.81 68 VAL B O 1
ATOM 2757 N N . LEU B 1 85 ? -0.028 11.409 53.755 1.00 11.15 69 LEU B N 1
ATOM 2758 C CA . LEU B 1 85 ? 0.705 12.076 52.710 1.00 10.86 69 LEU B CA 1
ATOM 2759 C C . LEU B 1 85 ? 1.087 13.474 53.194 1.00 11.30 69 LEU B C 1
ATOM 2760 O O . LEU B 1 85 ? 0.230 14.344 53.492 1.00 9.78 69 LEU B O 1
ATOM 2765 N N . VAL B 1 86 ? 2.386 13.702 53.268 1.00 11.71 70 VAL B N 1
ATOM 2766 C CA . VAL B 1 86 ? 2.909 15.019 53.659 1.00 10.98 70 VAL B CA 1
ATOM 2767 C C . VAL B 1 86 ? 3.381 15.737 52.376 1.00 10.93 70 VAL B C 1
ATOM 2768 O O . VAL B 1 86 ? 3.998 15.122 51.484 1.00 9.87 70 VAL B O 1
ATOM 2772 N N . PHE B 1 87 ? 3.101 17.042 52.293 1.00 10.23 71 PHE B N 1
ATOM 2773 C CA . PHE B 1 87 ? 3.569 17.881 51.196 1.00 9.82 71 PHE B CA 1
ATOM 2774 C C . PHE B 1 87 ? 4.423 19.021 51.728 1.00 9.80 71 PHE B C 1
ATOM 2775 O O . PHE B 1 87 ? 3.983 19.805 52.613 1.00 9.17 71 PHE B O 1
ATOM 2783 N N . VAL B 1 88 ? 5.625 19.128 51.152 1.00 9.65 72 VAL B N 1
ATOM 2784 C CA . VAL B 1 88 ? 6.616 20.153 51.477 1.00 9.27 72 VAL B CA 1
ATOM 2785 C C . VAL B 1 88 ? 6.741 21.130 50.294 1.00 9.65 72 VAL B C 1
ATOM 2786 O O . VAL B 1 88 ? 7.247 20.776 49.222 1.00 8.56 72 VAL B O 1
ATOM 2790 N N . HIS B 1 89 ? 6.255 22.363 50.484 1.00 9.74 73 HIS B N 1
ATOM 2791 C CA . HIS B 1 89 ? 6.232 23.348 49.416 1.00 9.55 73 HIS B CA 1
ATOM 2792 C C . HIS B 1 89 ? 7.674 23.794 48.970 1.00 9.83 73 HIS B C 1
ATOM 2793 O O . HIS B 1 89 ? 8.679 23.581 49.679 1.00 7.87 73 HIS B O 1
ATOM 2800 N N . GLY B 1 90 ? 7.704 24.393 47.782 1.00 10.39 74 GLY B N 1
ATOM 2801 C CA . GLY B 1 90 ? 8.888 25.004 47.208 1.00 11.60 74 GLY B CA 1
ATOM 2802 C C . GLY B 1 90 ? 9.013 26.491 47.477 1.00 12.33 74 GLY B C 1
ATOM 2803 O O . GLY B 1 90 ? 8.350 27.032 48.417 1.00 13.28 74 GLY B O 1
ATOM 2804 N N . GLY B 1 91 ? 9.857 27.160 46.694 1.00 12.22 75 GLY B N 1
ATOM 2805 C CA . GLY B 1 91 ? 10.157 28.592 46.946 1.00 12.96 75 GLY B CA 1
ATOM 2806 C C . GLY B 1 91 ? 11.645 28.945 47.094 1.00 12.70 75 GLY B C 1
ATOM 2807 O O . GLY B 1 91 ? 12.007 29.927 47.821 1.00 12.45 75 GLY B O 1
ATOM 2808 N N . GLY B 1 92 ? 12.525 28.152 46.473 1.00 12.26 76 GLY B N 1
ATOM 2809 C CA . GLY B 1 92 ? 13.947 28.449 46.437 1.00 12.29 76 GLY B CA 1
ATOM 2810 C C . GLY B 1 92 ? 14.627 28.436 47.778 1.00 13.62 76 GLY B C 1
ATOM 2811 O O . GLY B 1 92 ? 15.701 29.064 47.931 1.00 14.11 76 GLY B O 1
ATOM 2812 N N . PHE B 1 93 ? 14.069 27.673 48.742 1.00 12.37 77 PHE B N 1
ATOM 2813 C CA . PHE B 1 93 ? 14.592 27.597 50.127 1.00 12.44 77 PHE B CA 1
ATOM 2814 C C . PHE B 1 93 ? 14.347 28.854 51.014 1.00 12.02 77 PHE B C 1
ATOM 2815 O O . PHE B 1 93 ? 14.483 28.765 52.280 1.00 12.02 77 PHE B O 1
ATOM 2823 N N . VAL B 1 94 ? 13.912 29.966 50.388 1.00 11.03 78 VAL B N 1
ATOM 2824 C CA . VAL B 1 94 ? 13.882 31.294 51.000 1.00 11.62 78 VAL B CA 1
ATOM 2825 C C . VAL B 1 94 ? 12.499 31.852 51.224 1.00 11.84 78 VAL B C 1
ATOM 2826 O O . VAL B 1 94 ? 12.367 32.827 51.953 1.00 12.44 78 VAL B O 1
ATOM 2830 N N . MET B 1 95 ? 11.482 31.206 50.686 1.00 10.67 79 MET B N 1
ATOM 2831 C CA . MET B 1 95 ? 10.141 31.697 50.784 1.00 11.31 79 MET B CA 1
ATOM 2832 C C . MET B 1 95 ? 9.158 30.595 50.498 1.00 11.27 79 MET B C 1
ATOM 2833 O O . MET B 1 95 ? 9.557 29.456 50.290 1.00 11.44 79 MET B O 1
ATOM 2838 N N . GLY B 1 96 ? 7.879 30.949 50.452 1.00 11.22 80 GLY B N 1
ATOM 2839 C CA . GLY B 1 96 ? 6.803 30.018 50.216 1.00 11.00 80 GLY B CA 1
ATOM 2840 C C . GLY B 1 96 ? 6.143 29.696 51.517 1.00 11.37 80 GLY B C 1
ATOM 2841 O O . GLY B 1 96 ? 6.586 30.158 52.572 1.00 11.81 80 GLY B O 1
ATOM 2842 N N . ASP B 1 97 ? 5.042 28.947 51.427 1.00 11.60 81 ASP B N 1
ATOM 2843 C CA . ASP B 1 97 ? 4.211 28.636 52.548 1.00 11.79 81 ASP B CA 1
ATOM 2844 C C . ASP B 1 97 ? 3.303 27.450 52.211 1.00 11.74 81 ASP B C 1
ATOM 2845 O O . ASP B 1 97 ? 3.119 27.109 51.017 1.00 11.50 81 ASP B O 1
ATOM 2850 N N . LYS B 1 98 ? 2.742 26.816 53.235 1.00 10.53 82 LYS B N 1
ATOM 2851 C CA . LYS B 1 98 ? 1.730 25.784 53.004 1.00 10.68 82 LYS B CA 1
ATOM 2852 C C . LYS B 1 98 ? 0.379 26.397 52.544 1.00 12.32 82 LYS B C 1
ATOM 2853 O O . LYS B 1 98 ? -0.453 25.708 51.960 1.00 11.17 82 LYS B O 1
ATOM 2859 N N . ARG B 1 99 ? 0.199 27.697 52.830 1.00 12.70 83 ARG B N 1
ATOM 2860 C CA . ARG B 1 99 ? -1.007 28.411 52.476 1.00 14.99 83 ARG B CA 1
ATOM 2861 C C . ARG B 1 99 ? -0.627 29.688 51.720 1.00 17.54 83 ARG B C 1
ATOM 2862 O O . ARG B 1 99 ? 0.180 30.511 52.203 1.00 16.44 83 ARG B O 1
ATOM 2870 N N . LEU B 1 100 ? -1.267 29.884 50.578 1.00 20.85 84 LEU B N 1
ATOM 2871 C CA . LEU B 1 100 ? -1.257 31.221 49.866 1.00 22.69 84 LEU B CA 1
ATOM 2872 C C . LEU B 1 100 ? -2.696 31.789 49.717 1.00 24.65 84 LEU B C 1
ATOM 2873 O O . LEU B 1 100 ? -3.506 31.247 48.913 1.00 24.62 84 LEU B O 1
ATOM 2878 N N . ALA B 1 101 ? -3.012 32.859 50.463 1.00 20.93 85 ALA B N 1
ATOM 2879 C CA . ALA B 1 101 ? -4.390 33.369 50.554 1.00 24.51 85 ALA B CA 1
ATOM 2880 C C . ALA B 1 101 ? -4.880 33.752 49.178 1.00 21.63 85 ALA B C 1
ATOM 2881 O O . ALA B 1 101 ? -4.073 34.087 48.314 1.00 19.21 85 ALA B O 1
ATOM 2883 N N . GLU B 1 102 ? -6.197 33.701 48.982 1.00 23.32 86 GLU B N 1
ATOM 2884 C CA . GLU B 1 102 ? -6.811 33.969 47.698 1.00 25.62 86 GLU B CA 1
ATOM 2885 C C . GLU B 1 102 ? -6.463 32.926 46.607 1.00 23.42 86 GLU B C 1
ATOM 2886 O O . GLU B 1 102 ? -6.706 33.177 45.369 1.00 24.34 86 GLU B O 1
ATOM 2892 N N . THR B 1 103 ? -5.844 31.808 47.027 1.00 21.64 87 THR B N 1
ATOM 2893 C CA . THR B 1 103 ? -5.610 30.648 46.133 1.00 18.32 87 THR B CA 1
ATOM 2894 C C . THR B 1 103 ? -5.911 29.388 46.935 1.00 15.95 87 THR B C 1
ATOM 2895 O O . THR B 1 103 ? -5.878 29.425 48.172 1.00 16.13 87 THR B O 1
ATOM 2899 N N . PRO B 1 104 ? -6.138 28.267 46.256 1.00 14.46 88 PRO B N 1
ATOM 2900 C CA . PRO B 1 104 ? -6.344 27.012 46.944 1.00 13.49 88 PRO B CA 1
ATOM 2901 C C . PRO B 1 104 ? -5.043 26.244 47.275 1.00 13.94 88 PRO B C 1
ATOM 2902 O O . PRO B 1 104 ? -5.109 25.055 47.695 1.00 13.37 88 PRO B O 1
ATOM 2906 N N . PHE B 1 105 ? -3.896 26.880 47.116 1.00 13.98 89 PHE B N 1
ATOM 2907 C CA . PHE B 1 105 ? -2.593 26.157 47.322 1.00 14.93 89 PHE B CA 1
ATOM 2908 C C . PHE B 1 105 ? -2.029 26.398 48.686 1.00 12.89 89 PHE B C 1
ATOM 2909 O O . PHE B 1 105 ? -1.942 27.552 49.106 1.00 13.75 89 PHE B O 1
ATOM 2917 N N . TYR B 1 106 ? -1.621 25.376 49.431 1.00 13.30 90 TYR B N 1
ATOM 2918 C CA . TYR B 1 106 ? -1.604 23.963 49.060 1.00 13.87 90 TYR B CA 1
ATOM 2919 C C . TYR B 1 106 ? -2.646 23.154 49.774 1.00 12.49 90 TYR B C 1
ATOM 2920 O O . TYR B 1 106 ? -2.517 21.916 49.910 1.00 11.36 90 TYR B O 1
ATOM 2929 N N . ASP B 1 107 ? -3.687 23.820 50.261 1.00 12.48 91 ASP B N 1
ATOM 2930 C CA . ASP B 1 107 ? -4.856 23.097 50.724 1.00 12.23 91 ASP B CA 1
ATOM 2931 C C . ASP B 1 107 ? -5.361 22.084 49.689 1.00 11.08 91 ASP B C 1
ATOM 2932 O O . ASP B 1 107 ? -5.934 21.045 50.055 1.00 12.16 91 ASP B O 1
ATOM 2937 N N . ASN B 1 108 ? -5.183 22.370 48.397 1.00 10.84 92 ASN B N 1
ATOM 2938 C CA . ASN B 1 108 ? -5.637 21.467 47.348 1.00 10.36 92 ASN B CA 1
ATOM 2939 C C . ASN B 1 108 ? -5.084 20.076 47.548 1.00 10.44 92 ASN B C 1
ATOM 2940 O O . ASN B 1 108 ? -5.761 19.085 47.324 1.00 10.48 92 ASN B O 1
ATOM 2945 N N . ILE B 1 109 ? -3.802 20.003 48.001 1.00 10.92 93 ILE B N 1
ATOM 2946 C CA . ILE B 1 109 ? -3.108 18.744 48.148 1.00 10.39 93 ILE B CA 1
ATOM 2947 C C . ILE B 1 109 ? -3.587 18.093 49.428 1.00 10.55 93 ILE B C 1
ATOM 2948 O O . ILE B 1 109 ? -3.913 16.886 49.426 1.00 11.72 93 ILE B O 1
ATOM 2953 N N . GLY B 1 110 ? -3.716 18.862 50.492 1.00 9.51 94 GLY B N 1
ATOM 2954 C CA . GLY B 1 110 ? -4.222 18.275 51.714 1.00 10.55 94 GLY B CA 1
ATOM 2955 C C . GLY B 1 110 ? -5.642 17.730 51.566 1.00 10.99 94 GLY B C 1
ATOM 2956 O O . GLY B 1 110 ? -5.965 16.601 52.050 1.00 11.70 94 GLY B O 1
ATOM 2957 N N . VAL B 1 111 ? -6.496 18.530 50.925 1.00 11.67 95 VAL B N 1
ATOM 2958 C CA . VAL B 1 111 ? -7.902 18.150 50.669 1.00 12.20 95 VAL B CA 1
ATOM 2959 C C . VAL B 1 111 ? -7.993 16.914 49.761 1.00 13.05 95 VAL B C 1
ATOM 2960 O O . VAL B 1 111 ? -8.727 15.954 50.056 1.00 13.32 95 VAL B O 1
ATOM 2964 N N . PHE B 1 112 ? -7.207 16.892 48.665 1.00 12.66 96 PHE B N 1
ATOM 2965 C CA . PHE B 1 112 ? -7.144 15.717 47.800 1.00 12.28 96 PHE B CA 1
ATOM 2966 C C . PHE B 1 112 ? -6.757 14.452 48.554 1.00 12.58 96 PHE B C 1
ATOM 2967 O O . PHE B 1 112 ? -7.360 13.360 48.372 1.00 12.31 96 PHE B O 1
ATOM 2975 N N . ALA B 1 113 ? -5.738 14.551 49.381 1.00 12.15 97 ALA B N 1
ATOM 2976 C CA . ALA B 1 113 ? -5.284 13.398 50.173 1.00 12.39 97 ALA B CA 1
ATOM 2977 C C . ALA B 1 113 ? -6.411 12.839 51.022 1.00 12.40 97 ALA B C 1
ATOM 2978 O O . ALA B 1 113 ? -6.606 11.631 51.052 1.00 11.81 97 ALA B O 1
ATOM 2980 N N . ALA B 1 114 ? -7.118 13.713 51.707 1.00 12.67 98 ALA B N 1
ATOM 2981 C CA . ALA B 1 114 ? -8.220 13.308 52.587 1.00 14.17 98 ALA B CA 1
ATOM 2982 C C . ALA B 1 114 ? -9.356 12.666 51.781 1.00 15.14 98 ALA B C 1
ATOM 2983 O O . ALA B 1 114 ? -9.954 11.675 52.229 1.00 15.97 98 ALA B O 1
ATOM 2985 N N . GLN B 1 115 ? -9.605 13.182 50.573 1.00 14.88 99 GLN B N 1
ATOM 2986 C CA . GLN B 1 115 ? -10.654 12.666 49.727 1.00 15.35 99 GLN B CA 1
ATOM 2987 C C . GLN B 1 115 ? -10.299 11.270 49.264 1.00 17.73 99 GLN B C 1
ATOM 2988 O O . GLN B 1 115 ? -11.197 10.455 49.080 1.00 15.79 99 GLN B O 1
ATOM 2994 N N . GLN B 1 116 ? -8.992 10.989 49.105 1.00 17.08 100 GLN B N 1
ATOM 2995 C CA . GLN B 1 116 ? -8.473 9.720 48.600 1.00 15.62 100 GLN B CA 1
ATOM 2996 C C . GLN B 1 116 ? -8.375 8.700 49.715 1.00 16.80 100 GLN B C 1
ATOM 2997 O O . GLN B 1 116 ? -7.938 7.582 49.496 1.00 17.57 100 GLN B O 1
ATOM 3003 N N . GLY B 1 117 ? -8.742 9.075 50.917 1.00 16.33 101 GLY B N 1
ATOM 3004 C CA . GLY B 1 117 ? -8.699 8.167 52.039 1.00 16.74 101 GLY B CA 1
ATOM 3005 C C . GLY B 1 117 ? -7.405 8.263 52.847 1.00 17.37 101 GLY B C 1
ATOM 3006 O O . GLY B 1 117 ? -7.096 7.369 53.639 1.00 16.40 101 GLY B O 1
ATOM 3007 N N . PHE B 1 118 ? -6.636 9.339 52.678 1.00 15.40 102 PHE B N 1
ATOM 3008 C CA . PHE B 1 118 ? -5.415 9.444 53.432 1.00 15.49 102 PHE B CA 1
ATOM 3009 C C . PHE B 1 118 ? -5.633 10.497 54.517 1.00 14.77 102 PHE B C 1
ATOM 3010 O O . PHE B 1 118 ? -6.623 11.188 54.499 1.00 14.14 102 PHE B O 1
ATOM 3018 N N . VAL B 1 119 ? -4.643 10.654 55.389 1.00 13.92 103 VAL B N 1
ATOM 3019 C CA . VAL B 1 119 ? -4.458 11.898 56.140 1.00 13.79 103 VAL B CA 1
ATOM 3020 C C . VAL B 1 119 ? -3.517 12.803 55.344 1.00 12.85 103 VAL B C 1
ATOM 3021 O O . VAL B 1 119 ? -2.405 12.456 55.068 1.00 12.15 103 VAL B O 1
ATOM 3025 N N . GLY B 1 120 ? -3.958 13.991 55.000 1.00 13.14 104 GLY B N 1
ATOM 3026 C CA . GLY B 1 120 ? -3.049 14.931 54.362 1.00 13.19 104 GLY B CA 1
ATOM 3027 C C . GLY B 1 120 ? -2.436 15.900 55.343 1.00 13.35 104 GLY B C 1
ATOM 3028 O O . GLY B 1 120 ? -3.096 16.307 56.313 1.00 13.26 104 GLY B O 1
ATOM 3029 N N . VAL B 1 121 ? -1.178 16.230 55.097 1.00 12.50 105 VAL B N 1
ATOM 3030 C CA . VAL B 1 121 ? -0.393 17.081 55.936 1.00 12.43 105 VAL B CA 1
ATOM 3031 C C . VAL B 1 121 ? 0.332 18.074 55.064 1.00 12.00 105 VAL B C 1
ATOM 3032 O O . VAL B 1 121 ? 0.990 17.717 54.119 1.00 12.10 105 VAL B O 1
ATOM 3036 N N . THR B 1 122 ? 0.202 19.354 55.369 1.00 12.13 106 THR B N 1
ATOM 3037 C CA . THR B 1 122 ? 1.023 20.353 54.718 1.00 10.58 106 THR B CA 1
ATOM 3038 C C . THR B 1 122 ? 1.826 21.036 55.784 1.00 10.63 106 THR B C 1
ATOM 3039 O O . THR B 1 122 ? 1.379 21.102 56.923 1.00 10.68 106 THR B O 1
ATOM 3043 N N . ILE B 1 123 ? 3.042 21.445 55.464 1.00 10.61 107 ILE B N 1
ATOM 3044 C CA . ILE B 1 123 ? 3.955 21.990 56.495 1.00 10.89 107 ILE B CA 1
ATOM 3045 C C . ILE B 1 123 ? 4.622 23.291 56.041 1.00 10.80 107 ILE B C 1
ATOM 3046 O O . ILE B 1 123 ? 4.722 23.584 54.810 1.00 11.03 107 ILE B O 1
ATOM 3051 N N . THR B 1 124 ? 5.039 24.096 57.011 1.00 10.68 108 THR B N 1
ATOM 3052 C CA . THR B 1 124 ? 6.132 25.047 56.786 1.00 10.79 108 THR B CA 1
ATOM 3053 C C . THR B 1 124 ? 7.410 24.569 57.493 1.00 10.75 108 THR B C 1
ATOM 3054 O O . THR B 1 124 ? 7.421 23.551 58.199 1.00 10.71 108 THR B O 1
ATOM 3058 N N . TYR B 1 125 ? 8.498 25.280 57.237 1.00 10.21 109 TYR B N 1
ATOM 3059 C CA . TYR B 1 125 ? 9.809 24.911 57.712 1.00 9.53 109 TYR B CA 1
ATOM 3060 C C . TYR B 1 125 ? 10.643 26.150 57.778 1.00 10.61 109 TYR B C 1
ATOM 3061 O O . TYR B 1 125 ? 10.236 27.205 57.318 1.00 10.89 109 TYR B O 1
ATOM 3070 N N . ARG B 1 126 ? 11.774 26.059 58.473 1.00 12.14 110 ARG B N 1
ATOM 3071 C CA . ARG B 1 126 ? 12.707 27.175 58.635 1.00 12.16 110 ARG B CA 1
ATOM 3072 C C . ARG B 1 126 ? 13.315 27.567 57.306 1.00 12.87 110 ARG B C 1
ATOM 3073 O O . ARG B 1 126 ? 13.680 26.706 56.519 1.00 12.40 110 ARG B O 1
ATOM 3081 N N . LEU B 1 127 ? 13.424 28.879 57.057 1.00 13.61 111 LEU B N 1
ATOM 3082 C CA . LEU B 1 127 ? 13.834 29.418 55.735 1.00 14.44 111 LEU B CA 1
ATOM 3083 C C . LEU B 1 127 ? 15.259 29.928 55.724 1.00 15.22 111 LEU B C 1
ATOM 3084 O O . LEU B 1 127 ? 15.765 30.442 56.732 1.00 15.07 111 LEU B O 1
ATOM 3089 N N . ALA B 1 128 ? 15.898 29.758 54.573 1.00 14.65 112 ALA B N 1
ATOM 3090 C CA . ALA B 1 128 ? 17.194 30.306 54.263 1.00 13.89 112 ALA B CA 1
ATOM 3091 C C . ALA B 1 128 ? 17.004 31.809 53.921 1.00 14.05 112 ALA B C 1
ATOM 3092 O O . ALA B 1 128 ? 15.955 32.229 53.396 1.00 11.18 112 ALA B O 1
ATOM 3094 N N . PRO B 1 129 ? 18.032 32.612 54.166 1.00 13.64 113 PRO B N 1
ATOM 3095 C CA . PRO B 1 129 ? 19.352 32.281 54.648 1.00 13.35 113 PRO B CA 1
ATOM 3096 C C . PRO B 1 129 ? 19.471 32.319 56.139 1.00 14.16 113 PRO B C 1
ATOM 3097 O O . PRO B 1 129 ? 20.533 32.011 56.615 1.00 14.47 113 PRO B O 1
ATOM 3101 N N . ALA B 1 130 ? 18.422 32.670 56.882 1.00 14.54 114 ALA B N 1
ATOM 3102 C CA . ALA B 1 130 ? 18.497 32.618 58.347 1.00 15.60 114 ALA B CA 1
ATOM 3103 C C . ALA B 1 130 ? 18.796 31.234 58.786 1.00 16.61 114 ALA B C 1
ATOM 3104 O O . ALA B 1 130 ? 19.524 31.068 59.737 1.00 16.89 114 ALA B O 1
ATOM 3106 N N . HIS B 1 131 ? 18.242 30.206 58.123 1.00 15.83 115 HIS B N 1
ATOM 3107 C CA . HIS B 1 131 ? 18.620 28.841 58.479 1.00 15.32 115 HIS B CA 1
ATOM 3108 C C . HIS B 1 131 ? 19.098 28.125 57.246 1.00 15.47 115 HIS B C 1
ATOM 3109 O O . HIS B 1 131 ? 18.438 28.141 56.200 1.00 15.18 115 HIS B O 1
ATOM 3116 N N . GLN B 1 132 ? 20.259 27.511 57.375 1.00 14.52 116 GLN B N 1
ATOM 3117 C CA . GLN B 1 132 ? 20.920 26.818 56.311 1.00 14.92 116 GLN B CA 1
ATOM 3118 C C . GLN B 1 132 ? 20.996 25.311 56.591 1.00 14.19 116 GLN B C 1
ATOM 3119 O O . GLN B 1 132 ? 20.681 24.848 57.686 1.00 13.24 116 GLN B O 1
ATOM 3125 N N . PHE B 1 133 ? 21.342 24.551 55.548 1.00 15.45 117 PHE B N 1
ATOM 3126 C CA . PHE B 1 133 ? 21.643 23.148 55.672 1.00 16.04 117 PHE B CA 1
ATOM 3127 C C . PHE B 1 133 ? 22.496 22.919 56.912 1.00 18.76 117 PHE B C 1
ATOM 3128 O O . PHE B 1 133 ? 23.520 23.614 57.066 1.00 17.62 117 PHE B O 1
ATOM 3136 N N . PRO B 1 134 ? 22.120 21.897 57.756 1.00 17.79 118 PRO B N 1
ATOM 3137 C CA . PRO B 1 134 ? 21.042 20.902 57.499 1.00 15.76 118 PRO B CA 1
ATOM 3138 C C . PRO B 1 134 ? 19.656 21.196 58.175 1.00 15.23 118 PRO B C 1
ATOM 3139 O O . PRO B 1 134 ? 19.014 20.264 58.599 1.00 12.97 118 PRO B O 1
ATOM 3143 N N . SER B 1 135 ? 19.188 22.447 58.229 1.00 14.62 119 SER B N 1
ATOM 3144 C CA . SER B 1 135 ? 17.883 22.756 58.803 1.00 13.79 119 SER B CA 1
ATOM 3145 C C . SER B 1 135 ? 16.758 21.931 58.151 1.00 13.34 119 SER B C 1
ATOM 3146 O O . SER B 1 135 ? 15.834 21.498 58.823 1.00 12.84 119 SER B O 1
ATOM 3149 N N . GLY B 1 136 ? 16.863 21.701 56.843 1.00 12.94 120 GLY B N 1
ATOM 3150 C CA . GLY B 1 136 ? 15.782 21.050 56.097 1.00 13.32 120 GLY B CA 1
ATOM 3151 C C . GLY B 1 136 ? 15.544 19.627 56.532 1.00 12.91 120 GLY B C 1
ATOM 3152 O O . GLY B 1 136 ? 14.452 19.309 56.963 1.00 11.64 120 GLY B O 1
ATOM 3153 N N . PRO B 1 137 ? 16.604 18.800 56.533 1.00 12.52 121 PRO B N 1
ATOM 3154 C CA . PRO B 1 137 ? 16.377 17.444 56.989 1.00 13.70 121 PRO B CA 1
ATOM 3155 C C . PRO B 1 137 ? 16.042 17.402 58.497 1.00 13.73 121 PRO B C 1
ATOM 3156 O O . PRO B 1 137 ? 15.304 16.525 58.947 1.00 13.43 121 PRO B O 1
ATOM 3160 N N . GLU B 1 138 ? 16.539 18.374 59.269 1.00 14.30 122 GLU B N 1
ATOM 3161 C CA . GLU B 1 138 ? 16.151 18.442 60.676 1.00 15.06 122 GLU B CA 1
ATOM 3162 C C . GLU B 1 138 ? 14.649 18.648 60.817 1.00 14.14 122 GLU B C 1
ATOM 3163 O O . GLU B 1 138 ? 13.988 17.966 61.581 1.00 13.84 122 GLU B O 1
ATOM 3169 N N . ASP B 1 139 ? 14.128 19.608 60.084 1.00 13.83 123 ASP B N 1
ATOM 3170 C CA . ASP B 1 139 ? 12.723 19.932 60.160 1.00 12.83 123 ASP B CA 1
ATOM 3171 C C . ASP B 1 139 ? 11.889 18.752 59.746 1.00 12.38 123 ASP B C 1
ATOM 3172 O O . ASP B 1 139 ? 10.844 18.511 60.364 1.00 12.76 123 ASP B O 1
ATOM 3177 N N . LEU B 1 140 ? 12.290 18.057 58.677 1.00 11.57 124 LEU B N 1
ATOM 3178 C CA . LEU B 1 140 ? 11.539 16.927 58.198 1.00 12.20 124 LEU B CA 1
ATOM 3179 C C . LEU B 1 140 ? 11.564 15.771 59.216 1.00 12.07 124 LEU B C 1
ATOM 3180 O O . LEU B 1 140 ? 10.550 15.147 59.450 1.00 9.86 124 LEU B O 1
ATOM 3185 N N . ALA B 1 141 ? 12.720 15.565 59.835 1.00 12.46 125 ALA B N 1
ATOM 3186 C CA . ALA B 1 141 ? 12.791 14.630 60.924 1.00 13.18 125 ALA B CA 1
ATOM 3187 C C . ALA B 1 141 ? 11.793 14.983 62.065 1.00 13.10 125 ALA B C 1
ATOM 3188 O O . ALA B 1 141 ? 11.141 14.121 62.582 1.00 13.90 125 ALA B O 1
ATOM 3190 N N . ALA B 1 142 ? 11.695 16.261 62.416 1.00 13.32 126 ALA B N 1
ATOM 3191 C CA . ALA B 1 142 ? 10.790 16.688 63.425 1.00 12.52 126 ALA B CA 1
ATOM 3192 C C . ALA B 1 142 ? 9.342 16.426 63.061 1.00 12.81 126 ALA B C 1
ATOM 3193 O O . ALA B 1 142 ? 8.520 16.091 63.927 1.00 12.68 126 ALA B O 1
ATOM 3195 N N . VAL B 1 143 ? 9.008 16.593 61.791 1.00 12.25 127 VAL B N 1
ATOM 3196 C CA . VAL B 1 143 ? 7.635 16.381 61.316 1.00 11.78 127 VAL B CA 1
ATOM 3197 C C . VAL B 1 143 ? 7.362 14.874 61.462 1.00 11.75 127 VAL B C 1
ATOM 3198 O O . VAL B 1 143 ? 6.279 14.506 61.900 1.00 12.34 127 VAL B O 1
ATOM 3202 N N . VAL B 1 144 ? 8.291 14.031 61.021 1.00 12.27 128 VAL B N 1
ATOM 3203 C CA . VAL B 1 144 ? 8.092 12.544 61.095 1.00 13.88 128 VAL B CA 1
ATOM 3204 C C . VAL B 1 144 ? 7.872 12.115 62.566 1.00 15.01 128 VAL B C 1
ATOM 3205 O O . VAL B 1 144 ? 6.942 11.386 62.870 1.00 14.79 128 VAL B O 1
ATOM 3209 N N . ARG B 1 145 ? 8.754 12.576 63.426 1.00 16.63 129 ARG B N 1
ATOM 3210 C CA . ARG B 1 145 ? 8.636 12.348 64.855 1.00 18.94 129 ARG B CA 1
ATOM 3211 C C . ARG B 1 145 ? 7.237 12.777 65.390 1.00 17.10 129 ARG B C 1
ATOM 3212 O O . ARG B 1 145 ? 6.559 11.992 66.063 1.00 14.03 129 ARG B O 1
ATOM 3220 N N . TRP B 1 146 ? 6.794 13.976 65.025 1.00 14.36 130 TRP B N 1
ATOM 3221 C CA . TRP B 1 146 ? 5.518 14.476 65.484 1.00 14.55 130 TRP B CA 1
ATOM 3222 C C . TRP B 1 146 ? 4.392 13.563 64.987 1.00 14.78 130 TRP B C 1
ATOM 3223 O O . TRP B 1 146 ? 3.479 13.203 65.751 1.00 14.26 130 TRP B O 1
ATOM 3234 N N . LEU B 1 147 ? 4.455 13.199 63.706 1.00 13.48 131 LEU B N 1
ATOM 3235 C CA . LEU B 1 147 ? 3.422 12.337 63.135 1.00 15.15 131 LEU B CA 1
ATOM 3236 C C . LEU B 1 147 ? 3.412 10.945 63.767 1.00 15.49 131 LEU B C 1
ATOM 3237 O O . LEU B 1 147 ? 2.347 10.399 64.062 1.00 14.17 131 LEU B O 1
ATOM 3242 N N . LYS B 1 148 ? 4.588 10.412 64.037 1.00 16.82 132 LYS B N 1
ATOM 3243 C CA . LYS B 1 148 ? 4.611 9.111 64.698 1.00 18.65 132 LYS B CA 1
ATOM 3244 C C . LYS B 1 148 ? 3.929 9.143 66.068 1.00 19.45 132 LYS B C 1
ATOM 3245 O O . LYS B 1 148 ? 3.235 8.194 66.415 1.00 19.92 132 LYS B O 1
ATOM 3251 N N . ALA B 1 149 ? 4.054 10.256 66.776 1.00 19.43 133 ALA B N 1
ATOM 3252 C CA . ALA B 1 149 ? 3.508 10.417 68.124 1.00 18.75 133 ALA B CA 1
ATOM 3253 C C . ALA B 1 149 ? 2.084 10.865 68.152 1.00 19.37 133 ALA B C 1
ATOM 3254 O O . ALA B 1 149 ? 1.425 10.617 69.162 1.00 19.97 133 ALA B O 1
ATOM 3256 N N . ASN B 1 150 ? 1.554 11.467 67.069 1.00 17.46 134 ASN B N 1
ATOM 3257 C CA . ASN B 1 150 ? 0.243 12.130 67.137 1.00 15.81 134 ASN B CA 1
ATOM 3258 C C . ASN B 1 150 ? -0.752 11.846 66.083 1.00 15.52 134 ASN B C 1
ATOM 3259 O O . ASN B 1 150 ? -1.898 12.197 66.276 1.00 15.65 134 ASN B O 1
ATOM 3264 N N . VAL B 1 151 ? -0.351 11.281 64.935 1.00 14.83 135 VAL B N 1
ATOM 3265 C CA . VAL B 1 151 ? -1.231 11.222 63.782 1.00 15.41 135 VAL B CA 1
ATOM 3266 C C . VAL B 1 151 ? -2.379 10.193 63.904 1.00 17.12 135 VAL B C 1
ATOM 3267 O O . VAL B 1 151 ? -3.419 10.327 63.227 1.00 15.02 135 VAL B O 1
ATOM 3271 N N . ALA B 1 152 ? -2.209 9.191 64.772 1.00 17.66 136 ALA B N 1
ATOM 3272 C CA . ALA B 1 152 ? -3.217 8.144 64.950 1.00 19.72 136 ALA B CA 1
ATOM 3273 C C . ALA B 1 152 ? -4.659 8.667 65.273 1.00 19.33 136 ALA B C 1
ATOM 3274 O O . ALA B 1 152 ? -5.656 8.263 64.615 1.00 18.42 136 ALA B O 1
ATOM 3276 N N . GLN B 1 153 ? -4.745 9.648 66.160 1.00 21.62 137 GLN B N 1
ATOM 3277 C CA . GLN B 1 153 ? -6.028 10.269 66.534 1.00 21.41 137 GLN B CA 1
ATOM 3278 C C . GLN B 1 153 ? -6.666 11.028 65.395 1.00 24.31 137 GLN B C 1
ATOM 3279 O O . GLN B 1 153 ? -7.899 11.234 65.376 1.00 26.24 137 GLN B O 1
ATOM 3285 N N . TYR B 1 154 ? -5.855 11.428 64.413 1.00 20.00 138 TYR B N 1
ATOM 3286 C CA . TYR B 1 154 ? -6.397 12.050 63.215 1.00 20.32 138 TYR B CA 1
ATOM 3287 C C . TYR B 1 154 ? -6.716 11.062 62.077 1.00 21.34 138 TYR B C 1
ATOM 3288 O O . TYR B 1 154 ? -7.055 11.469 60.975 1.00 22.79 138 TYR B O 1
ATOM 3297 N N . GLY B 1 155 ? -6.623 9.762 62.338 1.00 20.48 139 GLY B N 1
ATOM 3298 C CA . GLY B 1 155 ? -6.904 8.756 61.342 1.00 19.35 139 GLY B CA 1
ATOM 3299 C C . GLY B 1 155 ? -5.719 8.101 60.636 1.00 19.71 139 GLY B C 1
ATOM 3300 O O . GLY B 1 155 ? -5.932 7.235 59.757 1.00 18.38 139 GLY B O 1
ATOM 3301 N N . GLY B 1 156 ? -4.482 8.450 61.023 1.00 18.78 140 GLY B N 1
ATOM 3302 C CA . GLY B 1 156 ? -3.313 7.947 60.299 1.00 18.58 140 GLY B CA 1
ATOM 3303 C C . GLY B 1 156 ? -2.620 6.751 60.935 1.00 18.93 140 GLY B C 1
ATOM 3304 O O . GLY B 1 156 ? -2.609 6.578 62.168 1.00 18.08 140 GLY B O 1
ATOM 3305 N N . ASP B 1 157 ? -1.957 5.978 60.087 1.00 16.33 141 ASP B N 1
ATOM 3306 C CA . ASP B 1 157 ? -1.052 4.934 60.516 1.00 15.99 141 ASP B CA 1
ATOM 3307 C C . ASP B 1 157 ? 0.362 5.524 60.443 1.00 15.67 141 ASP B C 1
ATOM 3308 O O . ASP B 1 157 ? 0.817 5.891 59.382 1.00 14.82 141 ASP B O 1
ATOM 3313 N N . PRO B 1 158 ? 1.061 5.600 61.579 1.00 15.89 142 PRO B N 1
ATOM 3314 C CA . PRO B 1 158 ? 2.390 6.138 61.662 1.00 16.42 142 PRO B CA 1
ATOM 3315 C C . PRO B 1 158 ? 3.439 5.339 60.901 1.00 16.45 142 PRO B C 1
ATOM 3316 O O . PRO B 1 158 ? 4.557 5.795 60.756 1.00 14.59 142 PRO B O 1
ATOM 3320 N N . ASP B 1 159 ? 3.089 4.140 60.448 1.00 16.76 143 ASP B N 1
ATOM 3321 C CA . ASP B 1 159 ? 3.976 3.358 59.673 1.00 18.68 143 ASP B CA 1
ATOM 3322 C C . ASP B 1 159 ? 3.715 3.510 58.166 1.00 16.52 143 ASP B C 1
ATOM 3323 O O . ASP B 1 159 ? 4.356 2.858 57.351 1.00 16.81 143 ASP B O 1
ATOM 3328 N N . LYS B 1 160 ? 2.794 4.392 57.794 1.00 14.89 144 LYS B N 1
ATOM 3329 C CA . LYS B 1 160 ? 2.457 4.603 56.352 1.00 14.11 144 LYS B CA 1
ATOM 3330 C C . LYS B 1 160 ? 2.634 6.056 55.925 1.00 12.24 144 LYS B C 1
ATOM 3331 O O . LYS B 1 160 ? 1.817 6.590 55.259 1.00 11.82 144 LYS B O 1
ATOM 3337 N N . ILE B 1 161 ? 3.694 6.691 56.383 1.00 12.37 145 ILE B N 1
ATOM 3338 C CA . ILE B 1 161 ? 3.978 8.096 56.075 1.00 11.09 145 ILE B CA 1
ATOM 3339 C C . ILE B 1 161 ? 4.708 8.144 54.700 1.00 12.24 145 ILE B C 1
ATOM 3340 O O . ILE B 1 161 ? 5.753 7.460 54.476 1.00 12.35 145 ILE B O 1
ATOM 3345 N N . VAL B 1 162 ? 4.183 8.980 53.818 1.00 11.43 146 VAL B N 1
ATOM 3346 C CA . VAL B 1 162 ? 4.835 9.310 52.562 1.00 10.73 146 VAL B CA 1
ATOM 3347 C C . VAL B 1 162 ? 5.139 10.793 52.509 1.00 9.69 146 VAL B C 1
ATOM 3348 O O . VAL B 1 162 ? 4.245 11.649 52.689 1.00 9.70 146 VAL B O 1
ATOM 3352 N N . LEU B 1 163 ? 6.406 11.100 52.317 1.00 8.97 147 LEU B N 1
ATOM 3353 C CA . LEU B 1 163 ? 6.842 12.465 52.158 1.00 9.97 147 LEU B CA 1
ATOM 3354 C C . LEU B 1 163 ? 6.899 12.898 50.704 1.00 9.80 147 LEU B C 1
ATOM 3355 O O . LEU B 1 163 ? 7.571 12.258 49.907 1.00 9.86 147 LEU B O 1
ATOM 3360 N N . SER B 1 164 ? 6.161 13.968 50.343 1.00 9.95 148 SER B N 1
ATOM 3361 C CA . SER B 1 164 ? 6.232 14.568 49.032 1.00 9.14 148 SER B CA 1
ATOM 3362 C C . SER B 1 164 ? 6.690 16.009 49.094 1.00 9.57 148 SER B C 1
ATOM 3363 O O . SER B 1 164 ? 6.505 16.688 50.087 1.00 9.57 148 SER B O 1
ATOM 3366 N N . GLY B 1 165 ? 7.364 16.460 48.055 1.00 9.54 149 GLY B N 1
ATOM 3367 C CA . GLY B 1 165 ? 7.826 17.861 47.981 1.00 10.35 149 GLY B CA 1
ATOM 3368 C C . GLY B 1 165 ? 8.010 18.319 46.551 1.00 10.31 149 GLY B C 1
ATOM 3369 O O . GLY B 1 165 ? 8.092 17.492 45.626 1.00 10.06 149 GLY B O 1
ATOM 3370 N N . GLN B 1 166 ? 8.017 19.627 46.356 1.00 10.72 150 GLN B N 1
ATOM 3371 C CA . GLN B 1 166 ? 8.205 20.231 45.039 1.00 10.59 150 GLN B CA 1
ATOM 3372 C C . GLN B 1 166 ? 9.348 21.250 45.087 1.00 10.74 150 GLN B C 1
ATOM 3373 O O . GLN B 1 166 ? 9.414 22.078 45.977 1.00 9.83 150 GLN B O 1
ATOM 3395 N N . ALA B 1 168 ? 12.405 23.103 46.016 1.00 10.80 152 ALA B N 1
ATOM 3396 C CA . ALA B 1 168 ? 13.227 23.129 47.243 1.00 11.14 152 ALA B CA 1
ATOM 3397 C C . ALA B 1 168 ? 12.645 22.139 48.262 1.00 10.66 152 ALA B C 1
ATOM 3398 O O . ALA B 1 168 ? 13.379 21.572 49.058 1.00 11.39 152 ALA B O 1
ATOM 3400 N N . GLY B 1 169 ? 11.327 21.954 48.243 1.00 10.37 153 GLY B N 1
ATOM 3401 C CA . GLY B 1 169 ? 10.677 21.005 49.135 1.00 10.07 153 GLY B CA 1
ATOM 3402 C C . GLY B 1 169 ? 11.103 19.574 48.851 1.00 9.93 153 GLY B C 1
ATOM 3403 O O . GLY B 1 169 ? 11.350 18.776 49.770 1.00 10.28 153 GLY B O 1
ATOM 3404 N N . ALA B 1 170 ? 11.241 19.266 47.561 1.00 9.62 154 ALA B N 1
ATOM 3405 C CA . ALA B 1 170 ? 11.757 17.989 47.135 1.00 9.63 154 ALA B CA 1
ATOM 3406 C C . ALA B 1 170 ? 13.239 17.825 47.504 1.00 10.48 154 ALA B C 1
ATOM 3407 O O . ALA B 1 170 ? 13.653 16.711 47.874 1.00 9.84 154 ALA B O 1
ATOM 3409 N N . ALA B 1 171 ? 14.020 18.919 47.476 1.00 10.18 155 ALA B N 1
ATOM 3410 C CA . ALA B 1 171 ? 15.405 18.885 47.950 1.00 10.23 155 ALA B CA 1
ATOM 3411 C C . ALA B 1 171 ? 15.392 18.528 49.434 1.00 10.43 155 ALA B C 1
ATOM 3412 O O . ALA B 1 171 ? 16.160 17.697 49.867 1.00 11.24 155 ALA B O 1
ATOM 3414 N N . HIS B 1 172 ? 14.480 19.100 50.188 1.00 10.39 156 HIS B N 1
ATOM 3415 C CA . HIS B 1 172 ? 14.403 18.803 51.622 1.00 11.92 156 HIS B CA 1
ATOM 3416 C C . HIS B 1 172 ? 14.040 17.344 51.861 1.00 12.08 156 HIS B C 1
ATOM 3417 O O . HIS B 1 172 ? 14.693 16.661 52.632 1.00 12.27 156 HIS B O 1
ATOM 3424 N N . VAL B 1 173 ? 13.022 16.850 51.169 1.00 12.35 157 VAL B N 1
ATOM 3425 C CA . VAL B 1 173 ? 12.672 15.431 51.271 1.00 11.65 157 VAL B CA 1
ATOM 3426 C C . VAL B 1 173 ? 13.850 14.515 50.913 1.00 12.11 157 VAL B C 1
ATOM 3427 O O . VAL B 1 173 ? 14.109 13.557 51.626 1.00 12.31 157 VAL B O 1
ATOM 3431 N N . ALA B 1 174 ? 14.548 14.829 49.837 1.00 11.82 158 ALA B N 1
ATOM 3432 C CA . ALA B 1 174 ? 15.694 14.080 49.397 1.00 12.60 158 ALA B CA 1
ATOM 3433 C C . ALA B 1 174 ? 16.813 14.128 50.423 1.00 13.32 158 ALA B C 1
ATOM 3434 O O . ALA B 1 174 ? 17.428 13.115 50.693 1.00 11.73 158 ALA B O 1
ATOM 3436 N N . SER B 1 175 ? 17.029 15.287 51.047 1.00 13.78 159 SER B N 1
ATOM 3437 C CA . SER B 1 175 ? 18.042 15.366 52.111 1.00 15.40 159 SER B CA 1
ATOM 3438 C C . SER B 1 175 ? 17.660 14.580 53.343 1.00 15.28 159 SER B C 1
ATOM 3439 O O . SER B 1 175 ? 18.546 13.998 54.051 1.00 15.11 159 SER B O 1
ATOM 3442 N N . TYR B 1 176 ? 16.353 14.484 53.608 1.00 15.19 160 TYR B N 1
ATOM 3443 C CA . TYR B 1 176 ? 15.919 13.658 54.720 1.00 14.60 160 TYR B CA 1
ATOM 3444 C C . TYR B 1 176 ? 16.261 12.184 54.425 1.00 14.67 160 TYR B C 1
ATOM 3445 O O . TYR B 1 176 ? 16.855 11.463 55.287 1.00 13.49 160 TYR B O 1
ATOM 3454 N N . ILE B 1 177 ? 15.943 11.751 53.224 1.00 13.47 161 ILE B N 1
ATOM 3455 C CA . ILE B 1 177 ? 16.221 10.386 52.807 1.00 14.35 161 ILE B CA 1
ATOM 3456 C C . ILE B 1 177 ? 17.733 10.081 52.890 1.00 15.77 161 ILE B C 1
ATOM 3457 O O . ILE B 1 177 ? 18.132 9.076 53.381 1.00 15.78 161 ILE B O 1
ATOM 3462 N N . ALA B 1 178 ? 18.531 10.978 52.371 1.00 15.69 162 ALA B N 1
ATOM 3463 C CA . ALA B 1 178 ? 19.929 10.726 52.179 1.00 15.73 162 ALA B CA 1
ATOM 3464 C C . ALA B 1 178 ? 20.694 10.762 53.502 1.00 16.92 162 ALA B C 1
ATOM 3465 O O . ALA B 1 178 ? 21.647 10.040 53.631 1.00 16.64 162 ALA B O 1
ATOM 3467 N N . HIS B 1 179 ? 20.291 11.650 54.420 1.00 16.40 163 HIS B N 1
ATOM 3468 C CA . HIS B 1 179 ? 21.047 11.944 55.610 1.00 18.50 163 HIS B CA 1
ATOM 3469 C C . HIS B 1 179 ? 20.291 11.554 56.881 1.00 20.77 163 HIS B C 1
ATOM 3470 O O . HIS B 1 179 ? 20.783 11.769 57.910 1.00 21.91 163 HIS B O 1
ATOM 3477 N N . LYS B 1 180 ? 19.069 11.048 56.808 1.00 23.11 164 LYS B N 1
ATOM 3478 C CA . LYS B 1 180 ? 18.273 10.802 58.015 1.00 25.37 164 LYS B CA 1
ATOM 3479 C C . LYS B 1 180 ? 17.487 9.487 58.067 1.00 23.22 164 LYS B C 1
ATOM 3480 O O . LYS B 1 180 ? 17.358 8.833 59.116 1.00 21.77 164 LYS B O 1
ATOM 3486 N N . ALA B 1 181 ? 16.950 9.108 56.930 1.00 21.22 165 ALA B N 1
ATOM 3487 C CA . ALA B 1 181 ? 15.748 8.289 56.930 1.00 26.72 165 ALA B CA 1
ATOM 3488 C C . ALA B 1 181 ? 15.988 6.897 57.514 1.00 29.87 165 ALA B C 1
ATOM 3489 O O . ALA B 1 181 ? 15.044 6.236 58.103 1.00 23.40 165 ALA B O 1
ATOM 3491 N N . HIS B 1 182 ? 17.246 6.475 57.329 1.00 29.27 166 HIS B N 1
ATOM 3492 C CA . HIS B 1 182 ? 17.685 5.109 57.700 1.00 34.06 166 HIS B CA 1
ATOM 3493 C C . HIS B 1 182 ? 18.164 5.016 59.128 1.00 29.01 166 HIS B C 1
ATOM 3494 O O . HIS B 1 182 ? 18.316 3.936 59.619 1.00 27.93 166 HIS B O 1
ATOM 3501 N N . HIS B 1 183 ? 18.331 6.145 59.794 1.00 30.98 167 HIS B N 1
ATOM 3502 C CA . HIS B 1 183 ? 18.782 6.194 61.193 1.00 30.86 167 HIS B CA 1
ATOM 3503 C C . HIS B 1 183 ? 17.728 5.580 62.154 1.00 32.36 167 HIS B C 1
ATOM 3504 O O . HIS B 1 183 ? 16.520 5.816 62.019 1.00 33.89 167 HIS B O 1
ATOM 3511 N N . ALA B 1 184 ? 18.197 4.823 63.136 1.00 32.63 168 ALA B N 1
ATOM 3512 C CA . ALA B 1 184 ? 17.371 4.326 64.246 1.00 31.43 168 ALA B CA 1
ATOM 3513 C C . ALA B 1 184 ? 16.461 5.360 64.897 1.00 31.07 168 ALA B C 1
ATOM 3514 O O . ALA B 1 184 ? 15.359 5.005 65.376 1.00 31.07 168 ALA B O 1
ATOM 3516 N N . THR B 1 185 ? 16.912 6.631 64.944 1.00 28.97 169 THR B N 1
ATOM 3517 C CA . THR B 1 185 ? 16.073 7.736 65.423 1.00 29.34 169 THR B CA 1
ATOM 3518 C C . THR B 1 185 ? 14.659 7.849 64.725 1.00 32.16 169 THR B C 1
ATOM 3519 O O . THR B 1 185 ? 13.714 8.378 65.292 1.00 27.84 169 THR B O 1
ATOM 3523 N N . GLU B 1 186 ? 14.533 7.298 63.521 1.00 32.11 170 GLU B N 1
ATOM 3524 C CA . GLU B 1 186 ? 13.318 7.408 62.741 1.00 34.48 170 GLU B CA 1
ATOM 3525 C C . GLU B 1 186 ? 12.394 6.215 62.928 1.00 38.87 170 GLU B C 1
ATOM 3526 O O . GLU B 1 186 ? 11.389 6.072 62.208 1.00 32.26 170 GLU B O 1
ATOM 3532 N N . GLY B 1 187 ? 12.739 5.364 63.883 1.00 41.63 171 GLY B N 1
ATOM 3533 C CA . GLY B 1 187 ? 12.014 4.115 64.099 1.00 43.16 171 GLY B CA 1
ATOM 3534 C C . GLY B 1 187 ? 11.852 3.281 62.837 1.00 41.15 171 GLY B C 1
ATOM 3535 O O . GLY B 1 187 ? 12.814 2.841 62.214 1.00 45.47 171 GLY B O 1
ATOM 3536 N N . GLY B 1 188 ? 10.627 3.044 62.446 1.00 36.41 172 GLY B N 1
ATOM 3537 C CA . GLY B 1 188 ? 10.403 2.338 61.200 1.00 38.00 172 GLY B CA 1
ATOM 3538 C C . GLY B 1 188 ? 10.672 3.203 59.980 1.00 34.01 172 GLY B C 1
ATOM 3539 O O . GLY B 1 188 ? 10.782 2.674 58.890 1.00 41.32 172 GLY B O 1
ATOM 3540 N N . GLY B 1 189 ? 10.757 4.528 60.172 1.00 33.52 173 GLY B N 1
ATOM 3541 C CA . GLY B 1 189 ? 10.968 5.517 59.097 1.00 27.85 173 GLY B CA 1
ATOM 3542 C C . GLY B 1 189 ? 9.671 5.791 58.289 1.00 25.14 173 GLY B C 1
ATOM 3543 O O . GLY B 1 189 ? 8.528 5.706 58.793 1.00 27.97 173 GLY B O 1
ATOM 3544 N N . ILE B 1 190 ? 9.853 6.138 57.032 1.00 17.37 174 ILE B N 1
ATOM 3545 C CA . ILE B 1 190 ? 8.762 6.469 56.153 1.00 14.56 174 ILE B CA 1
ATOM 3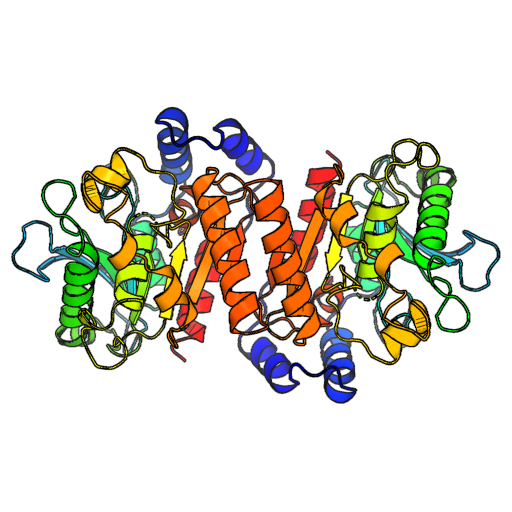546 C C . ILE B 1 190 ? 8.564 5.327 55.135 1.00 13.68 174 ILE B C 1
ATOM 3547 O O . ILE B 1 190 ? 9.448 4.540 54.882 1.00 12.51 174 ILE B O 1
ATOM 3552 N N . ALA B 1 191 ? 7.402 5.275 54.535 1.00 11.59 175 ALA B N 1
ATOM 3553 C CA . ALA B 1 191 ? 7.063 4.223 53.594 1.00 11.70 175 ALA B CA 1
ATOM 3554 C C . ALA B 1 191 ? 7.453 4.588 52.156 1.00 11.27 175 ALA B C 1
ATOM 3555 O O . ALA B 1 191 ? 7.563 3.709 51.304 1.00 11.94 175 ALA B O 1
ATOM 3557 N N . GLY B 1 192 ? 7.653 5.868 51.873 1.00 10.08 176 GLY B N 1
ATOM 3558 C CA . GLY B 1 192 ? 7.943 6.276 50.533 1.00 10.28 176 GLY B CA 1
ATOM 3559 C C . GLY B 1 192 ? 8.175 7.758 50.395 1.00 10.31 176 GLY B C 1
ATOM 3560 O O . GLY B 1 192 ? 7.893 8.500 51.348 1.00 9.76 176 GLY B O 1
ATOM 3561 N N . ALA B 1 193 ? 8.675 8.192 49.204 1.00 9.95 177 ALA B N 1
ATOM 3562 C CA . ALA B 1 193 ? 8.877 9.614 48.932 1.00 10.18 177 ALA B CA 1
ATOM 3563 C C . ALA B 1 193 ? 8.616 9.979 47.498 1.00 10.23 177 ALA B C 1
ATOM 3564 O O . ALA B 1 193 ? 8.881 9.186 46.610 1.00 9.99 177 ALA B O 1
ATOM 3566 N N . ILE B 1 194 ? 8.058 11.182 47.309 1.00 10.40 178 ILE B N 1
ATOM 3567 C CA . ILE B 1 194 ? 7.709 11.730 46.015 1.00 9.75 178 ILE B CA 1
ATOM 3568 C C . ILE B 1 194 ? 8.442 13.053 45.809 1.00 9.62 178 ILE B C 1
ATOM 3569 O O . ILE B 1 194 ? 8.322 14.004 46.637 1.00 9.72 178 ILE B O 1
ATOM 3574 N N . LEU B 1 195 ? 9.265 13.117 44.774 1.00 9.72 179 LEU B N 1
ATOM 3575 C CA . LEU B 1 195 ? 10.191 14.202 44.572 1.00 9.83 179 LEU B CA 1
ATOM 3576 C C . LEU B 1 195 ? 9.908 14.870 43.244 1.00 10.01 179 LEU B C 1
ATOM 3577 O O . LEU B 1 195 ? 10.244 14.362 42.169 1.00 10.49 179 LEU B O 1
ATOM 3582 N N . MET B 1 196 ? 9.290 16.011 43.302 1.00 9.46 180 MET B N 1
ATOM 3583 C CA . MET B 1 196 ? 8.769 16.655 42.135 1.00 10.63 180 MET B CA 1
ATOM 3584 C C . MET B 1 196 ? 9.687 17.786 41.742 1.00 9.87 180 MET B C 1
ATOM 3585 O O . MET B 1 196 ? 9.741 18.789 42.391 1.00 9.46 180 MET B O 1
ATOM 3590 N N . SER B 1 197 ? 10.410 17.642 40.683 1.00 10.74 181 SER B N 1
ATOM 3591 C CA . SER B 1 197 ? 11.354 18.656 40.150 1.00 11.40 181 SER B CA 1
ATOM 3592 C C . SER B 1 197 ? 12.231 19.231 41.265 1.00 11.39 181 SER B C 1
ATOM 3593 O O . SER B 1 197 ? 12.249 20.449 41.452 1.00 9.92 181 SER B O 1
ATOM 3596 N N . GLY B 1 198 ? 12.982 18.345 41.916 1.00 11.07 182 GLY B N 1
ATOM 3597 C CA . GLY B 1 198 ? 13.905 18.720 42.954 1.00 12.21 182 GLY B CA 1
ATOM 3598 C C . GLY B 1 198 ? 15.311 18.900 42.407 1.00 13.14 182 GLY B C 1
ATOM 3599 O O . GLY B 1 198 ? 15.604 18.594 41.232 1.00 12.20 182 GLY B O 1
ATOM 3600 N N . ILE B 1 199 ? 16.154 19.468 43.249 1.00 14.53 183 ILE B N 1
ATOM 3601 C CA . ILE B 1 199 ? 17.624 19.531 43.030 1.00 14.63 183 ILE B CA 1
ATOM 3602 C C . ILE B 1 199 ? 18.200 18.515 43.999 1.00 15.45 183 ILE B C 1
ATOM 3603 O O . ILE B 1 199 ? 17.889 18.554 45.185 1.00 15.43 183 ILE B O 1
ATOM 3608 N N . TYR B 1 200 ? 18.973 17.553 43.479 1.00 14.91 184 TYR B N 1
ATOM 3609 C CA . TYR B 1 200 ? 19.396 16.382 44.249 1.00 15.55 184 TYR B CA 1
ATOM 3610 C C . TYR B 1 200 ? 20.920 16.346 44.499 1.00 17.03 184 TYR B C 1
ATOM 3611 O O . TYR B 1 200 ? 21.341 15.769 45.478 1.00 18.78 184 TYR B O 1
ATOM 3620 N N . ASP B 1 201 ? 21.728 16.933 43.603 1.00 16.37 185 ASP B N 1
ATOM 3621 C CA . ASP B 1 201 ? 23.203 16.862 43.708 1.00 16.10 185 ASP B CA 1
ATOM 3622 C C . ASP B 1 201 ? 23.761 18.268 43.684 1.00 15.24 185 ASP B C 1
ATOM 3623 O O . ASP B 1 201 ? 23.823 18.901 42.638 1.00 13.87 185 ASP B O 1
ATOM 3628 N N . THR B 1 202 ? 24.149 18.736 44.864 1.00 14.21 186 THR B N 1
ATOM 3629 C CA . THR B 1 202 ? 24.774 20.002 45.053 1.00 17.26 186 THR B CA 1
ATOM 3630 C C . THR B 1 202 ? 26.121 20.166 44.389 1.00 18.62 186 THR B C 1
ATOM 3631 O O . THR B 1 202 ? 26.552 21.301 44.219 1.00 19.34 186 THR B O 1
ATOM 3635 N N . LEU B 1 203 ? 26.768 19.085 43.985 1.00 20.40 187 LEU B N 1
ATOM 3636 C CA . LEU B 1 203 ? 28.068 19.242 43.330 1.00 23.43 187 LEU B CA 1
ATOM 3637 C C . LEU B 1 203 ? 27.932 19.473 41.849 1.00 23.98 187 LEU B C 1
ATOM 3638 O O . LEU B 1 203 ? 28.813 20.052 41.247 1.00 25.30 187 LEU B O 1
ATOM 3643 N N . THR B 1 204 ? 26.818 19.093 41.249 1.00 20.62 188 THR B N 1
ATOM 3644 C CA . THR B 1 204 ? 26.644 19.338 39.799 1.00 19.80 188 THR B CA 1
ATOM 3645 C C . THR B 1 204 ? 25.606 20.432 39.515 1.00 19.15 188 THR B C 1
ATOM 3646 O O . THR B 1 204 ? 25.398 20.808 38.386 1.00 18.75 188 THR B O 1
ATOM 3650 N N . ALA B 1 205 ? 24.929 20.899 40.537 1.00 19.23 189 ALA B N 1
ATOM 3651 C CA . ALA B 1 205 ? 23.899 21.927 40.374 1.00 20.86 189 ALA B CA 1
ATOM 3652 C C . ALA B 1 205 ? 24.605 23.206 39.954 1.00 21.86 189 ALA B C 1
ATOM 3653 O O . ALA B 1 205 ? 25.676 23.506 40.440 1.00 21.94 189 ALA B O 1
ATOM 3655 N N . THR B 1 206 ? 23.971 23.956 39.088 1.00 22.89 190 THR B N 1
ATOM 3656 C CA . THR B 1 206 ? 24.439 25.310 38.722 1.00 24.70 190 THR B CA 1
ATOM 3657 C C . THR B 1 206 ? 24.226 26.247 39.910 1.00 24.40 190 THR B C 1
ATOM 3658 O O . THR B 1 206 ? 23.092 26.402 40.374 1.00 24.30 190 THR B O 1
ATOM 3662 N N . PRO B 1 207 ? 25.314 26.818 40.459 1.00 24.07 191 PRO B N 1
ATOM 3663 C CA . PRO B 1 207 ? 25.142 27.665 41.653 1.00 23.89 191 PRO B CA 1
ATOM 3664 C C . PRO B 1 207 ? 24.290 28.908 41.340 1.00 24.28 191 PRO B C 1
ATOM 3665 O O . PRO B 1 207 ? 24.333 29.434 40.217 1.00 24.66 191 PRO B O 1
ATOM 3669 N N . ASN B 1 208 ? 23.467 29.327 42.281 1.00 21.53 192 ASN B N 1
ATOM 3670 C CA . ASN B 1 208 ? 22.692 30.552 42.143 1.00 20.00 192 ASN B CA 1
ATOM 3671 C C . ASN B 1 208 ? 22.431 31.103 43.541 1.00 21.90 192 ASN B C 1
ATOM 3672 O O . ASN B 1 208 ? 22.785 30.416 44.490 1.00 18.24 192 ASN B O 1
ATOM 3677 N N . GLU B 1 209 ? 21.807 32.301 43.640 1.00 24.03 193 GLU B N 1
ATOM 3678 C CA . GLU B 1 209 ? 21.589 32.988 44.922 1.00 24.99 193 GLU B CA 1
ATOM 3679 C C . GLU B 1 209 ? 20.731 32.122 45.877 1.00 22.60 193 GLU B C 1
ATOM 3680 O O . GLU B 1 209 ? 20.945 32.127 47.084 1.00 19.99 193 GLU B O 1
ATOM 3686 N N . PHE B 1 210 ? 19.792 31.349 45.334 1.00 19.61 194 PHE B N 1
ATOM 3687 C CA . PHE B 1 210 ? 18.917 30.527 46.173 1.00 17.97 194 PHE B CA 1
ATOM 3688 C C . PHE B 1 210 ? 19.730 29.410 46.835 1.00 16.52 194 PHE B C 1
ATOM 3689 O O . PHE B 1 210 ? 19.623 29.206 48.039 1.00 15.17 194 PHE B O 1
ATOM 3697 N N . LEU B 1 211 ? 20.530 28.704 46.046 1.00 16.87 195 LEU B N 1
ATOM 3698 C CA . LEU B 1 211 ? 21.395 27.657 46.528 1.00 18.14 195 LEU B CA 1
ATOM 3699 C C . LEU B 1 211 ? 22.394 28.217 47.519 1.00 19.26 195 LEU B C 1
ATOM 3700 O O . LEU B 1 211 ? 22.646 27.585 48.569 1.00 18.61 195 LEU B O 1
ATOM 3705 N N . ILE B 1 212 ? 22.935 29.397 47.193 1.00 17.48 196 ILE B N 1
ATOM 3706 C CA . ILE B 1 212 ? 23.819 30.090 48.141 1.00 18.05 196 ILE B CA 1
ATOM 3707 C C . ILE B 1 212 ? 23.110 30.422 49.459 1.00 16.06 196 ILE B C 1
ATOM 3708 O O . ILE B 1 212 ? 23.646 30.172 50.503 1.00 15.70 196 ILE B O 1
ATOM 3713 N N . ALA B 1 213 ? 21.882 30.920 49.402 1.00 16.16 197 ALA B N 1
ATOM 3714 C CA . ALA B 1 213 ? 21.119 31.189 50.627 1.00 16.73 197 ALA B CA 1
ATOM 3715 C C . ALA B 1 213 ? 21.059 29.991 51.542 1.00 16.54 197 ALA B C 1
ATOM 3716 O O . ALA B 1 213 ? 21.253 30.114 52.753 1.00 14.32 197 ALA B O 1
ATOM 3718 N N . TYR B 1 214 ? 20.856 28.802 50.953 1.00 15.38 198 TYR B N 1
ATOM 3719 C CA . TYR B 1 214 ? 20.623 27.605 51.778 1.00 15.59 198 TYR B CA 1
ATOM 3720 C C . TYR B 1 214 ? 21.863 26.785 52.050 1.00 14.97 198 TYR B C 1
ATOM 3721 O O . TYR B 1 214 ? 22.059 26.365 53.158 1.00 15.97 198 TYR B O 1
ATOM 3730 N N . TYR B 1 215 ? 22.684 26.528 51.051 1.00 14.72 199 TYR B N 1
ATOM 3731 C CA . TYR B 1 215 ? 23.877 25.691 51.242 1.00 15.10 199 TYR B CA 1
ATOM 3732 C C . TYR B 1 215 ? 25.182 26.416 51.646 1.00 15.54 199 TYR B C 1
ATOM 3733 O O . TYR B 1 215 ? 26.123 25.763 52.045 1.00 17.26 199 TYR B O 1
ATOM 3742 N N . GLY B 1 216 ? 25.190 27.743 51.629 1.00 19.15 200 GLY B N 1
ATOM 3743 C CA . GLY B 1 216 ? 26.368 28.476 52.070 1.00 20.37 200 GLY B CA 1
ATOM 3744 C C . GLY B 1 216 ? 27.006 29.191 50.913 1.00 22.52 200 GLY B C 1
ATOM 3745 O O . GLY B 1 216 ? 26.858 28.803 49.741 1.00 20.19 200 GLY B O 1
ATOM 3746 N N . ASP B 1 217 ? 27.739 30.238 51.251 1.00 25.35 201 ASP B N 1
ATOM 3747 C CA . ASP B 1 217 ? 28.314 31.183 50.272 1.00 29.51 201 ASP B CA 1
ATOM 3748 C C . ASP B 1 217 ? 29.289 30.540 49.243 1.00 25.08 201 ASP B C 1
ATOM 3749 O O . ASP B 1 217 ? 29.340 30.956 48.073 1.00 23.39 201 ASP B O 1
ATOM 3754 N N . ASP B 1 218 ? 30.061 29.563 49.686 1.00 24.95 202 ASP B N 1
ATOM 3755 C CA . ASP B 1 218 ? 31.028 28.894 48.815 1.00 26.11 202 ASP B CA 1
ATOM 3756 C C . ASP B 1 218 ? 30.616 27.546 48.222 1.00 24.32 202 ASP B C 1
ATOM 3757 O O . ASP B 1 218 ? 30.671 26.512 48.882 1.00 26.50 202 ASP B O 1
ATOM 3762 N N . PRO B 1 219 ? 30.319 27.515 46.922 1.00 23.72 203 PRO B N 1
ATOM 3763 C CA . PRO B 1 219 ? 29.809 26.262 46.340 1.00 22.67 203 PRO B CA 1
ATOM 3764 C C . PRO B 1 219 ? 30.752 25.096 46.436 1.00 25.46 203 PRO B C 1
ATOM 3765 O O . PRO B 1 219 ? 30.309 23.923 46.440 1.00 20.70 203 PRO B O 1
ATOM 3769 N N . LYS B 1 220 ? 32.052 25.385 46.503 1.00 27.74 204 LYS B N 1
ATOM 3770 C CA . LYS B 1 220 ? 33.053 24.319 46.655 1.00 30.73 204 LYS B CA 1
ATOM 3771 C C . LYS B 1 220 ? 32.886 23.559 47.978 1.00 28.39 204 LYS B C 1
ATOM 3772 O O . LYS B 1 220 ? 33.421 22.468 48.136 1.00 29.81 204 LYS B O 1
ATOM 3778 N N . GLY B 1 221 ? 32.193 24.159 48.952 1.00 26.50 205 GLY B N 1
ATOM 3779 C CA . GLY B 1 221 ? 31.908 23.467 50.218 1.00 26.11 205 GLY B CA 1
ATOM 3780 C C . GLY B 1 221 ? 30.572 22.726 50.312 1.00 24.29 205 GLY B C 1
ATOM 3781 O O . GLY B 1 221 ? 30.207 22.265 51.392 1.00 22.03 205 GLY B O 1
ATOM 3782 N N . TRP B 1 222 ? 29.855 22.592 49.191 1.00 21.89 206 TRP B N 1
ATOM 3783 C CA . TRP B 1 222 ? 28.451 22.082 49.191 1.00 20.21 206 TRP B CA 1
ATOM 3784 C C . TRP B 1 222 ? 28.411 20.566 49.110 1.00 20.39 206 TRP B C 1
ATOM 3785 O O . TRP B 1 222 ? 27.337 19.972 49.176 1.00 18.91 206 TRP B O 1
ATOM 3796 N N . GLY B 1 223 ? 29.578 19.912 48.967 1.00 18.67 207 GLY B N 1
ATOM 3797 C CA . GLY B 1 223 ? 29.577 18.488 48.790 1.00 17.10 207 GLY B CA 1
ATOM 3798 C C . GLY B 1 223 ? 28.904 17.642 49.898 1.00 19.25 207 GLY B C 1
ATOM 3799 O O . GLY B 1 223 ? 28.140 16.721 49.621 1.00 19.44 207 GLY B O 1
ATOM 3800 N N . PRO B 1 224 ? 29.202 17.912 51.179 1.00 18.38 208 PRO B N 1
ATOM 3801 C CA . PRO B 1 224 ? 28.558 17.067 52.179 1.00 18.41 208 PRO B CA 1
ATOM 3802 C C . PRO B 1 224 ? 27.010 17.196 52.188 1.00 16.99 208 PRO B C 1
ATOM 3803 O O . PRO B 1 224 ? 26.326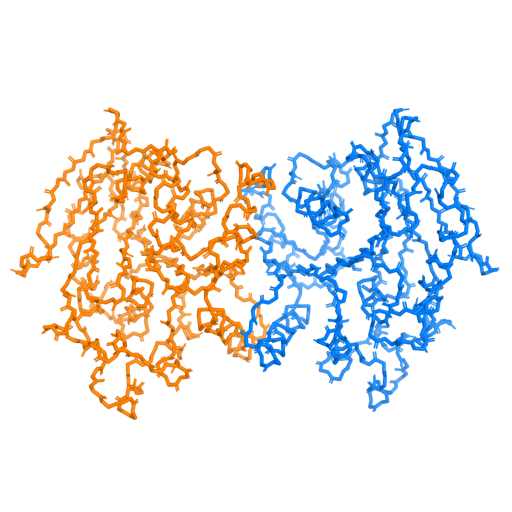 16.309 52.683 1.00 17.71 208 PRO B O 1
ATOM 3807 N N . ALA B 1 225 ? 26.474 18.244 51.613 1.00 15.14 209 ALA B N 1
ATOM 3808 C CA . ALA B 1 225 ? 25.048 18.408 51.564 1.00 16.89 209 ALA B CA 1
ATOM 3809 C C . ALA B 1 225 ? 24.409 17.700 50.353 1.00 18.66 209 ALA B C 1
ATOM 3810 O O . ALA B 1 225 ? 23.188 17.750 50.175 1.00 21.79 209 ALA B O 1
ATOM 3812 N N . SER B 1 226 ? 25.202 17.076 49.487 1.00 16.91 210 SER B N 1
ATOM 3813 C CA . SER B 1 226 ? 24.637 16.350 48.362 1.00 16.45 210 SER B CA 1
ATOM 3814 C C . SER B 1 226 ? 23.720 15.161 48.812 1.00 16.93 210 SER B C 1
ATOM 3815 O O . SER B 1 226 ? 24.093 14.371 49.665 1.00 17.18 210 SER B O 1
ATOM 3818 N N . SER B 1 227 ? 22.534 15.021 48.212 1.00 14.11 211 SER B N 1
ATOM 3819 C CA . SER B 1 227 ? 21.643 13.917 48.508 1.00 14.20 211 SER B CA 1
ATOM 3820 C C . SER B 1 227 ? 21.803 12.776 47.535 1.00 14.41 211 SER B C 1
ATOM 3821 O O . SER B 1 227 ? 21.240 11.711 47.735 1.00 13.77 211 SER B O 1
ATOM 3824 N N . MET B 1 228 ? 22.556 12.966 46.463 1.00 15.45 212 MET B N 1
ATOM 3825 C CA . MET B 1 228 ? 22.486 12.040 45.340 1.00 16.01 212 MET B CA 1
ATOM 3826 C C . MET B 1 228 ? 22.852 10.613 45.705 1.00 16.51 212 MET B C 1
ATOM 3827 O O . MET B 1 228 ? 22.060 9.703 45.473 1.00 13.44 212 MET B O 1
ATOM 3832 N N . ALA B 1 229 ? 24.003 10.434 46.347 1.00 17.93 213 ALA B N 1
ATOM 3833 C CA . ALA B 1 229 ? 24.461 9.135 46.712 1.00 18.56 213 ALA B CA 1
ATOM 3834 C C . ALA B 1 229 ? 23.449 8.453 47.634 1.00 17.82 213 ALA B C 1
ATOM 3835 O O . ALA B 1 229 ? 23.153 7.283 47.475 1.00 17.55 213 ALA B O 1
ATOM 3837 N N . GLY B 1 230 ? 22.858 9.207 48.547 1.00 16.21 214 GLY B N 1
ATOM 3838 C CA . GLY B 1 230 ? 21.930 8.657 49.502 1.00 15.24 214 GLY B CA 1
ATOM 3839 C C . GLY B 1 230 ? 20.602 8.270 48.864 1.00 15.55 214 GLY B C 1
ATOM 3840 O O . GLY B 1 230 ? 19.959 7.276 49.254 1.00 15.00 214 GLY B O 1
ATOM 3841 N N . LEU B 1 231 ? 20.213 8.989 47.833 1.00 14.90 215 LEU B N 1
ATOM 3842 C CA . LEU B 1 231 ? 19.053 8.602 47.084 1.00 15.81 215 LEU B CA 1
ATOM 3843 C C . LEU B 1 231 ? 19.317 7.310 46.353 1.00 16.10 215 LEU B C 1
ATOM 3844 O O . LEU B 1 231 ? 18.447 6.434 46.310 1.00 17.35 215 LEU B O 1
ATOM 3849 N N . ILE B 1 232 ? 20.485 7.212 45.736 1.00 15.70 216 ILE B N 1
ATOM 3850 C CA . ILE B 1 232 ? 20.805 6.038 44.953 1.00 18.70 216 ILE B CA 1
ATOM 3851 C C . ILE B 1 232 ? 20.828 4.783 45.871 1.00 18.47 216 ILE B C 1
ATOM 3852 O O . ILE B 1 232 ? 20.394 3.707 45.481 1.00 19.30 216 ILE B O 1
ATOM 3857 N N . ASN B 1 233 ? 21.259 4.958 47.112 1.00 19.36 217 ASN B N 1
ATOM 3858 C CA . ASN B 1 233 ? 21.421 3.852 48.032 1.00 21.51 217 ASN B CA 1
ATOM 3859 C C . ASN B 1 233 ? 20.237 3.516 48.892 1.00 19.46 217 ASN B C 1
ATOM 3860 O O . ASN B 1 233 ? 20.264 2.509 49.559 1.00 16.73 217 ASN B O 1
ATOM 3865 N N . THR B 1 234 ? 19.192 4.339 48.882 1.00 18.12 218 THR B N 1
ATOM 3866 C CA . THR B 1 234 ? 18.126 4.149 49.830 1.00 18.31 218 THR B CA 1
ATOM 3867 C C . THR B 1 234 ? 17.351 2.934 49.446 1.00 17.82 218 THR B C 1
ATOM 3868 O O . THR B 1 234 ? 17.264 2.610 48.283 1.00 15.24 218 THR B O 1
ATOM 3872 N N . GLU B 1 235 ? 16.739 2.328 50.441 1.00 18.04 219 GLU B N 1
ATOM 3873 C CA . GLU B 1 235 ? 15.770 1.274 50.245 1.00 22.50 219 GLU B CA 1
ATOM 3874 C C . GLU B 1 235 ? 14.319 1.808 50.282 1.00 19.82 219 GLU B C 1
ATOM 3875 O O . GLU B 1 235 ? 13.388 1.081 50.011 1.00 21.21 219 GLU B O 1
ATOM 3881 N N . ILE B 1 236 ? 14.121 3.086 50.596 1.00 16.91 220 ILE B N 1
ATOM 3882 C CA . ILE B 1 236 ? 12.784 3.656 50.599 1.00 15.44 220 ILE B CA 1
ATOM 3883 C C . ILE B 1 236 ? 12.303 3.828 49.162 1.00 14.61 220 ILE B C 1
ATOM 3884 O O . ILE B 1 236 ? 13.007 4.432 48.375 1.00 15.13 220 ILE B O 1
ATOM 3889 N N . PRO B 1 237 ? 11.120 3.316 48.818 1.00 13.31 221 PRO B N 1
ATOM 3890 C CA . PRO B 1 237 ? 10.574 3.573 47.474 1.00 13.60 221 PRO B CA 1
ATOM 3891 C C . PRO B 1 237 ? 10.512 5.067 47.120 1.00 12.87 221 PRO B C 1
ATOM 3892 O O . PRO B 1 237 ? 10.061 5.879 47.943 1.00 12.06 221 PRO B O 1
ATOM 3896 N N . LEU B 1 238 ? 10.972 5.394 45.929 1.00 11.52 222 LEU B N 1
ATOM 3897 C CA . LEU B 1 238 ? 10.974 6.763 45.431 1.00 12.20 222 LEU B CA 1
ATOM 3898 C C . LEU B 1 238 ? 10.188 6.873 44.160 1.00 11.64 222 LEU B C 1
ATOM 3899 O O . LEU B 1 238 ? 10.336 6.041 43.269 1.00 11.30 222 LEU B O 1
ATOM 3904 N N . MET B 1 239 ? 9.373 7.907 44.082 1.00 11.56 223 MET B N 1
ATOM 3905 C CA . MET B 1 239 ? 8.777 8.340 42.823 1.00 13.02 223 MET B CA 1
ATOM 3906 C C . MET B 1 239 ? 9.243 9.765 42.540 1.00 11.45 223 MET B C 1
ATOM 3907 O O . MET B 1 239 ? 9.186 10.654 43.449 1.00 10.96 223 MET B O 1
ATOM 3912 N N . LEU B 1 240 ? 9.705 10.005 41.310 1.00 10.08 224 LEU B N 1
ATOM 3913 C CA . LEU B 1 240 ? 10.140 11.330 40.942 1.00 9.51 224 LEU B CA 1
ATOM 3914 C C . LEU B 1 240 ? 9.418 11.805 39.705 1.00 9.26 224 LEU B C 1
ATOM 3915 O O . LEU B 1 240 ? 8.928 11.005 38.915 1.00 8.46 224 LEU B O 1
ATOM 3920 N N . THR B 1 241 ? 9.360 13.114 39.540 1.00 9.46 225 THR B N 1
ATOM 3921 C CA . THR B 1 241 ? 8.813 13.723 38.349 1.00 10.37 225 THR B CA 1
ATOM 3922 C C . THR B 1 241 ? 9.714 14.860 37.803 1.00 11.03 225 THR B C 1
ATOM 3923 O O . THR B 1 241 ? 10.448 15.557 38.558 1.00 10.94 225 THR B O 1
ATOM 3927 N N . VAL B 1 242 ? 9.656 15.008 36.479 1.00 11.75 226 VAL B N 1
ATOM 3928 C CA . VAL B 1 242 ? 10.313 16.083 35.765 1.00 11.18 226 VAL B CA 1
ATOM 3929 C C . VAL B 1 242 ? 9.304 16.539 34.713 1.00 10.67 226 VAL B C 1
ATOM 3930 O O . VAL B 1 242 ? 8.537 15.712 34.167 1.00 9.54 226 VAL B O 1
ATOM 3934 N N . SER B 1 243 ? 9.229 17.861 34.503 1.00 9.67 227 SER B N 1
ATOM 3935 C CA . SER B 1 243 ? 8.172 18.424 33.667 1.00 9.57 227 SER B CA 1
ATOM 3936 C C . SER B 1 243 ? 8.750 18.754 32.270 1.00 9.78 227 SER B C 1
ATOM 3937 O O . SER B 1 243 ? 9.937 19.188 32.134 1.00 9.62 227 SER B O 1
ATOM 3940 N N . GLU B 1 244 ? 7.925 18.594 31.252 1.00 9.88 228 GLU B N 1
ATOM 3941 C CA . GLU B 1 244 ? 8.336 18.991 29.878 1.00 11.24 228 GLU B CA 1
ATOM 3942 C C . GLU B 1 244 ? 8.942 20.382 29.793 1.00 10.54 228 GLU B C 1
ATOM 3943 O O . GLU B 1 244 ? 9.917 20.567 29.124 1.00 10.79 228 GLU B O 1
ATOM 3949 N N . PHE B 1 245 ? 8.358 21.359 30.468 1.00 10.51 229 PHE B N 1
ATOM 3950 C CA . PHE B 1 245 ? 8.847 22.772 30.405 1.00 11.72 229 PHE B CA 1
ATOM 3951 C C . PHE B 1 245 ? 9.575 23.214 31.680 1.00 11.74 229 PHE B C 1
ATOM 3952 O O . PHE B 1 245 ? 9.625 24.417 31.996 1.00 12.12 229 PHE B O 1
ATOM 3960 N N . ASP B 1 246 ? 10.117 22.238 32.420 1.00 11.41 230 ASP B N 1
ATOM 3961 C CA . ASP B 1 246 ? 10.974 22.505 33.597 1.00 11.74 230 ASP B CA 1
ATOM 3962 C C . ASP B 1 246 ? 12.162 23.309 33.130 1.00 13.32 230 ASP B C 1
ATOM 3963 O O . ASP B 1 246 ? 12.664 23.081 32.028 1.00 12.14 230 ASP B O 1
ATOM 3968 N N . PRO B 1 247 ? 12.629 24.247 33.950 1.00 13.84 231 PRO B N 1
ATOM 3969 C CA . PRO B 1 247 ? 13.900 24.912 33.586 1.00 14.96 231 PRO B CA 1
ATOM 3970 C C . PRO B 1 247 ? 15.031 23.925 33.445 1.00 14.44 231 PRO B C 1
ATOM 3971 O O . PRO B 1 247 ? 14.974 22.837 34.034 1.00 13.15 231 PRO B O 1
ATOM 3975 N N . GLU B 1 248 ? 16.084 24.355 32.753 1.00 13.76 232 GLU B N 1
ATOM 3976 C CA . GLU B 1 248 ? 17.218 23.525 32.458 1.00 13.72 232 GLU B CA 1
ATOM 3977 C C . GLU B 1 248 ? 17.769 22.718 33.623 1.00 13.59 232 GLU B C 1
ATOM 3978 O O . GLU B 1 248 ? 17.987 21.532 33.478 1.00 11.75 232 GLU B O 1
ATOM 3984 N N . ASP B 1 249 ? 18.112 23.367 34.742 1.00 14.00 233 ASP B N 1
ATOM 3985 C CA . ASP B 1 249 ? 18.807 22.616 35.810 1.00 16.95 233 ASP B CA 1
ATOM 3986 C C . ASP B 1 249 ? 17.973 21.528 36.476 1.00 14.01 233 ASP B C 1
ATOM 3987 O O . ASP B 1 249 ? 18.520 20.507 36.882 1.00 14.47 233 ASP B O 1
ATOM 3992 N N . PHE B 1 250 ? 16.659 21.741 36.553 1.00 12.20 234 PHE B N 1
ATOM 3993 C CA . PHE B 1 250 ? 15.761 20.667 37.012 1.00 11.56 234 PHE B CA 1
ATOM 3994 C C . PHE B 1 250 ? 15.730 19.472 36.062 1.00 11.16 234 PHE B C 1
ATOM 3995 O O . PHE B 1 250 ? 15.795 18.264 36.508 1.00 10.39 234 PHE B O 1
ATOM 4003 N N . GLN B 1 251 ? 15.743 19.746 34.754 1.00 10.84 235 GLN B N 1
ATOM 4004 C CA . GLN B 1 251 ? 15.843 18.683 33.794 1.00 11.31 235 GLN B CA 1
ATOM 4005 C C . GLN B 1 251 ? 17.211 17.970 33.844 1.00 11.81 235 GLN B C 1
ATOM 4006 O O . GLN B 1 251 ? 17.250 16.764 33.757 1.00 11.52 235 GLN B O 1
ATOM 4012 N N . ARG B 1 252 ? 18.306 18.713 34.035 1.00 12.01 236 ARG B N 1
ATOM 4013 C CA . ARG B 1 252 ? 19.620 18.119 34.155 1.00 13.90 236 ARG B CA 1
ATOM 4014 C C . ARG B 1 252 ? 19.731 17.223 35.391 1.00 14.06 236 ARG B C 1
ATOM 4015 O O . ARG B 1 252 ? 20.251 16.100 35.330 1.00 13.29 236 ARG B O 1
ATOM 4023 N N . GLN B 1 253 ? 19.220 17.731 36.513 1.00 13.96 237 GLN B N 1
ATOM 4024 C CA . GLN B 1 253 ? 19.280 16.954 37.761 1.00 13.40 237 GLN B CA 1
ATOM 4025 C C . GLN B 1 253 ? 18.450 15.658 37.621 1.00 13.23 237 GLN B C 1
ATOM 4026 O O . GLN B 1 253 ? 18.872 14.595 38.064 1.00 11.60 237 GLN B O 1
ATOM 4032 N N . ALA B 1 254 ? 17.290 15.747 36.960 1.00 11.95 238 ALA B N 1
ATOM 4033 C CA . ALA B 1 254 ? 16.487 14.586 36.770 1.00 11.51 238 ALA B CA 1
ATOM 4034 C C . ALA B 1 254 ? 17.172 13.551 35.909 1.00 11.74 238 ALA B C 1
ATOM 4035 O O . ALA B 1 254 ? 17.161 12.327 36.218 1.00 11.92 238 ALA B O 1
ATOM 4037 N N . ALA B 1 255 ? 17.806 13.992 34.816 1.00 12.06 239 ALA B N 1
ATOM 4038 C CA . ALA B 1 255 ? 18.503 13.063 33.944 1.00 11.33 239 ALA B CA 1
ATOM 4039 C C . ALA B 1 255 ? 19.734 12.485 34.639 1.00 12.43 239 ALA B C 1
ATOM 4040 O O . ALA B 1 255 ? 20.043 11.296 34.496 1.00 12.33 239 ALA B O 1
ATOM 4042 N N . GLN B 1 256 ? 20.448 13.319 35.392 1.00 13.46 240 GLN B N 1
ATOM 4043 C CA . GLN B 1 256 ? 21.547 12.806 36.239 1.00 14.68 240 GLN B CA 1
ATOM 4044 C C . GLN B 1 256 ? 21.105 11.706 37.226 1.00 14.27 240 GLN B C 1
ATOM 4045 O O . GLN B 1 256 ? 21.797 10.700 37.437 1.00 12.57 240 GLN B O 1
ATOM 4051 N N . PHE B 1 257 ? 19.963 11.914 37.849 1.00 13.43 241 PHE B N 1
ATOM 4052 C CA . PHE B 1 257 ? 19.444 10.908 38.771 1.00 12.99 241 PHE B CA 1
ATOM 4053 C C . PHE B 1 257 ? 19.243 9.552 38.020 1.00 14.83 241 PHE B C 1
ATOM 4054 O O . PHE B 1 257 ? 19.695 8.485 38.483 1.00 13.96 241 PHE B O 1
ATOM 4062 N N . VAL B 1 258 ? 18.595 9.593 36.858 1.00 13.93 242 VAL B N 1
ATOM 4063 C CA . VAL B 1 258 ? 18.366 8.419 36.074 1.00 15.32 242 VAL B CA 1
ATOM 4064 C C . VAL B 1 258 ? 19.731 7.756 35.675 1.00 15.79 242 VAL B C 1
ATOM 4065 O O . VAL B 1 258 ? 19.831 6.534 35.817 1.00 15.92 242 VAL B O 1
ATOM 4069 N N . CYS B 1 259 ? 20.735 8.522 35.206 1.00 18.84 243 CYS B N 1
ATOM 4070 C CA . CYS B 1 259 ? 22.047 7.976 34.913 1.00 21.01 243 CYS B CA 1
ATOM 4071 C C . CYS B 1 259 ? 22.660 7.202 36.106 1.00 19.34 243 CYS B C 1
ATOM 4072 O O . CYS B 1 259 ? 23.107 6.083 35.940 1.00 17.36 243 CYS B O 1
ATOM 4075 N N . ALA B 1 260 ? 22.750 7.874 37.257 1.00 17.04 244 ALA B N 1
ATOM 4076 C CA . ALA B 1 260 ? 23.384 7.310 38.449 1.00 16.36 244 ALA B CA 1
ATOM 4077 C C . ALA B 1 260 ? 22.611 6.089 38.945 1.00 16.60 244 ALA B C 1
ATOM 4078 O O . ALA B 1 260 ? 23.221 5.099 39.362 1.00 15.95 244 ALA B O 1
ATOM 4080 N N . TRP B 1 261 ? 21.274 6.107 38.841 1.00 15.31 245 TRP B N 1
ATOM 4081 C CA . TRP B 1 261 ? 20.456 4.960 39.287 1.00 15.73 245 TRP B CA 1
ATOM 4082 C C . TRP B 1 261 ? 20.698 3.813 38.404 1.00 17.19 245 TRP B C 1
ATOM 4083 O O . TRP B 1 261 ? 20.993 2.716 38.875 1.00 20.59 245 TRP B O 1
ATOM 4094 N N . GLY B 1 262 ? 20.622 4.043 37.115 1.00 16.82 246 GLY B N 1
ATOM 4095 C CA . GLY B 1 262 ? 20.844 3.000 36.116 1.00 17.96 246 GLY B CA 1
ATOM 4096 C C . GLY B 1 262 ? 22.220 2.414 36.250 1.00 18.71 246 GLY B C 1
ATOM 4097 O O . GLY B 1 262 ? 22.399 1.196 36.125 1.00 20.11 246 GLY B O 1
ATOM 4098 N N . MET B 1 263 ? 23.202 3.275 36.491 1.00 19.54 247 MET B N 1
ATOM 4099 C CA . MET B 1 263 ? 24.566 2.784 36.729 1.00 22.72 247 MET B CA 1
ATOM 4100 C C . MET B 1 263 ? 24.714 1.923 37.998 1.00 22.67 247 MET B C 1
ATOM 4101 O O . MET B 1 263 ? 25.318 0.867 37.966 1.00 21.68 247 MET B O 1
ATOM 4106 N N . ALA B 1 264 ? 24.118 2.336 39.094 1.00 19.99 248 ALA B N 1
ATOM 4107 C CA . ALA B 1 264 ? 24.274 1.600 40.329 1.00 20.25 248 ALA B CA 1
ATOM 4108 C C . ALA B 1 264 ? 23.445 0.345 40.314 1.00 19.34 248 ALA B C 1
ATOM 4109 O O . ALA B 1 264 ? 23.863 -0.663 40.874 1.00 18.37 248 ALA B O 1
ATOM 4111 N N . HIS B 1 265 ? 22.251 0.373 39.708 1.00 16.79 249 HIS B N 1
ATOM 4112 C CA . HIS B 1 265 ? 21.304 -0.729 39.872 1.00 17.35 249 HIS B CA 1
ATOM 4113 C C . HIS B 1 265 ? 20.946 -1.568 38.649 1.00 16.63 249 HIS B C 1
ATOM 4114 O O . HIS B 1 265 ? 20.202 -2.505 38.784 1.00 18.35 249 HIS B O 1
ATOM 4121 N N . ALA B 1 266 ? 21.483 -1.241 37.474 1.00 17.20 250 ALA B N 1
ATOM 4122 C CA . ALA B 1 266 ? 21.113 -1.872 36.223 1.00 17.72 250 ALA B CA 1
ATOM 4123 C C . ALA B 1 266 ? 19.600 -1.948 36.052 1.00 16.86 250 ALA B C 1
ATOM 4124 O O . ALA B 1 266 ? 19.074 -3.010 35.729 1.00 19.19 250 ALA B O 1
ATOM 4126 N N . ALA B 1 267 ? 18.932 -0.817 36.287 1.00 16.07 251 ALA B N 1
ATOM 4127 C CA . ALA B 1 267 ? 17.485 -0.696 36.353 1.00 14.88 251 ALA B CA 1
ATOM 4128 C C . ALA B 1 267 ? 17.138 0.752 36.156 1.00 14.64 251 ALA B C 1
ATOM 4129 O O . ALA B 1 267 ? 17.993 1.690 36.256 1.00 15.76 251 ALA B O 1
ATOM 4131 N N . TYR B 1 268 ? 15.864 0.976 35.939 1.00 12.39 252 TYR B N 1
ATOM 4132 C CA . TYR B 1 268 ? 15.378 2.276 35.613 1.00 11.68 252 TYR B CA 1
ATOM 4133 C C . TYR B 1 268 ? 14.458 2.712 36.717 1.00 10.99 252 TYR B C 1
ATOM 4134 O O . TYR B 1 268 ? 13.537 1.999 37.058 1.00 11.36 252 TYR B O 1
ATOM 4143 N N . PRO B 1 269 ? 14.724 3.875 37.331 1.00 10.56 253 PRO B N 1
ATOM 4144 C CA . PRO B 1 269 ? 13.936 4.286 38.521 1.00 11.10 253 PRO B CA 1
ATOM 4145 C C . PRO B 1 269 ? 12.561 4.859 38.148 1.00 10.39 253 PRO B C 1
ATOM 4146 O O . PRO B 1 269 ? 12.328 5.177 36.966 1.00 10.44 253 PRO B O 1
ATOM 4150 N N . GLU B 1 270 ? 11.687 5.032 39.129 1.00 10.48 254 GLU B N 1
ATOM 4151 C CA . GLU B 1 270 ? 10.385 5.573 38.866 1.00 10.31 254 GLU B CA 1
ATOM 4152 C C . GLU B 1 270 ? 10.465 7.124 38.715 1.00 10.32 254 GLU B C 1
ATOM 4153 O O . GLU B 1 270 ? 10.093 7.926 39.634 1.00 10.53 254 GLU B O 1
ATOM 4159 N N . MET B 1 271 ? 10.907 7.551 37.535 1.00 9.95 255 MET B N 1
ATOM 4160 C CA . MET B 1 271 ? 10.954 8.986 37.152 1.00 10.00 255 MET B CA 1
ATOM 4161 C C . MET B 1 271 ? 9.963 9.229 36.055 1.00 10.61 255 MET B C 1
ATOM 4162 O O . MET B 1 271 ? 10.071 8.628 34.977 1.00 11.27 255 MET B O 1
ATOM 4167 N N . HIS B 1 272 ? 8.972 10.057 36.321 1.00 11.35 256 HIS B N 1
ATOM 4168 C CA . HIS B 1 272 ? 7.888 10.270 35.441 1.00 13.47 256 HIS B CA 1
ATOM 4169 C C . HIS B 1 272 ? 8.175 11.559 34.635 1.00 13.74 256 HIS B C 1
ATOM 4170 O O . HIS B 1 272 ? 8.612 12.569 35.201 1.00 12.73 256 HIS B O 1
ATOM 4177 N N . TYR B 1 273 ? 7.949 11.486 33.324 1.00 13.42 257 TYR B N 1
ATOM 4178 C CA . TYR B 1 273 ? 8.009 12.637 32.455 1.00 13.00 257 TYR B CA 1
ATOM 4179 C C . TYR B 1 273 ? 6.602 13.193 32.229 1.00 12.64 257 TYR B C 1
ATOM 4180 O O . TYR B 1 273 ? 5.698 12.513 31.782 1.00 9.91 257 TYR B O 1
ATOM 4189 N N . LEU B 1 274 ? 6.427 14.460 32.588 1.00 11.29 258 LEU B N 1
ATOM 4190 C CA . LEU B 1 274 ? 5.111 15.036 32.654 1.00 11.36 258 LEU B CA 1
ATOM 4191 C C . LEU B 1 274 ? 4.883 15.941 31.440 1.00 12.21 258 LEU B C 1
ATOM 4192 O O . LEU B 1 274 ? 5.306 17.127 31.414 1.00 11.11 258 LEU B O 1
ATOM 4197 N N . VAL B 1 275 ? 4.244 15.357 30.435 1.00 12.68 259 VAL B N 1
ATOM 4198 C CA . VAL B 1 275 ? 3.972 16.047 29.151 1.00 14.13 259 VAL B CA 1
ATOM 4199 C C . VAL B 1 275 ? 3.063 17.225 29.379 1.00 13.46 259 VAL B C 1
ATOM 4200 O O . VAL B 1 275 ? 2.087 17.101 30.094 1.00 13.62 259 VAL B O 1
ATOM 4204 N N . GLY B 1 276 ? 3.446 18.393 28.873 1.00 13.95 260 GLY B N 1
ATOM 4205 C CA . GLY B 1 276 ? 2.580 19.579 28.897 1.00 14.46 260 GLY B CA 1
ATOM 4206 C C . GLY B 1 276 ? 2.681 20.403 30.176 1.00 15.84 260 GLY B C 1
ATOM 4207 O O . GLY B 1 276 ? 2.245 21.524 30.239 1.00 15.43 260 GLY B O 1
ATOM 4208 N N . HIS B 1 277 ? 3.330 19.837 31.195 1.00 15.53 261 HIS B N 1
ATOM 4209 C CA . HIS B 1 277 ? 3.524 20.486 32.476 1.00 13.94 261 HIS B CA 1
ATOM 4210 C C . HIS B 1 277 ? 4.795 21.350 32.505 1.00 13.14 261 HIS B C 1
ATOM 4211 O O . HIS B 1 277 ? 5.732 21.162 31.747 1.00 12.45 261 HIS B O 1
ATOM 4218 N N . ASN B 1 278 ? 4.766 22.341 33.365 1.00 13.10 262 ASN B N 1
ATOM 4219 C CA . ASN B 1 278 ? 5.939 23.144 33.651 1.00 12.83 262 ASN B CA 1
ATOM 4220 C C . ASN B 1 278 ? 6.366 22.957 35.093 1.00 13.01 262 ASN B C 1
ATOM 4221 O O . ASN B 1 278 ? 6.046 21.957 35.697 1.00 13.45 262 ASN B O 1
ATOM 4226 N N . HIS B 1 279 ? 7.113 23.902 35.661 1.00 14.23 263 HIS B N 1
ATOM 4227 C CA . HIS B 1 279 ? 7.736 23.634 36.943 1.00 13.42 263 HIS B CA 1
ATOM 4228 C C . HIS B 1 279 ? 6.723 23.581 38.073 1.00 14.37 263 HIS B C 1
ATOM 4229 O O . HIS B 1 279 ? 6.915 22.795 39.024 1.00 13.26 263 HIS B O 1
ATOM 4236 N N . LEU B 1 280 ? 5.697 24.423 38.006 1.00 14.66 264 LEU B N 1
ATOM 4237 C CA . LEU B 1 280 ? 4.665 24.487 39.075 1.00 15.53 264 LEU B CA 1
ATOM 4238 C C . LEU B 1 280 ? 3.356 23.736 38.814 1.00 13.35 264 LEU B C 1
ATOM 4239 O O . LEU B 1 280 ? 2.643 23.366 39.787 1.00 11.32 264 LEU B O 1
ATOM 4244 N N . SER B 1 281 ? 3.030 23.509 37.534 1.00 10.97 265 SER B N 1
ATOM 4245 C CA . SER B 1 281 ? 1.748 22.947 37.201 1.00 11.18 265 SER B CA 1
ATOM 4246 C C . SER B 1 281 ? 1.428 21.584 37.845 1.00 11.27 265 SER B C 1
ATOM 4247 O O . SER B 1 281 ? 0.242 21.300 38.116 1.00 11.75 265 SER B O 1
ATOM 4250 N N . PRO B 1 282 ? 2.444 20.736 38.087 1.00 11.28 266 PRO B N 1
ATOM 4251 C CA . PRO B 1 282 ? 2.004 19.413 38.496 1.00 12.04 266 PRO B CA 1
ATOM 4252 C C . PRO B 1 282 ? 1.272 19.425 39.863 1.00 13.02 266 PRO B C 1
ATOM 4253 O O . PRO B 1 282 ? 0.110 18.930 40.001 1.00 12.61 266 PRO B O 1
ATOM 4257 N N . ALA B 1 283 ? 1.935 19.960 40.870 1.00 12.05 267 ALA B N 1
ATOM 4258 C CA . ALA B 1 283 ? 1.308 20.013 42.205 1.00 12.36 267 ALA B CA 1
ATOM 4259 C C . ALA B 1 283 ? 0.057 20.910 42.183 1.00 13.05 267 ALA B C 1
ATOM 4260 O O . ALA B 1 283 ? -0.913 20.698 42.972 1.00 14.01 267 ALA B O 1
ATOM 4262 N N . GLN B 1 284 ? 0.080 21.941 41.344 1.00 11.89 268 GLN B N 1
ATOM 4263 C CA . GLN B 1 284 ? -1.049 22.825 41.277 1.00 13.22 268 GLN B CA 1
ATOM 4264 C C . GLN B 1 284 ? -2.259 22.156 40.598 1.00 12.98 268 GLN B C 1
ATOM 4265 O O . GLN B 1 284 ? -3.380 22.573 40.815 1.00 11.49 268 GLN B O 1
ATOM 4271 N N . SER B 1 285 ? -2.024 21.142 39.766 1.00 13.45 269 SER B N 1
ATOM 4272 C CA . SER B 1 285 ? -3.106 20.498 39.054 1.00 13.75 269 SER B CA 1
ATOM 4273 C C . SER B 1 285 ? -3.864 19.540 39.940 1.00 14.35 269 SER B C 1
ATOM 4274 O O . SER B 1 285 ? -4.944 19.050 39.561 1.00 15.26 269 SER B O 1
ATOM 4277 N N . ILE B 1 286 ? -3.343 19.267 41.125 1.00 13.60 270 ILE B N 1
ATOM 4278 C CA . ILE B 1 286 ? -3.965 18.273 41.967 1.00 13.06 270 ILE B CA 1
ATOM 4279 C C . ILE B 1 286 ? -5.253 18.855 42.493 1.00 15.41 270 ILE B C 1
ATOM 4280 O O . ILE B 1 286 ? -5.289 19.945 43.071 1.00 13.75 270 ILE B O 1
ATOM 4285 N N . GLY B 1 287 ? -6.338 18.127 42.304 1.00 17.08 271 GLY B N 1
ATOM 4286 C CA . GLY B 1 287 ? -7.632 18.625 42.689 1.00 17.68 271 GLY B CA 1
ATOM 4287 C C . GLY B 1 287 ? -8.273 19.551 41.676 1.00 17.22 271 GLY B C 1
ATOM 4288 O O . GLY B 1 287 ? -9.270 20.158 41.976 1.00 16.24 271 GLY B O 1
ATOM 4289 N N . THR B 1 288 ? -7.715 19.612 40.475 1.00 16.05 272 THR B N 1
ATOM 4290 C CA . THR B 1 288 ? -8.389 20.172 39.331 1.00 16.22 272 THR B CA 1
ATOM 4291 C C . THR B 1 288 ? -9.071 19.083 38.523 1.00 18.48 272 THR B C 1
ATOM 4292 O O . THR B 1 288 ? -8.993 17.886 38.816 1.00 17.14 272 THR B O 1
ATOM 4296 N N . GLU B 1 289 ? -9.726 19.483 37.454 1.00 21.15 273 GLU B N 1
ATOM 4297 C CA . GLU B 1 289 ? -10.197 18.457 36.478 1.00 24.44 273 GLU B CA 1
ATOM 4298 C C . GLU B 1 289 ? -9.114 17.688 35.748 1.00 23.22 273 GLU B C 1
ATOM 4299 O O . GLU B 1 289 ? -9.436 16.674 35.168 1.00 23.33 273 GLU B O 1
ATOM 4305 N N . ILE B 1 290 ? -7.874 18.185 35.734 1.00 20.93 274 ILE B N 1
ATOM 4306 C CA . ILE B 1 290 ? -6.725 17.433 35.262 1.00 23.43 274 ILE B CA 1
ATOM 4307 C C . ILE B 1 290 ? -6.352 16.440 36.385 1.00 23.86 274 ILE B C 1
ATOM 4308 O O . ILE B 1 290 ? -5.820 16.845 37.463 1.00 22.35 274 ILE B O 1
ATOM 4313 N N . LYS B 1 291 ? -6.696 15.167 36.171 1.00 20.75 275 LYS B N 1
ATOM 4314 C CA . LYS B 1 291 ? -6.561 14.144 37.176 1.00 21.64 275 LYS B CA 1
ATOM 4315 C C . LYS B 1 291 ? -5.233 13.380 37.190 1.00 19.68 275 LYS B C 1
ATOM 4316 O O . LYS B 1 291 ? -4.991 12.662 38.150 1.00 17.62 275 LYS B O 1
ATOM 4322 N N . ALA B 1 292 ? -4.417 13.468 36.138 1.00 18.62 276 ALA B N 1
ATOM 4323 C CA . ALA B 1 292 ? -3.299 12.555 35.967 1.00 17.80 276 ALA B CA 1
ATOM 4324 C C . ALA B 1 292 ? -2.338 12.603 37.194 1.00 16.41 276 ALA B C 1
ATOM 4325 O O . ALA B 1 292 ? -1.887 11.560 37.705 1.00 15.45 276 ALA B O 1
ATOM 4327 N N . ILE B 1 293 ? -2.026 13.801 37.646 1.00 14.24 277 ILE B N 1
ATOM 4328 C CA . ILE B 1 293 ? -0.953 13.930 38.686 1.00 14.80 277 ILE B CA 1
ATOM 4329 C C . ILE B 1 293 ? -1.460 13.443 40.039 1.00 14.19 277 ILE B C 1
ATOM 4330 O O . ILE B 1 293 ? -0.791 12.671 40.726 1.00 11.82 277 ILE B O 1
ATOM 4335 N N . GLY B 1 294 ? -2.682 13.850 40.375 1.00 14.19 278 GLY B N 1
ATOM 4336 C CA . GLY B 1 294 ? -3.348 13.342 41.609 1.00 15.05 278 GLY B CA 1
ATOM 4337 C C . GLY B 1 294 ? -3.417 11.829 41.590 1.00 16.09 278 GLY B C 1
ATOM 4338 O O . GLY B 1 294 ? -3.078 11.149 42.575 1.00 15.30 278 GLY B O 1
ATOM 4339 N N . ARG B 1 295 ? -3.835 11.268 40.457 1.00 15.80 279 ARG B N 1
ATOM 4340 C CA . ARG B 1 295 ? -3.862 9.791 40.373 1.00 17.26 279 ARG B CA 1
ATOM 4341 C C . ARG B 1 295 ? -2.518 9.096 40.539 1.00 15.12 279 ARG B C 1
ATOM 4342 O O . ARG B 1 295 ? -2.415 8.095 41.213 1.00 14.33 279 ARG B O 1
ATOM 4350 N N . MET B 1 296 ? -1.492 9.642 39.934 1.00 13.85 280 MET B N 1
ATOM 4351 C CA . MET B 1 296 ? -0.154 9.114 40.035 1.00 14.90 280 MET B CA 1
ATOM 4352 C C . MET B 1 296 ? 0.278 9.132 41.484 1.00 14.18 280 MET B C 1
ATOM 4353 O O . MET B 1 296 ? 0.816 8.161 41.982 1.00 12.78 280 MET B O 1
ATOM 4358 N N . VAL B 1 297 ? 0.047 10.258 42.155 1.00 12.73 281 VAL B N 1
ATOM 4359 C CA . VAL B 1 297 ? 0.452 10.426 43.526 1.00 12.75 281 VAL B CA 1
ATOM 4360 C C . VAL B 1 297 ? -0.277 9.419 44.395 1.00 12.55 281 VAL B C 1
ATOM 4361 O O . VAL B 1 297 ? 0.322 8.766 45.230 1.00 13.78 281 VAL B O 1
ATOM 4365 N N . ALA B 1 298 ? -1.588 9.332 44.243 1.00 14.03 282 ALA B N 1
ATOM 4366 C CA . ALA B 1 298 ? -2.410 8.496 45.111 1.00 13.06 282 ALA B CA 1
ATOM 4367 C C . ALA B 1 298 ? -2.110 7.015 44.848 1.00 13.35 282 ALA B C 1
ATOM 4368 O O . ALA B 1 298 ? -2.032 6.216 45.770 1.00 12.46 282 ALA B O 1
ATOM 4370 N N . GLY B 1 299 ? -1.948 6.646 43.572 1.00 12.89 283 GLY B N 1
ATOM 4371 C CA . GLY B 1 299 ? -1.514 5.312 43.192 1.00 12.55 283 GLY B CA 1
ATOM 4372 C C . GLY B 1 299 ? -0.179 4.919 43.884 1.00 12.37 283 GLY B C 1
ATOM 4373 O O . GLY B 1 299 ? -0.036 3.783 44.436 1.00 11.52 283 GLY B O 1
ATOM 4374 N N . PHE B 1 300 ? 0.802 5.843 43.909 1.00 11.86 284 PHE B N 1
ATOM 4375 C CA . PHE B 1 300 ? 2.089 5.513 44.539 1.00 11.11 284 PHE B CA 1
ATOM 4376 C C . PHE B 1 300 ? 1.912 5.295 46.051 1.00 11.26 284 PHE B C 1
ATOM 4377 O O . PHE B 1 300 ? 2.460 4.336 46.630 1.00 10.49 284 PHE B O 1
ATOM 4385 N N . VAL B 1 301 ? 1.129 6.184 46.674 1.00 11.29 285 VAL B N 1
ATOM 4386 C CA . VAL B 1 301 ? 0.894 6.120 48.122 1.00 12.09 285 VAL B CA 1
ATOM 4387 C C . VAL B 1 301 ? 0.317 4.752 48.517 1.00 13.21 285 VAL B C 1
ATOM 4388 O O . VAL B 1 301 ? 0.787 4.144 49.463 1.00 14.76 285 VAL B O 1
ATOM 4392 N N . ARG B 1 302 ? -0.705 4.301 47.799 1.00 14.61 286 ARG B N 1
ATOM 4393 C CA . ARG B 1 302 ? -1.321 3.011 48.062 1.00 17.31 286 ARG B CA 1
ATOM 4394 C C . ARG B 1 302 ? -0.329 1.873 47.801 1.00 17.30 286 ARG B C 1
ATOM 4395 O O . ARG B 1 302 ? -0.268 0.950 48.594 1.00 16.88 286 ARG B O 1
ATOM 4403 N N . ARG B 1 303 ? 0.495 1.970 46.732 1.00 17.65 287 ARG B N 1
ATOM 4404 C CA . ARG B 1 303 ? 1.482 0.888 46.454 1.00 18.55 287 ARG B CA 1
ATOM 4405 C C . ARG B 1 303 ? 2.466 0.693 47.585 1.00 17.54 287 ARG B C 1
ATOM 4406 O O . ARG B 1 303 ? 2.723 -0.441 48.003 1.00 20.04 287 ARG B O 1
ATOM 4414 N N . VAL B 1 304 ? 2.999 1.785 48.097 1.00 15.01 288 VAL B N 1
ATOM 4415 C CA . VAL B 1 304 ? 4.093 1.698 49.062 1.00 15.11 288 VAL B CA 1
ATOM 4416 C C . VAL B 1 304 ? 3.588 1.517 50.522 1.00 14.40 288 VAL B C 1
ATOM 4417 O O . VAL B 1 304 ? 4.374 1.342 51.407 1.00 14.63 288 VAL B O 1
ATOM 4421 N N . THR B 1 305 ? 2.291 1.589 50.731 1.00 15.62 289 THR B N 1
ATOM 4422 C CA . THR B 1 305 ? 1.709 1.465 52.083 1.00 17.71 289 THR B CA 1
ATOM 4423 C C . THR B 1 305 ? 0.789 0.228 52.269 1.00 22.08 289 THR B C 1
ATOM 4424 O O . THR B 1 305 ? 0.107 0.110 53.276 1.00 23.84 289 THR B O 1
ATOM 4428 N N . ARG B 1 306 ? 0.799 -0.656 51.292 1.00 25.07 290 ARG B N 1
ATOM 4429 C CA . ARG B 1 306 ? -0.030 -1.880 51.256 1.00 34.82 290 ARG B CA 1
ATOM 4430 C C . ARG B 1 306 ? 0.248 -2.845 52.381 1.00 35.01 290 ARG B C 1
ATOM 4431 O O . ARG B 1 306 ? 1.325 -2.774 52.940 1.00 38.72 290 ARG B O 1
#

Radius of gyration: 24.76 Å; Cα contacts (8 Å, |Δi|>4): 1327; chains: 2; bounding box: 50×54×72 Å

Solvent-accessible surface area: 22072 Å² total

Organism: NCBI:txid77133

B-factor: mean 19.44, std 9.43, range [7.41, 73.08]

Foldseek 3Di:
DDDDPVLLVVLVVQFADPDCSNVVVQQVVLQVFFDQDDVQKDKDWFDALDDDSQRGKIKIAGPPAAQFAEEEEEEDDLQADDDCDDPPGSHPSRVQHLQRVLRHIYMYGGFDGWLVAAPPRLLLSVLSVLVCCLVPVNVVRYNSQLYEYEYLVRLLSVLQNQQDCVSANDPLNSYLAYERELDAAALLPADDDPSNCRHQHVDSVPNHVSHSLVSVLPHPRAYAYEDEPSHHDRSVVRLVVSQVSNCVVPVDGHNYYYHRSDYSPNLSSCRRGPRCPSSCVVSVVSVVRRD/DDDDPVLLVVLVVQFADPDCSNVVVLQVVLQVFFDQDDVQKDKDWFDALDDDPQRGKMKIAGPPAAQFAEEEEEEDDLQADDDCDDPPGSHPSSVQHLQRVLRHMYMYGGFDGFPVAAPPRLLVSVLSVLVSCLVPVRVVRHNSALYEYEYLVRLLSVLLNQQPPQPDCSNPNGYLAYERELDQAALLPADDDVSCCRHQHVDSVPNHVSHSLVSVLPGPRAYAYEDEPRHHDRSVVRLVVSQVSNCVVPVDGHRYDYHYSDYSPNLSSCRRGPRCPSSVVVSVVSVVRRD

Nearest PDB structures (foldseek):
  4zrs-assembly1_B  TM=1.003E+00  e=4.556E-65  uncultured bacterium
  4ou5-assembly1_A  TM=7.039E-01  e=6.592E-16  Pseudomonas sp. ECU1011
  4ob8-assembly1_A-2  TM=6.973E-01  e=4.282E-16  Pseudomonas sp. ECU1011
  4wy5-assembly1_B  TM=7.016E-01  e=1.879E-15  Rhizomucor miehei
  6xyc-assembly1_A  TM=7.480E-01  e=4.629E-14  metagenome

Secondary structure (DSSP, 8-state):
----HHHHHHHHHH-SS--HHHHHHHHHHHHTTS----TTSEEEEEEESSSSTT-EEEEEE-TT--SEEEEEEE--STTTS--S--TTS-TTHHHHHHHHHTTSEEEEE--PPTTTS-TTHHHHHHHHHHHHHHHHGGGGTEEEEEEEEEE--HHHHHHHHHH-GGG-SSGGGS-SEEEEES----TTTSPP-HHHHHHH-S-GGG-GGG--HHHHHH--S-EEEEEETT--HHHHHHHHHHHHHHHHHHSS---EEEETT--SSHHHHTTTSS--HHHHHHHHHHHHHT-/----HHHHHHHHHH-SS--HHHHHHHHHHHHTTS----TTSEEEEEEE-SSSTT-EEEEEE-TT--SEEEEEEE--STTT---S--TTS-TTHHHHHHHHHTTSEEEEE----TTTS-TTHHHHHHHHHHHHHHHHGGGGTEEEEEEEEEE--HHHHHHHHHHHTTTSGGGTT--SEEEEES----TTTSPP-HHHHHHH-S-GGG-GGG--HHHHHH--S-EEEEEETT--HHHHHHHHHHHHHHHHHHSS---EEEETT--SSHHHHTTTSS--HHHHHHHHHHHHHT-